Protein AF-A0A1V5IMH1-F1 (afdb_monomer)

Sequence (469 aa):
MTLFELKEKLATMNAAIKADADWIAEKAADPTVPMEEIKAKTTHRDELTERRNLLQEQHDAMEAAQKAALASHPNTGNPEKDNLVKSKAAYYRAAATGEDRSKVYSGLGAIPAGSADLGSGSNLLPSVLANDLIAEPFEENSLRRVEQTSQIAGLEEPRIAFSIDDEDLLEDVVDFDTATEIETSADLVTYGRYKTKVKIEVADTVVYGTDTNLVTTVENGLKSALARKEKLRAFAKSADDAHKHMSFYMNGIKGITGTTIVAAIMAALGDLPDIFRANAKVVMRSADWYTYIQTLANSSDTLFTAKPQDVLGVPVEFNDQASIPIVGDFNYAKQNYEPVAVLDSDKDVDKGVYKYVLTAWGDHQIKLKSAFRLATTALAVIGGVATKSLNAISAVGTFNGEAPSSGITYLWQKLVGTTWTDTNSAYTGYNTDTLTVDDDGADAGVSFRCKITYSDASAYTNVIKIPAA

pLDDT: mean 72.52, std 18.91, range [23.41, 98.12]

Secondary structure (DSSP, 8-state):
--HHHHHHHHHHHHHHHHHHHHHHHHHTT-TTS-HHHHHHHHHHHHHHHHHHHHHHHHHHHHHHHHHHHHHHS--SS-HHHHHHHHHHHHHHHHHHHT--TT--S--SS-----------STTSS-S---SS--PPPPPP-GGGGTSEEE--TTSEEE--PPPPS-TTTHHHHS-HHHHHHHHHS-SEEEPP--EEEEEEEEEHHHHTS-HHHHHHHHHHHHHHHHHHHHHHHHT-SS--TTTGGG-TTTTTPPEEE-SSHHHHHHHHHHHS-HHHHTT-EEEE-HHHHHHHHHHHHTT-THHHHS-HHHHHSS-EEE-TT-SS-EEE-GGGEEEEE-S--EEEEEEETTTTEEEEEEEEEEEEEES-STTEEEEESS--EEEEEEEEETTEEEEEEEESSSPPSS-EEEEEEEEETTEEEE--TTSTTTTSSEEE--TTTTTTT-EEEEEEEETTEEEEBPPEEPPP-

Mean predicted aligned error: 17.66 Å

Foldseek 3Di:
DDLVVLVVVLVVLVVLLVVLVVVLVVCVPPPVDDVVVSVVSVVVSVVSVVVSVVSVVVSVVVVVVVVVVVVPPPPPDDVVVVVVLVLVLVQVLCLAVVHDPPPSPDDPDDDDDDDDDDDDDPPPDPPCPPPDDPDDPQDAQLLVVQAAEEADAPQKDFADDDDDPDPPCCVPPDPPQQVVQSVVDDRIDGWDFDKDKFKDKAFPCQSPDDSNSVSCCVVSRRNSRVSVVLLCLQLPLADAPVRQQSHLQRVAQAAAADQALLRLLLVFLVQADPVWNVQKEKEEAPVSVVVVLVVVCVVPPPSVPDDPCNVSVHHYTHDNSRHWMKIFRNHQKYKYWHPDKDWHWYDPPVVNIIMIMIITTIGIHRNGSSRMYTGYNDKFFRAWAWDDDVQKIFIDTGISHDDDPDQKKKAKWKDDPNDTHTDDPVWDQRTHRMTGHDLADDQAQIKMKMWIGHDPHIYIYDIDTRHHD

Nearest PDB structures (foldseek):
  7rwz-assembly1_C  TM=8.310E-01  e=1.142E-25  Staphylococcus aureus
  8ho3-assembly1_A  TM=5.695E-01  e=2.649E-07  Escherichia phage DT57C
  7y23-assembly1_D  TM=5.050E-01  e=8.767E-07  Klebsiella phage Kp9
  7y23-assembly1_G  TM=5.174E-01  e=3.252E-06  Klebsiella phage Kp9
  3j7x-assembly1_B  TM=4.816E-01  e=2.015E-05  Escherichia phage T7

Structure (mmCIF, N/CA/C/O backbone):
data_AF-A0A1V5IMH1-F1
#
_entry.id   AF-A0A1V5IMH1-F1
#
loop_
_atom_site.group_PDB
_atom_site.id
_atom_site.type_symbol
_atom_site.label_atom_id
_atom_site.label_alt_id
_atom_site.label_comp_id
_atom_site.label_asym_id
_atom_site.label_entity_id
_atom_site.label_seq_id
_atom_site.pdbx_PDB_ins_code
_atom_site.Cartn_x
_atom_site.Cartn_y
_atom_site.Cartn_z
_atom_site.occupancy
_atom_site.B_iso_or_equiv
_atom_site.auth_seq_id
_atom_site.auth_comp_id
_atom_site.auth_asym_id
_atom_site.auth_atom_id
_atom_site.pdbx_PDB_model_num
ATOM 1 N N . MET A 1 1 ? 51.816 1.100 -33.246 1.00 60.62 1 MET A N 1
ATOM 2 C CA . MET A 1 1 ? 51.194 2.195 -34.008 1.00 60.62 1 MET A CA 1
ATOM 3 C C . MET A 1 1 ? 49.713 1.887 -34.112 1.00 60.62 1 MET A C 1
ATOM 5 O O . MET A 1 1 ? 49.384 0.761 -34.468 1.00 60.62 1 MET A O 1
ATOM 9 N N . THR A 1 2 ? 48.846 2.806 -33.706 1.00 73.44 2 THR A N 1
ATOM 10 C CA . THR A 1 2 ? 47.386 2.623 -33.707 1.00 73.44 2 THR A CA 1
ATOM 11 C C . THR A 1 2 ? 46.780 2.984 -35.070 1.00 73.44 2 THR A C 1
ATOM 13 O O . THR A 1 2 ? 47.407 3.685 -35.864 1.00 73.44 2 THR A O 1
ATOM 16 N N . LEU A 1 3 ? 45.54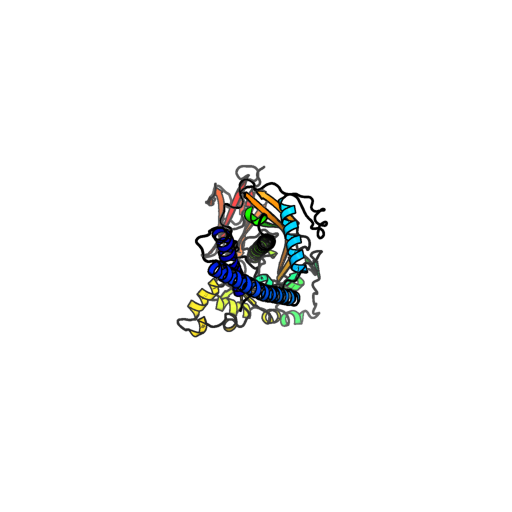8 2.535 -35.352 1.00 68.19 3 LEU A N 1
ATOM 17 C CA . LEU A 1 3 ? 44.833 2.887 -36.592 1.00 68.19 3 LEU A CA 1
ATOM 18 C C . LEU A 1 3 ? 44.653 4.413 -36.732 1.00 68.19 3 LEU A C 1
ATOM 20 O O . LEU A 1 3 ? 44.724 4.959 -37.829 1.00 68.19 3 LEU A O 1
ATOM 24 N N . PHE A 1 4 ? 44.462 5.106 -35.606 1.00 64.88 4 PHE A N 1
ATOM 25 C CA . PHE A 1 4 ? 44.360 6.563 -35.551 1.00 64.88 4 PHE A CA 1
ATOM 26 C C . PHE A 1 4 ? 45.691 7.241 -35.915 1.00 64.88 4 PHE A C 1
ATOM 28 O O . PHE A 1 4 ? 45.718 8.095 -36.797 1.00 64.88 4 PHE A O 1
ATOM 35 N N . GLU A 1 5 ? 46.805 6.786 -35.330 1.00 69.19 5 GLU A N 1
ATOM 36 C CA . GLU A 1 5 ? 48.154 7.276 -35.660 1.00 69.19 5 GLU A CA 1
ATOM 37 C C . GLU A 1 5 ? 48.530 7.014 -37.131 1.00 69.19 5 GLU A C 1
ATOM 39 O O . GLU A 1 5 ? 49.235 7.811 -37.747 1.00 69.19 5 GLU A O 1
ATOM 44 N N . LEU A 1 6 ? 48.063 5.902 -37.713 1.00 75.94 6 LEU A N 1
ATOM 45 C CA . LEU A 1 6 ? 48.234 5.590 -39.136 1.00 75.94 6 LEU A CA 1
ATOM 46 C C . LEU A 1 6 ? 47.467 6.563 -40.037 1.00 75.94 6 LEU A C 1
ATOM 48 O O . LEU A 1 6 ? 48.036 7.076 -41.001 1.00 75.94 6 LEU A O 1
ATOM 52 N N . LYS A 1 7 ? 46.200 6.850 -39.711 1.00 71.38 7 LYS A N 1
ATOM 53 C CA . LYS A 1 7 ? 45.368 7.813 -40.453 1.00 71.38 7 LYS A CA 1
ATOM 54 C C . LYS A 1 7 ? 45.946 9.223 -40.401 1.00 71.38 7 LYS A C 1
ATOM 56 O O . LYS A 1 7 ? 45.990 9.899 -41.426 1.00 71.38 7 LYS A O 1
ATOM 61 N N . GLU A 1 8 ? 46.423 9.645 -39.234 1.00 73.00 8 GLU A N 1
ATOM 62 C CA . GLU A 1 8 ? 47.071 10.945 -39.060 1.00 73.00 8 GLU A CA 1
ATOM 63 C C . GLU A 1 8 ? 48.338 11.051 -39.923 1.00 73.00 8 GLU A C 1
ATOM 65 O O . GLU A 1 8 ? 48.473 11.984 -40.715 1.00 73.00 8 GLU A O 1
ATOM 70 N N . LYS A 1 9 ? 49.216 10.039 -39.876 1.00 75.00 9 LYS A N 1
ATOM 71 C CA . LYS A 1 9 ? 50.434 10.002 -40.702 1.00 75.00 9 LYS A CA 1
ATOM 72 C C . LYS A 1 9 ? 50.142 9.964 -42.205 1.00 75.00 9 LYS A C 1
ATOM 74 O O . LYS A 1 9 ? 50.837 10.638 -42.964 1.00 75.00 9 LYS A O 1
ATOM 79 N N . LEU A 1 10 ? 49.114 9.230 -42.643 1.00 77.25 10 LEU A N 1
ATOM 80 C CA . LEU A 1 10 ? 48.668 9.214 -44.042 1.00 77.25 10 LEU A CA 1
ATOM 81 C C . LEU A 1 10 ? 48.163 10.593 -44.490 1.00 77.25 10 LEU A C 1
ATOM 83 O O . LEU A 1 10 ? 48.496 11.040 -45.588 1.00 77.25 10 LEU A O 1
ATOM 87 N N . ALA A 1 11 ? 47.412 11.299 -43.640 1.00 72.69 11 ALA A N 1
ATOM 88 C CA . ALA A 1 11 ? 46.955 12.657 -43.929 1.00 72.69 11 ALA A CA 1
ATOM 89 C C . ALA A 1 11 ? 48.131 13.641 -44.062 1.00 72.69 11 ALA A C 1
ATOM 91 O O . ALA A 1 11 ? 48.182 14.407 -45.028 1.00 72.69 11 ALA A O 1
ATOM 92 N N . THR A 1 12 ? 49.114 13.578 -43.156 1.00 77.31 12 THR A N 1
ATOM 93 C CA . THR A 1 12 ? 50.331 14.403 -43.229 1.00 77.31 12 THR A CA 1
ATOM 94 C C . THR A 1 12 ? 51.155 14.105 -44.485 1.00 77.31 12 THR A C 1
ATOM 96 O O . THR A 1 12 ? 51.626 15.031 -45.145 1.00 77.31 12 THR A O 1
ATOM 99 N N . MET A 1 13 ? 51.299 12.831 -44.865 1.00 82.69 13 MET A N 1
ATOM 100 C CA . MET A 1 13 ? 52.015 12.441 -46.085 1.00 82.69 13 MET A CA 1
ATOM 101 C C . MET A 1 13 ? 51.307 12.907 -47.355 1.00 82.69 13 MET A C 1
ATOM 103 O O . MET A 1 13 ? 51.961 13.432 -48.251 1.00 82.69 13 MET A O 1
ATOM 107 N N . ASN A 1 14 ? 49.980 12.785 -47.428 1.00 78.44 14 ASN A N 1
ATOM 108 C CA . ASN A 1 14 ? 49.211 13.277 -48.572 1.00 78.44 14 ASN A CA 1
ATOM 109 C C . ASN A 1 14 ? 49.328 14.801 -48.725 1.00 78.44 14 ASN A C 1
ATOM 111 O O . ASN A 1 14 ? 49.425 15.299 -49.846 1.00 78.44 14 ASN A O 1
ATOM 115 N N . ALA A 1 15 ? 49.370 15.543 -47.613 1.00 79.50 15 ALA A N 1
ATOM 116 C CA . ALA A 1 15 ? 49.607 16.983 -47.639 1.00 79.50 15 ALA A CA 1
ATOM 117 C C . ALA A 1 15 ? 51.013 17.331 -48.166 1.00 79.50 15 ALA A C 1
ATOM 119 O O . ALA A 1 15 ? 51.145 18.238 -48.985 1.00 79.50 15 ALA A O 1
ATOM 120 N N . ALA A 1 16 ? 52.047 16.586 -47.756 1.00 76.62 16 ALA A N 1
ATOM 121 C CA . ALA A 1 16 ? 53.418 16.782 -48.233 1.00 76.62 16 ALA A CA 1
ATOM 122 C C . ALA A 1 16 ? 53.589 16.424 -49.723 1.00 76.62 16 ALA A C 1
ATOM 124 O O . ALA A 1 16 ? 54.179 17.199 -50.471 1.00 76.62 16 ALA A O 1
ATOM 125 N N . ILE A 1 17 ? 53.007 15.303 -50.174 1.00 86.62 17 ILE A N 1
ATOM 126 C CA . ILE A 1 17 ? 52.991 14.898 -51.592 1.00 86.62 17 ILE A CA 1
ATOM 127 C C . ILE A 1 17 ? 52.318 15.975 -52.445 1.00 86.62 17 ILE A C 1
ATOM 129 O O . ILE A 1 17 ? 52.827 16.332 -53.506 1.00 86.62 17 ILE A O 1
ATOM 133 N N . LYS A 1 18 ? 51.185 16.511 -51.974 1.00 82.31 18 LYS A N 1
ATOM 134 C CA . LYS A 1 18 ? 50.471 17.587 -52.661 1.00 82.31 18 LYS A CA 1
ATOM 135 C C . LYS A 1 18 ? 51.309 18.863 -52.740 1.00 82.31 18 LYS A C 1
ATOM 137 O O . LYS A 1 18 ? 51.411 19.436 -53.815 1.00 82.31 18 LYS A O 1
ATOM 142 N N . ALA A 1 19 ? 51.951 19.267 -51.644 1.00 84.38 19 ALA A N 1
ATOM 143 C CA . ALA A 1 19 ? 52.805 20.452 -51.625 1.00 84.38 19 ALA A CA 1
ATOM 144 C C . ALA A 1 19 ? 53.988 20.342 -52.605 1.00 84.38 19 ALA A C 1
ATOM 146 O O . ALA A 1 19 ? 54.287 21.302 -53.312 1.00 84.38 19 ALA A O 1
ATOM 147 N N . ASP A 1 20 ? 54.631 19.172 -52.690 1.00 84.81 20 ASP A N 1
ATOM 148 C CA . ASP A 1 20 ? 55.706 18.944 -53.661 1.00 84.81 20 ASP A CA 1
ATOM 149 C C . ASP A 1 20 ? 55.176 18.896 -55.104 1.00 84.81 20 ASP A C 1
ATOM 151 O O . ASP A 1 20 ? 55.809 19.447 -56.002 1.00 84.81 20 ASP A O 1
ATOM 155 N N . ALA A 1 21 ? 54.006 18.293 -55.344 1.00 81.56 21 ALA A N 1
ATOM 156 C CA . ALA A 1 21 ? 53.381 18.261 -56.667 1.00 81.56 21 ALA A CA 1
ATOM 157 C C . ALA A 1 21 ? 52.978 19.660 -57.162 1.00 81.56 21 ALA A C 1
ATOM 159 O O . ALA A 1 21 ? 53.258 20.000 -58.312 1.00 81.56 21 ALA A O 1
ATOM 160 N N . ASP A 1 22 ? 52.380 20.473 -56.288 1.00 86.19 22 ASP A N 1
ATOM 161 C CA . ASP A 1 22 ? 51.984 21.851 -56.586 1.00 86.19 22 ASP A CA 1
ATOM 162 C C . ASP A 1 22 ? 53.227 22.720 -56.863 1.00 86.19 22 ASP A C 1
ATOM 164 O O . ASP A 1 22 ? 53.258 23.458 -57.848 1.00 86.19 22 ASP A O 1
ATOM 168 N N . TRP A 1 23 ? 54.299 22.564 -56.071 1.00 89.00 23 TRP A N 1
ATOM 169 C CA . TRP A 1 23 ? 55.567 23.272 -56.291 1.00 89.00 23 TRP A CA 1
ATOM 170 C C . TRP A 1 23 ? 56.229 22.890 -57.621 1.00 89.00 23 TRP A C 1
ATOM 172 O O . TRP A 1 23 ? 56.678 23.765 -58.360 1.00 89.00 23 TRP A O 1
ATOM 182 N N . ILE A 1 24 ? 56.269 21.594 -57.958 1.00 86.00 24 ILE A N 1
ATOM 183 C CA . ILE A 1 24 ? 56.812 21.124 -59.241 1.00 86.00 24 ILE A CA 1
ATOM 184 C C . ILE A 1 24 ? 55.992 21.703 -60.398 1.00 86.00 24 ILE A C 1
ATOM 186 O O . ILE A 1 24 ? 56.575 22.191 -61.361 1.00 86.00 24 ILE A O 1
ATOM 190 N N . ALA A 1 25 ? 54.659 21.690 -60.308 1.00 84.19 25 ALA A N 1
ATOM 191 C CA . ALA A 1 25 ? 53.788 22.234 -61.348 1.00 84.19 25 ALA A CA 1
ATOM 192 C C . ALA A 1 25 ? 53.980 23.748 -61.549 1.00 84.19 25 ALA A C 1
ATOM 194 O O . ALA A 1 25 ? 53.963 24.219 -62.685 1.00 84.19 25 ALA A O 1
ATOM 195 N N . GLU A 1 26 ? 54.205 24.500 -60.468 1.00 85.19 26 GLU A N 1
ATOM 196 C CA . GLU A 1 26 ? 54.444 25.945 -60.519 1.00 85.19 26 GLU A CA 1
ATOM 197 C C . GLU A 1 26 ? 55.831 26.289 -61.088 1.00 85.19 26 GLU A C 1
ATOM 199 O O . GLU A 1 26 ? 55.962 27.208 -61.896 1.00 85.19 26 GLU A O 1
ATOM 204 N N . LYS A 1 27 ? 56.877 25.559 -60.678 1.00 83.75 27 LYS A N 1
ATOM 205 C CA . LYS A 1 27 ? 58.274 25.887 -61.012 1.00 83.75 27 LYS A CA 1
ATOM 206 C C . LYS A 1 27 ? 58.806 25.196 -62.264 1.00 83.75 27 LYS A C 1
ATOM 208 O O . LYS A 1 27 ? 59.806 25.645 -62.811 1.00 83.75 27 LYS A O 1
ATOM 213 N N . ALA A 1 28 ? 58.134 24.166 -62.782 1.00 76.00 28 ALA A N 1
ATOM 214 C CA . ALA A 1 28 ? 58.558 23.473 -64.004 1.00 76.00 28 ALA A CA 1
ATOM 215 C C . ALA A 1 28 ? 58.541 24.354 -65.266 1.00 76.00 28 ALA A C 1
ATOM 217 O O . ALA A 1 28 ? 59.223 24.034 -66.239 1.00 76.00 28 ALA A O 1
ATOM 218 N N . ALA A 1 29 ? 57.776 25.450 -65.260 1.00 76.12 29 ALA A N 1
ATOM 219 C CA . ALA A 1 29 ? 57.727 26.419 -66.354 1.00 76.12 29 ALA A CA 1
ATOM 220 C C . ALA A 1 29 ? 58.655 27.635 -66.140 1.00 76.12 29 ALA A C 1
ATOM 222 O O . ALA A 1 29 ? 58.712 28.505 -67.009 1.00 76.12 29 ALA A O 1
ATOM 223 N N . ASP A 1 30 ? 59.366 27.711 -65.006 1.00 79.69 30 ASP A N 1
ATOM 224 C CA . ASP A 1 30 ? 60.231 28.837 -64.644 1.00 79.69 30 ASP A CA 1
ATOM 225 C C . ASP A 1 30 ? 61.698 28.554 -65.036 1.00 79.69 30 ASP A C 1
ATOM 227 O O . ASP A 1 30 ? 62.357 27.718 -64.414 1.00 79.69 30 ASP A O 1
ATOM 231 N N . PRO A 1 31 ? 62.256 29.250 -66.046 1.00 73.19 31 PRO A N 1
ATOM 232 C CA . PRO A 1 31 ? 63.622 29.024 -66.518 1.00 73.19 31 PRO A CA 1
ATOM 233 C C . PRO A 1 31 ? 64.706 29.504 -65.539 1.00 73.19 31 PRO A C 1
ATOM 235 O O . PRO A 1 31 ? 65.891 29.309 -65.810 1.00 73.19 31 PRO A O 1
ATOM 238 N N . THR A 1 32 ? 64.332 30.153 -64.430 1.00 80.62 32 THR A N 1
ATOM 239 C CA . THR A 1 32 ? 65.269 30.609 -63.391 1.00 80.62 32 THR A CA 1
ATOM 240 C C . THR A 1 32 ? 65.548 29.554 -62.321 1.00 80.62 32 THR A C 1
ATOM 242 O O . THR A 1 32 ? 66.536 29.676 -61.595 1.00 80.62 32 THR A O 1
ATOM 245 N N . VAL A 1 33 ? 64.730 28.498 -62.245 1.00 81.62 33 VAL A N 1
ATOM 246 C CA . VAL A 1 33 ? 64.903 27.404 -61.284 1.00 81.62 33 VAL A CA 1
ATOM 247 C C . VAL A 1 33 ? 65.814 26.324 -61.882 1.00 81.62 33 VAL A C 1
ATOM 249 O O . VAL A 1 33 ? 65.540 25.821 -62.976 1.00 81.62 33 VAL A O 1
ATOM 252 N N . PRO A 1 34 ? 66.896 25.917 -61.191 1.00 86.25 34 PRO A N 1
ATOM 253 C CA . PRO A 1 34 ? 67.758 24.847 -61.672 1.00 86.25 34 PRO A CA 1
ATOM 254 C C . PRO A 1 34 ? 66.992 23.528 -61.827 1.00 86.25 34 PRO A C 1
ATOM 256 O O . PRO A 1 34 ? 66.327 23.058 -60.905 1.00 86.25 34 PRO A O 1
ATOM 259 N N . MET A 1 35 ? 67.158 22.865 -62.974 1.00 82.19 35 MET A N 1
ATOM 260 C CA . MET A 1 35 ? 66.523 21.568 -63.253 1.00 82.19 35 MET A CA 1
ATOM 261 C C . MET A 1 35 ? 66.878 20.488 -62.213 1.00 82.19 35 MET A C 1
ATOM 263 O O . MET A 1 35 ? 66.091 19.579 -61.962 1.00 82.19 35 MET A O 1
ATOM 267 N N . GLU A 1 36 ? 68.048 20.587 -61.579 1.00 84.56 36 GLU A N 1
ATOM 268 C CA . GLU A 1 36 ? 68.458 19.685 -60.496 1.00 84.56 36 GLU A CA 1
ATOM 269 C C . GLU A 1 36 ? 67.561 19.803 -59.249 1.00 84.56 36 GLU A C 1
ATOM 271 O O . GLU A 1 36 ? 67.265 18.790 -58.617 1.00 84.56 36 GLU A O 1
ATOM 276 N N . GLU A 1 37 ? 67.034 20.991 -58.932 1.00 82.81 37 GLU A N 1
ATOM 277 C CA . GLU A 1 37 ? 66.093 21.172 -57.816 1.00 82.81 37 GLU A CA 1
ATOM 278 C C . GLU A 1 37 ? 64.723 20.556 -58.127 1.00 82.81 37 GLU A C 1
ATOM 280 O O . GLU A 1 37 ? 64.113 19.913 -57.270 1.00 82.81 37 GLU A O 1
ATOM 285 N N . ILE A 1 38 ? 64.270 20.670 -59.381 1.00 83.06 38 ILE A N 1
ATOM 286 C CA . ILE A 1 38 ? 63.032 20.037 -59.858 1.00 83.06 38 ILE A CA 1
ATOM 287 C C . ILE A 1 38 ? 63.155 18.511 -59.803 1.00 83.06 38 ILE A C 1
ATOM 289 O O . ILE A 1 38 ? 62.237 17.833 -59.334 1.00 83.06 38 ILE A O 1
ATOM 293 N N . LYS A 1 39 ? 64.298 17.955 -60.223 1.00 85.44 39 LYS A N 1
ATOM 294 C CA . LYS A 1 39 ? 64.568 16.514 -60.110 1.00 85.44 39 LYS A CA 1
ATOM 295 C C . LYS A 1 39 ? 64.589 16.055 -58.655 1.00 85.44 39 LYS A C 1
ATOM 297 O O . LYS A 1 39 ? 63.938 15.066 -58.343 1.00 85.44 39 LYS A O 1
ATOM 302 N N . ALA A 1 40 ? 65.260 16.784 -57.761 1.00 86.44 40 ALA A N 1
ATOM 303 C CA . ALA A 1 40 ? 65.309 16.443 -56.339 1.00 86.44 40 ALA A CA 1
ATOM 304 C C . ALA A 1 40 ? 63.909 16.417 -55.699 1.00 86.44 40 ALA A C 1
ATOM 306 O O . ALA A 1 40 ? 63.570 15.478 -54.977 1.00 86.44 40 ALA A O 1
ATOM 307 N N . LYS A 1 41 ? 63.063 17.406 -56.013 1.00 84.75 41 LYS A N 1
ATOM 308 C CA . LYS A 1 41 ? 61.663 17.463 -55.560 1.00 84.75 41 LYS A CA 1
ATOM 309 C C . LYS A 1 41 ? 60.795 16.358 -56.161 1.00 84.75 41 LYS A C 1
ATOM 311 O O . LYS A 1 41 ? 59.947 15.808 -55.463 1.00 84.75 41 LYS A O 1
ATOM 316 N N . THR A 1 42 ? 61.036 15.995 -57.419 1.00 83.94 42 THR A N 1
ATOM 317 C CA . THR A 1 42 ? 60.348 14.875 -58.081 1.00 83.94 42 THR A CA 1
ATOM 318 C C . THR A 1 42 ? 60.684 13.552 -57.396 1.00 83.94 42 THR A C 1
ATOM 320 O O . THR A 1 42 ? 59.772 12.823 -57.014 1.00 83.94 42 THR A O 1
ATOM 323 N N . THR A 1 43 ? 61.968 13.291 -57.136 1.00 89.56 43 THR A N 1
ATOM 324 C CA . THR A 1 43 ? 62.412 12.099 -56.399 1.00 89.56 43 THR A CA 1
ATOM 325 C C . THR A 1 43 ? 61.808 12.050 -54.996 1.00 89.56 43 THR A C 1
ATOM 327 O O . THR A 1 43 ? 61.289 11.016 -54.589 1.00 89.56 43 THR A O 1
ATOM 330 N N . HIS A 1 44 ? 61.793 13.174 -54.271 1.00 86.75 44 HIS A N 1
ATOM 331 C CA . HIS A 1 44 ? 61.211 13.234 -52.927 1.00 86.75 44 HIS A CA 1
ATOM 332 C C . HIS A 1 44 ? 59.701 12.934 -52.920 1.00 86.75 44 HIS A C 1
ATOM 334 O O . HIS A 1 44 ? 59.222 12.169 -52.082 1.00 86.75 44 HIS A O 1
ATOM 340 N N . ARG A 1 45 ? 58.944 13.474 -53.886 1.00 88.12 45 ARG A N 1
ATOM 341 C CA . ARG A 1 45 ? 57.516 13.162 -54.061 1.00 88.12 45 ARG A CA 1
ATOM 342 C C . ARG A 1 45 ? 57.295 11.673 -54.335 1.00 88.12 45 ARG A C 1
ATOM 344 O O . ARG A 1 45 ? 56.369 11.081 -53.777 1.00 88.12 45 ARG A O 1
ATOM 351 N N . ASP A 1 46 ? 58.115 11.079 -55.194 1.00 86.75 46 ASP A N 1
ATOM 352 C CA . ASP A 1 46 ? 57.974 9.676 -55.588 1.00 86.75 46 ASP A CA 1
ATOM 353 C C . ASP A 1 46 ? 58.283 8.741 -54.406 1.00 86.75 46 ASP A C 1
ATOM 355 O O . ASP A 1 46 ? 57.493 7.840 -54.117 1.00 86.75 46 ASP A O 1
ATOM 359 N N . GLU A 1 47 ? 59.327 9.040 -53.625 1.00 86.88 47 GLU A N 1
ATOM 360 C CA . GLU A 1 47 ? 59.632 8.337 -52.371 1.00 86.88 47 GLU A CA 1
ATOM 361 C C . GLU A 1 47 ? 58.499 8.458 -51.337 1.00 86.88 47 GLU A C 1
ATOM 363 O O . GLU A 1 47 ? 58.132 7.477 -50.683 1.00 86.88 47 GLU A O 1
ATOM 368 N N . LEU A 1 48 ? 57.913 9.651 -51.171 1.00 84.56 48 LEU A N 1
ATOM 369 C CA . LEU A 1 48 ? 56.771 9.849 -50.272 1.00 84.56 48 LEU A CA 1
ATOM 370 C C . LEU A 1 48 ? 55.536 9.071 -50.738 1.00 84.56 48 LEU A C 1
ATOM 372 O O . LEU A 1 48 ? 54.810 8.520 -49.909 1.00 84.56 48 LEU A O 1
ATOM 376 N N . THR A 1 49 ? 55.317 8.993 -52.050 1.00 83.06 49 THR A N 1
ATOM 377 C CA . THR A 1 49 ? 54.208 8.240 -52.646 1.00 83.06 49 THR A CA 1
ATOM 378 C C . THR A 1 49 ? 54.370 6.743 -52.394 1.00 83.06 49 THR A C 1
ATOM 380 O O . THR A 1 49 ? 53.420 6.087 -51.966 1.00 83.06 49 THR A O 1
ATOM 383 N N . GLU A 1 50 ? 55.578 6.202 -52.560 1.00 86.50 50 GLU A N 1
ATOM 384 C CA . GLU A 1 50 ? 55.875 4.797 -52.266 1.00 86.50 50 GLU A CA 1
ATOM 385 C C . GLU A 1 50 ? 55.679 4.471 -50.776 1.00 86.50 50 GLU A C 1
ATOM 387 O O . GLU A 1 50 ? 54.992 3.510 -50.423 1.00 86.50 50 GLU A O 1
ATOM 392 N N . ARG A 1 51 ? 56.175 5.329 -49.875 1.00 79.81 51 ARG A N 1
ATOM 393 C CA . ARG A 1 51 ? 55.969 5.169 -48.424 1.00 79.81 51 ARG A CA 1
ATOM 394 C C . ARG A 1 51 ? 54.495 5.264 -48.023 1.00 79.81 51 ARG A C 1
ATOM 396 O O . ARG A 1 51 ? 54.054 4.525 -47.143 1.00 79.81 51 ARG A O 1
ATOM 403 N N . ARG A 1 52 ? 53.720 6.135 -48.677 1.00 86.25 52 ARG A N 1
ATOM 404 C CA . ARG A 1 52 ? 52.268 6.241 -48.483 1.00 86.25 52 ARG A CA 1
ATOM 405 C C . ARG A 1 52 ? 51.553 4.968 -48.927 1.00 86.25 52 ARG A C 1
ATOM 407 O O . ARG A 1 52 ? 50.654 4.521 -48.225 1.00 86.25 52 ARG A O 1
ATOM 414 N N . ASN A 1 53 ? 51.953 4.368 -50.051 1.00 84.06 53 ASN A N 1
ATOM 415 C CA . ASN A 1 53 ? 51.388 3.096 -50.521 1.00 84.06 53 ASN A CA 1
ATOM 416 C C . ASN A 1 53 ? 51.590 1.987 -49.481 1.00 84.06 53 ASN A C 1
ATOM 418 O O . ASN A 1 53 ? 50.627 1.327 -49.103 1.00 84.06 53 ASN A O 1
ATOM 422 N N . LEU A 1 54 ? 52.808 1.864 -48.947 1.00 85.06 54 LEU A N 1
ATOM 423 C CA . LEU A 1 54 ? 53.132 0.877 -47.913 1.00 85.06 54 LEU A CA 1
ATOM 424 C C . LEU A 1 54 ? 52.326 1.092 -46.621 1.00 85.06 54 LEU A C 1
ATOM 426 O O . LEU A 1 54 ? 51.857 0.133 -46.009 1.00 85.06 54 LEU A O 1
ATOM 430 N N . LEU A 1 55 ? 52.133 2.345 -46.194 1.00 80.00 55 LEU A N 1
ATOM 431 C CA . LEU A 1 55 ? 51.324 2.651 -45.009 1.00 80.00 55 LEU A CA 1
ATOM 432 C C . LEU A 1 55 ? 49.822 2.456 -45.243 1.00 80.00 55 LEU A C 1
ATOM 434 O O . LEU A 1 55 ? 49.120 2.077 -44.308 1.00 80.00 55 LEU A O 1
ATOM 438 N N . GLN A 1 56 ? 49.332 2.682 -46.464 1.00 79.62 56 GLN A N 1
ATOM 439 C CA . GLN A 1 56 ? 47.941 2.422 -46.832 1.00 79.62 56 GLN A CA 1
ATOM 440 C C . GLN A 1 56 ? 47.639 0.921 -46.780 1.00 79.62 56 GLN A C 1
ATOM 442 O O . GLN A 1 56 ? 46.643 0.525 -46.186 1.00 79.62 56 GLN A O 1
ATOM 447 N N . GLU A 1 57 ? 48.536 0.078 -47.296 1.00 83.75 57 GLU A N 1
ATOM 448 C CA . GLU A 1 57 ? 48.398 -1.380 -47.191 1.00 83.75 57 GLU A CA 1
ATOM 449 C C . GLU A 1 57 ? 48.382 -1.851 -45.729 1.00 83.75 57 GLU A C 1
ATOM 451 O O . GLU A 1 57 ? 47.564 -2.689 -45.350 1.00 83.75 57 GLU A O 1
ATOM 456 N N . GLN A 1 58 ? 49.238 -1.276 -44.875 1.00 79.06 58 GLN A N 1
ATOM 457 C CA . GLN A 1 58 ? 49.231 -1.569 -43.437 1.00 79.06 58 GLN A CA 1
ATOM 458 C C . GLN A 1 58 ? 47.952 -1.091 -42.741 1.00 79.06 58 GLN A C 1
ATOM 460 O O . GLN A 1 58 ? 47.444 -1.783 -41.856 1.00 79.06 58 GLN A O 1
ATOM 465 N N . HIS A 1 59 ? 47.430 0.075 -43.125 1.00 77.00 59 HIS A N 1
ATOM 466 C CA . HIS A 1 59 ? 46.163 0.601 -42.626 1.00 77.00 59 HIS A CA 1
ATOM 467 C C . HIS A 1 59 ? 44.999 -0.323 -42.997 1.00 77.00 59 HIS A C 1
ATOM 469 O O . HIS A 1 59 ? 44.243 -0.728 -42.117 1.00 77.00 59 HIS A O 1
ATOM 475 N N . ASP A 1 60 ? 44.898 -0.714 -44.265 1.00 76.69 60 ASP A N 1
ATOM 476 C CA . ASP A 1 60 ? 43.793 -1.529 -44.772 1.00 76.69 60 ASP A CA 1
ATOM 477 C C . ASP A 1 60 ? 43.843 -2.953 -44.200 1.00 76.69 60 ASP A C 1
ATOM 479 O O . ASP A 1 60 ? 42.809 -3.521 -43.844 1.00 76.69 60 ASP A O 1
ATOM 483 N N . ALA A 1 61 ? 45.044 -3.508 -44.004 1.00 79.62 61 ALA A N 1
ATOM 484 C CA . ALA A 1 61 ? 45.233 -4.776 -43.303 1.00 79.62 61 ALA A CA 1
ATOM 485 C C . ALA A 1 61 ? 44.821 -4.691 -41.822 1.00 79.62 61 ALA A C 1
ATOM 487 O O . ALA A 1 61 ? 44.186 -5.611 -41.302 1.00 79.62 61 ALA A O 1
ATOM 488 N N . MET A 1 62 ? 45.146 -3.589 -41.135 1.00 72.25 62 MET A N 1
ATOM 489 C CA . MET A 1 62 ? 44.779 -3.376 -39.731 1.00 72.25 62 MET A CA 1
ATOM 490 C C . MET A 1 62 ? 43.277 -3.107 -39.560 1.00 72.25 62 MET A C 1
ATOM 492 O O . MET A 1 62 ? 42.679 -3.593 -38.600 1.00 72.25 62 MET A O 1
ATOM 496 N N . GLU A 1 63 ? 42.648 -2.401 -40.501 1.00 73.38 63 GLU A N 1
ATOM 497 C CA . GLU A 1 63 ? 41.200 -2.190 -40.546 1.00 73.38 63 GLU A CA 1
ATOM 498 C C . GLU A 1 63 ? 40.458 -3.501 -40.836 1.00 73.38 63 GLU A C 1
ATOM 500 O O . GLU A 1 63 ? 39.496 -3.831 -40.143 1.00 73.38 63 GLU A O 1
ATOM 505 N N . ALA A 1 64 ? 40.936 -4.301 -41.795 1.00 74.12 64 ALA A N 1
ATOM 506 C CA . ALA A 1 64 ? 40.385 -5.624 -42.078 1.00 74.12 64 ALA A CA 1
ATOM 507 C C . ALA A 1 64 ? 40.528 -6.572 -40.876 1.00 74.12 64 ALA A C 1
ATOM 509 O O . ALA A 1 64 ? 39.579 -7.283 -40.545 1.00 74.12 64 ALA A O 1
ATOM 510 N N . ALA A 1 65 ? 41.669 -6.544 -40.179 1.00 75.00 65 ALA A N 1
ATOM 511 C CA . ALA A 1 65 ? 41.895 -7.320 -38.962 1.00 75.00 65 ALA A CA 1
ATOM 512 C C . ALA A 1 65 ? 41.004 -6.855 -37.798 1.00 75.00 65 ALA A C 1
ATOM 514 O O . ALA A 1 65 ? 40.435 -7.697 -37.105 1.00 75.00 65 ALA A O 1
ATOM 515 N N . GLN A 1 66 ? 40.814 -5.542 -37.603 1.00 63.59 66 GLN A N 1
ATOM 516 C CA . GLN A 1 66 ? 39.850 -5.018 -36.628 1.00 63.59 66 GLN A CA 1
ATOM 517 C C . GLN A 1 66 ? 38.422 -5.423 -36.988 1.00 63.59 66 GLN A C 1
ATOM 519 O O . GLN A 1 66 ? 37.694 -5.895 -36.124 1.00 63.59 66 GLN A O 1
ATOM 524 N N . LYS A 1 67 ? 38.020 -5.315 -38.256 1.00 62.50 67 LYS A N 1
ATOM 525 C CA . LYS A 1 67 ? 36.684 -5.705 -38.721 1.00 62.50 67 LYS A CA 1
ATOM 526 C C . LYS A 1 67 ? 36.431 -7.207 -38.563 1.00 62.50 67 LYS A C 1
ATOM 528 O O . LYS A 1 67 ? 35.344 -7.595 -38.147 1.00 62.50 67 LYS A O 1
ATOM 533 N N . ALA A 1 68 ? 37.432 -8.045 -38.836 1.00 68.94 68 ALA A N 1
ATOM 534 C CA . ALA A 1 68 ? 37.370 -9.486 -38.602 1.00 68.94 68 ALA A CA 1
ATOM 535 C C . ALA A 1 68 ? 37.319 -9.821 -37.102 1.00 68.94 68 ALA A C 1
ATOM 537 O O . ALA A 1 68 ? 36.520 -10.663 -36.699 1.00 68.94 68 ALA A O 1
ATOM 538 N N . ALA A 1 69 ? 38.093 -9.116 -36.270 1.00 60.72 69 ALA A N 1
ATOM 539 C CA . ALA A 1 69 ? 38.041 -9.253 -34.817 1.00 60.72 69 ALA A CA 1
ATOM 540 C C . ALA A 1 69 ? 36.684 -8.803 -34.249 1.00 60.72 69 ALA A C 1
ATOM 542 O O . ALA A 1 69 ? 36.138 -9.476 -33.382 1.00 60.72 69 ALA A O 1
ATOM 543 N N . LEU A 1 70 ? 36.093 -7.718 -34.758 1.00 51.41 70 LEU A N 1
ATOM 544 C CA . LEU A 1 70 ? 34.739 -7.272 -34.409 1.00 51.41 70 LEU A CA 1
ATOM 545 C C . LEU A 1 70 ? 33.662 -8.270 -34.865 1.00 51.41 70 LEU A C 1
ATOM 547 O O . LEU A 1 70 ? 32.675 -8.446 -34.160 1.00 51.41 70 LEU A O 1
ATOM 551 N N . ALA A 1 71 ? 33.854 -8.953 -35.996 1.00 54.72 71 ALA A N 1
ATOM 552 C CA . ALA A 1 71 ? 32.955 -10.011 -36.461 1.00 54.72 71 ALA A CA 1
ATOM 553 C C . ALA A 1 71 ? 33.078 -11.318 -35.650 1.00 54.72 71 ALA A C 1
ATOM 555 O O . ALA A 1 71 ? 32.125 -12.092 -35.599 1.00 54.72 71 ALA A O 1
ATOM 556 N N . SER A 1 72 ? 34.230 -11.569 -35.012 1.00 50.56 72 SER A N 1
ATOM 557 C CA . SER A 1 72 ? 34.474 -12.746 -34.166 1.00 50.56 72 SER A CA 1
ATOM 558 C C . SER A 1 72 ? 34.183 -12.522 -32.679 1.00 50.56 72 SER A C 1
ATOM 560 O O . SER A 1 72 ? 34.271 -13.469 -31.898 1.00 50.56 72 SER A O 1
ATOM 562 N N . HIS A 1 73 ? 33.855 -11.296 -32.261 1.00 42.72 73 HIS A N 1
ATOM 563 C CA . HIS A 1 73 ? 33.287 -11.067 -30.936 1.00 42.72 73 HIS A CA 1
ATOM 564 C C . HIS A 1 73 ? 31.810 -11.478 -30.978 1.00 42.72 73 HIS A C 1
ATOM 566 O O . HIS A 1 73 ? 31.063 -10.944 -31.800 1.00 42.72 73 HIS A O 1
ATOM 572 N N . PRO A 1 74 ? 31.351 -12.411 -30.123 1.00 38.97 74 PRO A N 1
ATOM 573 C CA . PRO A 1 74 ? 29.927 -12.662 -29.993 1.00 38.97 74 PRO A CA 1
ATOM 574 C C . PRO A 1 74 ? 29.261 -11.343 -29.612 1.00 38.97 74 PRO A C 1
ATOM 576 O O . PRO A 1 74 ? 29.647 -10.703 -28.633 1.00 38.97 74 PRO A O 1
ATOM 579 N N . ASN A 1 75 ? 28.292 -10.924 -30.423 1.00 39.75 75 ASN A N 1
ATOM 580 C CA . ASN A 1 75 ? 27.438 -9.789 -30.128 1.00 39.75 75 ASN A CA 1
ATOM 581 C C . ASN A 1 75 ? 26.854 -10.002 -28.722 1.00 39.75 75 ASN A C 1
ATOM 583 O O . ASN A 1 75 ? 26.055 -10.912 -28.508 1.00 39.75 75 ASN A O 1
ATOM 587 N N . THR A 1 76 ? 27.304 -9.222 -27.741 1.00 42.28 76 THR A N 1
ATOM 588 C CA . THR A 1 76 ? 26.825 -9.313 -26.354 1.00 42.28 76 THR A CA 1
ATOM 589 C C . THR A 1 76 ? 25.434 -8.694 -26.192 1.00 42.28 76 THR A C 1
ATOM 591 O O . THR A 1 76 ? 24.812 -8.838 -25.140 1.00 42.28 76 THR A O 1
ATOM 594 N N . GLY A 1 77 ? 24.906 -8.050 -27.238 1.00 44.84 77 GLY A N 1
ATOM 595 C CA . GLY A 1 77 ? 23.502 -7.682 -27.342 1.00 44.84 77 GLY A CA 1
ATOM 596 C C . GLY A 1 77 ? 22.674 -8.874 -27.807 1.00 44.84 77 GLY A C 1
ATOM 597 O O . GLY A 1 77 ? 22.887 -9.387 -28.901 1.00 44.84 77 GLY A O 1
ATOM 598 N N . ASN A 1 78 ? 21.715 -9.307 -26.988 1.00 47.47 78 ASN A N 1
ATOM 599 C CA . ASN A 1 78 ? 20.746 -10.326 -27.379 1.00 47.47 78 ASN A CA 1
ATOM 600 C C . ASN A 1 78 ? 19.828 -9.746 -28.486 1.00 47.47 78 ASN A C 1
ATOM 602 O O . ASN A 1 78 ? 18.999 -8.885 -28.176 1.00 47.47 78 ASN A O 1
ATOM 606 N N . PRO A 1 79 ? 19.937 -10.194 -29.753 1.00 48.59 79 PRO A N 1
ATOM 607 C CA . PRO A 1 79 ? 19.176 -9.630 -30.870 1.00 48.59 79 PRO A CA 1
ATOM 608 C C . PRO A 1 79 ? 17.660 -9.831 -30.725 1.00 48.59 79 PRO A C 1
ATOM 610 O O . PRO A 1 79 ? 16.884 -9.052 -31.276 1.00 48.59 79 PRO A O 1
ATOM 613 N N . GLU A 1 80 ? 17.215 -10.815 -29.938 1.00 44.06 80 GLU A N 1
ATOM 614 C CA . GLU A 1 80 ? 15.798 -10.998 -29.610 1.00 44.06 80 GLU A CA 1
ATOM 615 C C . GLU A 1 80 ? 15.291 -9.901 -28.666 1.00 44.06 80 GLU A C 1
ATOM 617 O O . GLU A 1 80 ? 14.197 -9.378 -28.866 1.00 44.06 80 GLU A O 1
ATOM 622 N N . LYS A 1 81 ? 16.099 -9.492 -27.675 1.00 46.41 81 LYS A N 1
ATOM 623 C CA . LYS A 1 81 ? 15.763 -8.364 -26.788 1.00 46.41 81 LYS A CA 1
ATOM 624 C C . LYS A 1 81 ? 15.730 -7.046 -27.557 1.00 46.41 81 LYS A C 1
ATOM 626 O O . LYS A 1 81 ? 14.839 -6.237 -27.324 1.00 46.41 81 LYS A O 1
ATOM 631 N N . ASP A 1 82 ? 16.655 -6.853 -28.490 1.00 45.25 82 ASP A N 1
ATOM 632 C CA . ASP A 1 82 ? 16.757 -5.622 -29.280 1.00 45.25 82 ASP A CA 1
ATOM 633 C C . ASP A 1 82 ? 15.600 -5.486 -30.289 1.00 45.25 82 ASP A C 1
ATOM 635 O O . ASP A 1 82 ? 14.983 -4.426 -30.417 1.00 45.25 82 ASP A O 1
ATOM 639 N N . ASN A 1 83 ? 15.214 -6.591 -30.935 1.00 50.06 83 ASN A N 1
ATOM 640 C CA . ASN A 1 83 ? 14.018 -6.647 -31.779 1.00 50.06 83 ASN A CA 1
ATOM 641 C C . ASN A 1 83 ? 12.721 -6.488 -30.968 1.00 50.06 83 ASN A C 1
ATOM 643 O O . ASN A 1 83 ? 11.778 -5.853 -31.444 1.00 50.06 83 ASN A O 1
ATOM 647 N N . LEU A 1 84 ? 12.668 -7.010 -29.736 1.00 49.62 84 LEU A N 1
ATOM 648 C CA . LEU A 1 84 ? 11.537 -6.821 -28.825 1.00 49.62 84 LEU A CA 1
ATOM 649 C C . LEU A 1 84 ? 11.389 -5.352 -28.403 1.00 49.62 84 LEU A C 1
ATOM 651 O O . LEU A 1 84 ? 10.277 -4.833 -28.414 1.00 49.62 84 LEU A O 1
ATOM 655 N N . VAL A 1 85 ? 12.488 -4.666 -28.070 1.00 42.91 85 VAL A N 1
ATOM 656 C CA . VAL A 1 85 ? 12.478 -3.236 -27.712 1.00 42.91 85 VAL A CA 1
ATOM 657 C C . VAL A 1 85 ? 12.003 -2.385 -28.890 1.00 42.91 85 VAL A C 1
ATOM 659 O O . VAL A 1 85 ? 11.114 -1.558 -28.708 1.00 42.91 85 VAL A O 1
ATOM 662 N N . LYS A 1 86 ? 12.493 -2.641 -30.108 1.00 52.50 86 LYS A N 1
ATOM 663 C CA . LYS A 1 86 ? 12.022 -1.950 -31.325 1.00 52.50 86 LYS A CA 1
ATOM 664 C C . LYS A 1 86 ? 10.537 -2.194 -31.598 1.00 52.50 86 LYS A C 1
ATOM 666 O O . LYS A 1 86 ? 9.797 -1.255 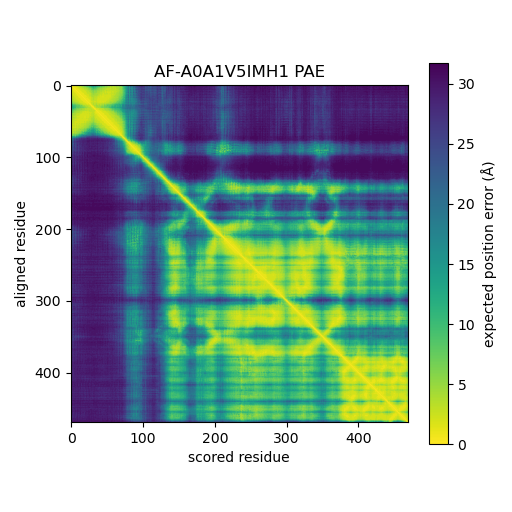-31.881 1.00 52.50 86 LYS A O 1
ATOM 671 N N . SER A 1 87 ? 10.078 -3.437 -31.447 1.00 49.62 87 SER A N 1
ATOM 672 C CA . SER A 1 87 ? 8.663 -3.801 -31.632 1.00 49.62 87 SER A CA 1
ATOM 673 C C . SER A 1 87 ? 7.759 -3.125 -30.595 1.00 49.62 87 SER A C 1
ATOM 675 O O . SER A 1 87 ? 6.686 -2.625 -30.929 1.00 49.62 87 SER A O 1
ATOM 677 N N . LYS A 1 88 ? 8.208 -3.043 -29.338 1.00 46.09 88 LYS A N 1
ATOM 678 C CA . LYS A 1 88 ? 7.503 -2.330 -28.264 1.00 46.09 88 LYS A CA 1
ATOM 679 C C . LYS A 1 88 ? 7.492 -0.818 -28.481 1.00 46.09 88 LYS A C 1
ATOM 681 O O . LYS A 1 88 ? 6.452 -0.197 -28.297 1.00 46.09 88 LYS A O 1
ATOM 686 N N . ALA A 1 89 ? 8.605 -0.223 -28.907 1.00 46.72 89 ALA A N 1
ATOM 687 C CA . ALA A 1 89 ? 8.675 1.201 -29.232 1.00 46.72 89 ALA A CA 1
ATOM 688 C C . ALA A 1 89 ? 7.720 1.557 -30.379 1.00 46.72 89 ALA A C 1
ATOM 690 O O . ALA A 1 89 ? 6.982 2.536 -30.286 1.00 46.72 89 ALA A O 1
ATOM 691 N N . ALA A 1 90 ? 7.673 0.723 -31.423 1.00 53.75 90 ALA A N 1
ATOM 692 C CA . ALA A 1 90 ? 6.716 0.859 -32.516 1.00 53.75 90 ALA A CA 1
ATOM 693 C C . ALA A 1 90 ? 5.262 0.733 -32.030 1.00 53.75 90 ALA A C 1
ATOM 695 O O . ALA A 1 90 ? 4.423 1.536 -32.425 1.00 53.75 90 ALA A O 1
ATOM 696 N N . TYR A 1 91 ? 4.972 -0.204 -31.121 1.00 53.78 91 TYR A N 1
ATOM 697 C CA . TYR A 1 91 ? 3.655 -0.337 -30.492 1.00 53.78 91 TYR A CA 1
ATOM 698 C C . TYR A 1 91 ? 3.253 0.911 -29.689 1.00 53.78 91 TYR A C 1
ATOM 700 O O . TYR A 1 91 ? 2.146 1.413 -29.867 1.00 53.78 91 TYR A O 1
ATOM 708 N N . TYR A 1 92 ? 4.142 1.456 -28.849 1.00 49.03 92 TYR A N 1
ATOM 709 C CA . TYR A 1 92 ? 3.852 2.672 -28.078 1.00 49.03 92 TYR A CA 1
ATOM 710 C C . TYR A 1 92 ? 3.666 3.899 -28.975 1.00 49.03 92 TYR A C 1
ATOM 712 O O . TYR A 1 92 ? 2.764 4.695 -28.728 1.00 49.03 92 TYR A O 1
ATOM 720 N N . ARG A 1 93 ? 4.459 4.028 -30.047 1.00 58.91 93 ARG A N 1
ATOM 721 C CA . ARG A 1 93 ? 4.285 5.099 -31.038 1.00 58.91 93 ARG A CA 1
ATOM 722 C C . ARG A 1 93 ? 2.972 4.963 -31.806 1.00 58.91 93 ARG A C 1
ATOM 724 O O . ARG A 1 93 ? 2.260 5.949 -31.911 1.00 58.91 93 ARG A O 1
ATOM 731 N N . ALA A 1 94 ? 2.616 3.762 -32.264 1.00 57.38 94 ALA A N 1
ATOM 732 C CA . ALA A 1 94 ? 1.352 3.513 -32.963 1.00 57.38 94 ALA A CA 1
ATOM 733 C C . ALA A 1 94 ? 0.131 3.763 -32.063 1.00 57.38 94 ALA A C 1
ATOM 735 O O . ALA A 1 94 ? -0.859 4.349 -32.498 1.00 57.38 94 ALA A O 1
ATOM 736 N N . ALA A 1 95 ? 0.216 3.375 -30.786 1.00 52.62 95 ALA A N 1
ATOM 737 C CA . ALA A 1 95 ? -0.812 3.682 -29.799 1.00 52.62 95 ALA A CA 1
ATOM 738 C C . ALA A 1 95 ? -0.946 5.201 -29.574 1.00 52.62 95 ALA A C 1
ATOM 740 O O . ALA A 1 95 ? -2.058 5.703 -29.413 1.00 52.62 95 ALA A O 1
ATOM 741 N N . ALA A 1 96 ? 0.169 5.938 -29.579 1.00 51.47 96 ALA A N 1
ATOM 742 C CA . ALA A 1 96 ? 0.202 7.386 -29.397 1.00 51.47 96 ALA A CA 1
ATOM 743 C C . ALA A 1 96 ? -0.333 8.163 -30.619 1.00 51.47 96 ALA A C 1
ATOM 745 O O . ALA A 1 96 ? -0.998 9.181 -30.451 1.00 51.47 96 ALA A O 1
ATOM 746 N N . THR A 1 97 ? -0.074 7.692 -31.843 1.00 51.19 97 THR A N 1
ATOM 747 C CA . THR A 1 97 ? -0.450 8.381 -33.092 1.00 51.19 97 THR A CA 1
ATOM 748 C C . THR A 1 97 ? -1.799 7.950 -33.674 1.00 51.19 97 THR A C 1
ATOM 750 O O . THR A 1 97 ? -2.277 8.581 -34.615 1.00 51.19 97 THR A O 1
ATOM 753 N N . GLY A 1 98 ? -2.439 6.912 -33.121 1.00 48.31 98 GLY A N 1
ATOM 754 C CA . GLY A 1 98 ? -3.746 6.427 -33.579 1.00 48.31 98 GLY A CA 1
ATOM 755 C C . GLY A 1 98 ? -3.697 5.602 -34.870 1.00 48.31 98 GLY A C 1
ATOM 756 O O . GLY A 1 98 ? -4.727 5.426 -35.520 1.00 48.31 98 GLY A O 1
ATOM 757 N N . GLU A 1 99 ? -2.525 5.091 -35.256 1.00 46.88 99 GLU A N 1
ATOM 758 C CA . GLU A 1 99 ? -2.398 4.202 -36.412 1.00 46.88 99 GLU A CA 1
ATOM 759 C C . GLU A 1 99 ? -2.877 2.775 -36.096 1.00 46.88 99 GLU A C 1
ATOM 761 O O . GLU A 1 99 ? -2.818 2.288 -34.965 1.00 46.88 99 GLU A O 1
ATOM 766 N N . ASP A 1 100 ? -3.397 2.101 -37.125 1.00 39.50 100 ASP A N 1
ATOM 767 C CA . ASP A 1 100 ? -4.053 0.796 -37.032 1.00 39.50 100 ASP A CA 1
ATOM 768 C C . ASP A 1 100 ? -3.133 -0.278 -36.414 1.00 39.50 100 ASP A C 1
ATOM 770 O O . ASP A 1 100 ? -2.132 -0.700 -37.006 1.00 39.50 100 ASP A O 1
ATOM 774 N N . ARG A 1 101 ? -3.521 -0.761 -35.223 1.00 44.97 101 ARG A N 1
ATOM 775 C CA . ARG A 1 101 ? -2.816 -1.777 -34.412 1.00 44.97 101 ARG A CA 1
ATOM 776 C C . ARG A 1 101 ? -2.583 -3.115 -35.137 1.00 44.97 101 ARG A C 1
ATOM 778 O O . ARG A 1 101 ? -1.852 -3.961 -34.628 1.00 44.97 101 ARG A O 1
ATOM 785 N N . SER A 1 102 ? -3.189 -3.312 -36.308 1.00 41.50 102 SER A N 1
ATOM 786 C CA . SER A 1 102 ? -3.078 -4.509 -37.148 1.00 41.50 102 SER A CA 1
ATOM 787 C C . SER A 1 102 ? -1.956 -4.478 -38.202 1.00 41.50 102 SER A C 1
ATOM 789 O O . SER A 1 102 ? -1.683 -5.508 -38.818 1.00 41.50 102 SER A O 1
ATOM 791 N N . LYS A 1 103 ? -1.259 -3.345 -38.401 1.00 40.78 103 LYS A N 1
ATOM 792 C CA . LYS A 1 103 ? -0.261 -3.172 -39.484 1.00 40.78 103 LYS A CA 1
ATOM 793 C C . LYS A 1 103 ? 1.209 -3.066 -39.051 1.00 40.78 103 LYS A C 1
ATOM 795 O O . LYS A 1 103 ? 2.035 -2.594 -39.824 1.00 40.78 103 LYS A O 1
ATOM 800 N N . VAL A 1 104 ? 1.586 -3.558 -37.869 1.00 39.50 104 VAL A N 1
ATOM 801 C CA . VAL A 1 104 ? 2.991 -3.509 -37.384 1.00 39.50 104 VAL A CA 1
ATOM 802 C C . VAL A 1 104 ? 3.731 -4.847 -37.573 1.00 39.50 104 VAL A C 1
ATOM 804 O O . VAL A 1 104 ? 4.622 -5.205 -36.813 1.00 39.50 104 VAL A O 1
ATOM 807 N N . TYR A 1 105 ? 3.393 -5.595 -38.627 1.00 38.28 105 TYR A N 1
ATOM 808 C CA . TYR A 1 105 ? 4.188 -6.734 -39.106 1.00 38.28 105 TYR A CA 1
ATOM 809 C C . TYR A 1 105 ? 4.291 -6.725 -40.634 1.00 38.28 105 TYR A C 1
ATOM 811 O O . TYR A 1 105 ? 3.731 -7.565 -41.329 1.00 38.28 105 TYR A O 1
ATOM 819 N N . SER A 1 106 ? 5.049 -5.771 -41.168 1.00 36.72 106 SER A N 1
ATOM 820 C CA . SER A 1 106 ? 5.689 -5.904 -42.480 1.00 36.72 106 SER A CA 1
ATOM 821 C C . SER A 1 106 ? 6.831 -4.898 -42.576 1.00 36.72 106 SER A C 1
ATOM 823 O O . SER A 1 106 ? 6.572 -3.702 -42.678 1.00 36.72 106 SER A O 1
ATOM 825 N N . GLY A 1 107 ? 8.085 -5.356 -42.543 1.00 33.09 107 GLY A N 1
ATOM 826 C CA . GLY A 1 107 ? 9.200 -4.475 -42.909 1.00 33.09 107 GLY A CA 1
ATOM 827 C C . GLY A 1 107 ? 10.536 -4.661 -42.201 1.00 33.09 107 GLY A C 1
ATOM 828 O O . GLY A 1 107 ? 11.263 -3.686 -42.061 1.00 33.09 107 GLY A O 1
ATOM 829 N N . LEU A 1 108 ? 10.920 -5.875 -41.801 1.00 29.67 108 LEU A N 1
ATOM 830 C CA . LEU A 1 108 ? 12.347 -6.212 -41.761 1.00 29.67 108 LEU A CA 1
ATOM 831 C C . LEU A 1 108 ? 12.700 -6.870 -43.095 1.00 29.67 108 LEU A C 1
ATOM 833 O O . LEU A 1 108 ? 12.480 -8.063 -43.276 1.00 29.67 108 LEU A O 1
ATOM 837 N N . GLY A 1 109 ? 13.210 -6.067 -44.032 1.00 28.95 109 GLY A N 1
ATOM 838 C CA . GLY A 1 109 ? 13.816 -6.579 -45.262 1.00 28.95 109 GLY A CA 1
ATOM 839 C C . GLY A 1 109 ? 13.571 -5.740 -46.511 1.00 28.95 109 GLY A C 1
ATOM 840 O O . GLY A 1 109 ? 12.837 -6.181 -47.385 1.00 28.95 109 GLY A O 1
ATOM 841 N N . ALA A 1 110 ? 14.203 -4.566 -46.598 1.00 23.41 110 ALA A N 1
ATOM 842 C CA . ALA A 1 110 ? 14.905 -4.082 -47.797 1.00 23.41 110 ALA A CA 1
ATOM 843 C C . ALA A 1 110 ? 15.386 -2.638 -47.572 1.00 23.41 110 ALA A C 1
ATOM 845 O O . ALA A 1 110 ? 14.602 -1.696 -47.590 1.00 23.41 110 ALA A O 1
ATOM 846 N N . ILE A 1 111 ? 16.696 -2.461 -47.409 1.00 32.81 111 ILE A N 1
ATOM 847 C CA . ILE A 1 111 ? 17.372 -1.273 -47.945 1.00 32.81 111 ILE A CA 1
ATOM 848 C C . ILE A 1 111 ? 17.749 -1.686 -49.376 1.00 32.81 111 ILE A C 1
ATOM 850 O O . ILE A 1 111 ? 18.402 -2.722 -49.523 1.00 32.81 111 ILE A O 1
ATOM 854 N N . PRO A 1 112 ? 17.302 -0.973 -50.429 1.00 33.56 112 PRO A N 1
ATOM 855 C CA . PRO A 1 112 ? 18.220 0.008 -51.008 1.00 33.56 112 PRO A CA 1
ATOM 856 C C . PRO A 1 112 ? 17.599 1.287 -51.602 1.00 33.56 112 PRO A C 1
ATOM 858 O O . PRO A 1 112 ? 16.595 1.269 -52.302 1.00 33.56 112 PRO A O 1
ATOM 861 N N . ALA A 1 113 ? 18.362 2.359 -51.370 1.00 29.94 113 ALA A N 1
ATOM 862 C CA . ALA A 1 113 ? 18.757 3.433 -52.284 1.00 29.94 113 ALA A CA 1
ATOM 863 C C . ALA A 1 113 ? 17.694 4.317 -52.971 1.00 29.94 113 ALA A C 1
ATOM 865 O O . ALA A 1 113 ? 17.085 3.939 -53.963 1.00 29.94 113 ALA A O 1
ATOM 866 N N . GLY A 1 114 ? 17.722 5.599 -52.580 1.00 27.08 114 GLY A N 1
ATOM 867 C CA . GLY A 1 114 ? 17.919 6.688 -53.541 1.00 27.08 114 GLY A CA 1
ATOM 868 C C . GLY A 1 114 ? 16.724 7.596 -53.823 1.00 27.08 114 GLY A C 1
ATOM 869 O O . GLY A 1 114 ? 15.952 7.319 -54.726 1.00 27.08 114 GLY A O 1
ATOM 870 N N . SER A 1 115 ? 16.684 8.759 -53.170 1.00 27.27 115 SER A N 1
ATOM 871 C CA . SER A 1 115 ? 16.738 10.066 -53.851 1.00 27.27 115 SER A CA 1
ATOM 872 C C . SER A 1 115 ? 16.781 11.198 -52.824 1.00 27.27 115 SER A C 1
ATOM 874 O O . SER A 1 115 ? 16.129 11.135 -51.785 1.00 27.27 115 SER A O 1
ATOM 876 N N . ALA A 1 116 ? 17.573 12.222 -53.135 1.00 39.38 116 ALA A N 1
ATOM 877 C CA . ALA A 1 116 ? 17.589 13.505 -52.453 1.00 39.38 116 ALA A CA 1
ATOM 878 C C . ALA A 1 116 ? 16.198 14.155 -52.477 1.00 39.38 116 ALA A C 1
ATOM 880 O O . ALA A 1 116 ? 15.558 14.138 -53.523 1.00 39.38 116 ALA A O 1
ATOM 881 N N . ASP A 1 117 ? 15.748 14.711 -51.353 1.00 35.59 117 ASP A N 1
ATOM 882 C CA . ASP A 1 117 ? 15.510 16.149 -51.163 1.00 35.59 117 ASP A CA 1
ATOM 883 C C . ASP A 1 117 ? 14.859 16.388 -49.786 1.00 35.59 117 ASP A C 1
ATOM 885 O O . ASP A 1 117 ? 14.227 15.497 -49.223 1.00 35.59 117 ASP A O 1
ATOM 889 N N . LEU A 1 118 ? 14.985 17.624 -49.303 1.00 28.91 118 LEU A N 1
ATOM 890 C CA . LEU A 1 118 ? 14.381 18.231 -48.112 1.00 28.91 118 LEU A CA 1
ATOM 891 C C . LEU A 1 118 ? 15.204 18.138 -46.823 1.00 28.91 118 LEU A C 1
ATOM 893 O O . LEU A 1 118 ? 14.907 17.424 -45.868 1.00 28.91 118 LEU A O 1
ATOM 897 N N . GLY A 1 119 ? 16.216 19.004 -46.776 1.00 30.95 119 GLY A N 1
ATOM 898 C CA . GLY A 1 119 ? 16.675 19.565 -45.516 1.00 30.95 119 GLY A CA 1
ATOM 899 C C . GLY A 1 119 ? 15.643 20.526 -44.915 1.00 30.95 119 GLY A C 1
ATOM 900 O O . GLY A 1 119 ? 15.036 21.329 -45.618 1.00 30.95 119 GLY A O 1
ATOM 901 N N . SER A 1 120 ? 15.529 20.511 -43.589 1.00 28.31 120 SER A N 1
ATOM 902 C CA . SER A 1 120 ? 15.157 21.695 -42.813 1.00 28.31 120 SER A CA 1
ATOM 903 C C . SER A 1 120 ? 15.700 21.589 -41.387 1.00 28.31 120 SER A C 1
ATOM 905 O O . SER A 1 120 ? 15.368 20.663 -40.655 1.00 28.31 120 SER A O 1
ATOM 907 N N . GLY A 1 121 ? 16.525 22.559 -40.988 1.00 31.17 121 GLY A N 1
ATOM 908 C CA . GLY A 1 121 ? 16.591 23.072 -39.612 1.00 31.17 121 GLY A CA 1
ATOM 909 C C . GLY A 1 121 ? 17.264 22.251 -38.502 1.00 31.17 121 GLY A C 1
ATOM 910 O O . GLY A 1 121 ? 17.594 22.842 -37.481 1.00 31.17 121 GLY A O 1
ATOM 911 N N . SER A 1 122 ? 17.531 20.951 -38.659 1.00 35.34 122 SER A N 1
ATOM 912 C CA . SER A 1 122 ? 18.059 20.115 -37.554 1.00 35.34 122 SER A CA 1
ATOM 913 C C . SER A 1 122 ? 19.562 20.241 -37.259 1.00 35.34 122 SER A C 1
ATOM 915 O O . SER A 1 122 ? 20.050 19.580 -36.350 1.00 35.34 122 SER A O 1
ATOM 917 N N . ASN A 1 123 ? 20.297 21.107 -37.965 1.00 33.19 123 ASN A N 1
ATOM 918 C CA . ASN A 1 123 ? 21.740 21.323 -37.756 1.00 33.19 123 ASN A CA 1
ATOM 919 C C . ASN A 1 123 ? 22.085 22.609 -36.977 1.00 33.19 123 ASN A C 1
ATOM 921 O O . ASN A 1 123 ? 23.222 23.070 -37.038 1.00 33.19 123 ASN A O 1
ATOM 925 N N . LEU A 1 124 ? 21.134 23.205 -36.247 1.00 33.94 124 LEU A N 1
ATOM 926 C CA . LEU A 1 124 ? 21.367 24.442 -35.478 1.00 33.94 124 LEU A CA 1
ATOM 927 C C . LEU A 1 124 ? 21.122 24.324 -33.967 1.00 33.94 124 LEU A C 1
ATOM 929 O O . LEU A 1 124 ? 21.059 25.342 -33.283 1.00 33.94 124 LEU A O 1
ATOM 933 N N . LEU A 1 125 ? 21.044 23.111 -33.419 1.00 37.22 125 LEU A N 1
ATOM 934 C CA . LEU A 1 125 ? 20.995 22.908 -31.970 1.00 37.22 125 LEU A CA 1
ATOM 935 C C . LEU A 1 125 ? 22.119 21.955 -31.528 1.00 37.22 125 LEU A C 1
ATOM 937 O O . LEU A 1 125 ? 22.337 20.941 -32.192 1.00 37.22 125 LEU A O 1
ATOM 941 N N . PRO A 1 126 ? 22.844 22.255 -30.431 1.00 27.09 126 PRO A N 1
ATOM 942 C CA . PRO A 1 126 ? 23.855 21.359 -29.875 1.00 27.09 126 PRO A CA 1
ATOM 943 C C . PRO A 1 126 ? 23.273 19.963 -29.605 1.00 27.09 126 PRO A C 1
ATOM 945 O O . PRO A 1 126 ? 22.328 19.811 -28.834 1.00 27.09 126 PRO A O 1
ATOM 948 N N . SER A 1 127 ? 23.852 18.935 -30.227 1.00 37.84 127 SER A N 1
ATOM 949 C CA . SER A 1 127 ? 23.376 17.545 -30.209 1.00 37.84 127 SER A CA 1
ATOM 950 C C . SER A 1 127 ? 23.912 16.725 -29.031 1.00 37.84 127 SER A C 1
ATOM 952 O O . SER A 1 127 ? 24.201 15.538 -29.171 1.00 37.84 127 SER A O 1
ATOM 954 N N . VAL A 1 128 ? 24.048 17.345 -27.862 1.00 31.05 128 VAL A N 1
ATOM 955 C CA . VAL A 1 128 ? 24.244 16.607 -26.610 1.00 31.05 128 VAL A CA 1
ATOM 956 C C . VAL A 1 128 ? 23.106 16.985 -25.674 1.00 31.05 128 VAL A C 1
ATOM 958 O O . VAL A 1 128 ? 23.287 17.670 -24.673 1.00 31.05 128 VAL A O 1
ATOM 961 N N . LEU A 1 129 ? 21.895 16.549 -26.029 1.00 32.41 129 LEU A N 1
ATOM 962 C CA . LEU A 1 129 ? 20.910 16.249 -24.997 1.00 32.41 129 LEU A CA 1
ATOM 963 C C . LEU A 1 129 ? 21.525 15.117 -24.174 1.00 32.41 129 LEU A C 1
ATOM 965 O O . LEU A 1 129 ? 21.939 14.103 -24.738 1.00 32.41 129 LEU A O 1
ATOM 969 N N . ALA A 1 130 ? 21.660 15.318 -22.864 1.00 31.34 130 ALA A N 1
ATOM 970 C CA . ALA A 1 130 ? 22.039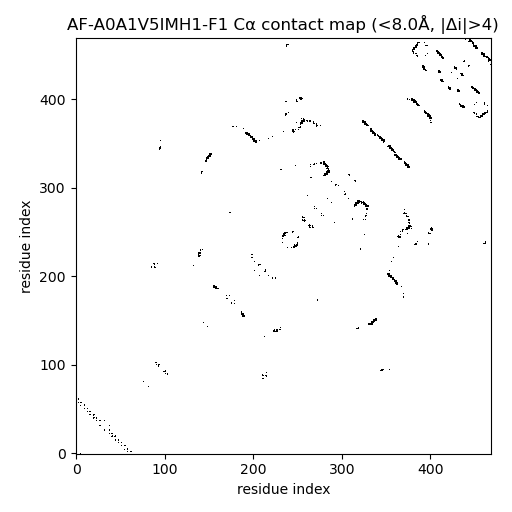 14.240 -21.966 1.00 31.34 130 ALA A CA 1
ATOM 971 C C . ALA A 1 130 ? 21.142 13.025 -22.269 1.00 31.34 130 ALA A C 1
ATOM 973 O O . ALA A 1 130 ? 19.920 13.154 -22.316 1.00 31.34 130 ALA A O 1
ATOM 974 N N . ASN A 1 131 ? 21.749 11.860 -22.515 1.00 41.69 131 ASN A N 1
ATOM 975 C CA . ASN A 1 131 ? 21.007 10.610 -22.724 1.00 41.69 131 ASN A CA 1
ATOM 976 C C . ASN A 1 131 ? 20.261 10.160 -21.455 1.00 41.69 131 ASN A C 1
ATOM 978 O O . ASN A 1 131 ? 19.444 9.243 -21.522 1.00 41.69 131 ASN A O 1
ATOM 982 N N . ASP A 1 132 ? 20.517 10.827 -20.330 1.00 40.41 132 ASP A N 1
ATOM 983 C CA . ASP A 1 132 ? 19.821 10.629 -19.072 1.00 40.41 132 ASP A CA 1
ATOM 984 C C . ASP A 1 132 ? 18.561 11.496 -19.046 1.00 40.41 132 ASP A C 1
ATOM 986 O O . ASP A 1 132 ? 18.593 12.707 -18.812 1.00 40.41 132 ASP A O 1
ATOM 990 N N . LEU A 1 133 ? 17.422 10.854 -19.298 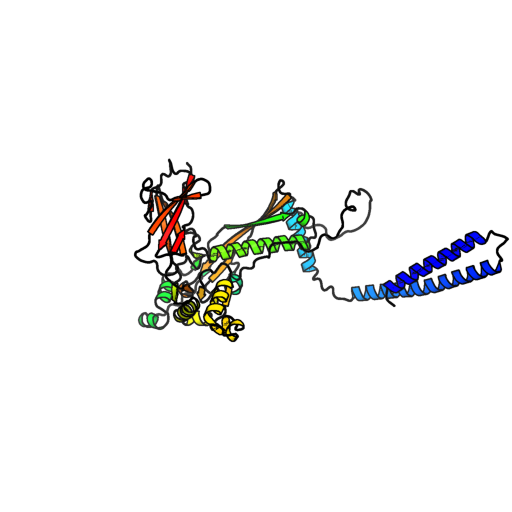1.00 49.59 133 LEU A N 1
ATOM 991 C CA . LEU A 1 133 ? 16.126 11.435 -18.977 1.00 49.59 133 LEU A CA 1
ATOM 992 C C . LEU A 1 133 ? 16.048 11.644 -17.463 1.00 49.59 133 LEU A C 1
ATOM 994 O O . LEU A 1 133 ? 16.192 10.696 -16.691 1.00 49.59 133 LEU A O 1
ATOM 998 N N . ILE A 1 134 ? 15.772 12.876 -17.037 1.00 46.91 134 ILE A N 1
ATOM 999 C CA . ILE A 1 134 ? 15.433 13.171 -15.643 1.00 46.91 134 ILE A CA 1
ATOM 1000 C C . ILE A 1 134 ? 13.999 12.675 -15.417 1.00 46.91 134 ILE A C 1
ATOM 1002 O O . ILE A 1 134 ? 13.034 13.392 -15.672 1.00 46.91 134 ILE A O 1
ATOM 1006 N N . ALA A 1 135 ? 13.864 11.418 -15.003 1.00 45.84 135 ALA A N 1
ATOM 1007 C CA . ALA A 1 135 ? 12.613 10.844 -14.520 1.00 45.84 135 ALA A CA 1
ATOM 1008 C C . ALA A 1 135 ? 12.604 10.845 -12.985 1.00 45.84 135 ALA A C 1
ATOM 1010 O O . ALA A 1 135 ? 13.657 10.721 -12.354 1.00 45.84 135 ALA A O 1
ATOM 1011 N N . GLU A 1 136 ? 11.421 10.968 -12.377 1.00 46.69 136 GLU A N 1
ATOM 1012 C CA . GLU A 1 136 ? 11.272 10.673 -10.948 1.00 46.69 136 GLU A CA 1
ATOM 1013 C C . GLU A 1 136 ? 11.780 9.243 -10.668 1.00 46.69 136 GLU A C 1
ATOM 1015 O O . GLU A 1 136 ? 11.590 8.362 -11.516 1.00 46.69 136 GLU A O 1
ATOM 1020 N N . PRO A 1 137 ? 12.425 8.980 -9.513 1.00 55.94 137 PRO A N 1
ATOM 1021 C CA . PRO A 1 137 ? 12.869 7.636 -9.166 1.00 55.94 137 PRO A CA 1
ATOM 1022 C C . PRO A 1 137 ? 11.711 6.641 -9.273 1.00 55.94 137 PRO A C 1
ATOM 1024 O O . PRO A 1 137 ? 10.656 6.832 -8.666 1.00 55.94 137 PRO A O 1
ATOM 1027 N N . PHE A 1 138 ? 11.901 5.582 -10.058 1.00 60.59 138 PHE A N 1
ATOM 1028 C CA . PHE A 1 138 ? 10.890 4.542 -10.195 1.00 60.59 138 PHE A CA 1
ATOM 1029 C C . PHE A 1 138 ? 10.752 3.780 -8.877 1.00 60.59 138 PHE A C 1
ATOM 1031 O O . PHE A 1 138 ? 11.738 3.350 -8.280 1.00 60.59 138 PHE A O 1
ATOM 1038 N N . GLU A 1 139 ? 9.516 3.624 -8.421 1.00 58.97 139 GLU A N 1
ATOM 1039 C CA . GLU A 1 139 ? 9.193 2.990 -7.157 1.00 58.97 139 GLU A CA 1
ATOM 1040 C C . GLU A 1 139 ? 8.911 1.499 -7.374 1.00 58.97 139 GLU A C 1
ATOM 1042 O O . GLU A 1 139 ? 8.147 1.116 -8.259 1.00 58.97 139 GLU A O 1
ATOM 1047 N N . GLU A 1 140 ? 9.497 0.635 -6.546 1.00 68.88 140 GLU A N 1
ATOM 1048 C CA . GLU A 1 140 ? 9.157 -0.789 -6.517 1.00 68.88 140 GLU A CA 1
ATOM 1049 C C . GLU A 1 140 ? 8.261 -1.111 -5.319 1.00 68.88 140 GLU A C 1
ATOM 1051 O O . GLU A 1 140 ? 8.407 -0.545 -4.228 1.00 68.88 140 GLU A O 1
ATOM 1056 N N . ASN A 1 141 ? 7.336 -2.058 -5.504 1.00 70.69 141 ASN A N 1
ATOM 1057 C CA . ASN A 1 141 ? 6.527 -2.566 -4.405 1.00 70.69 141 ASN A CA 1
ATOM 1058 C C . ASN A 1 141 ? 7.340 -3.585 -3.598 1.00 70.69 141 ASN A C 1
ATOM 1060 O O . ASN A 1 141 ? 7.530 -4.717 -4.041 1.00 70.69 141 ASN A O 1
ATOM 1064 N N . SER A 1 142 ? 7.803 -3.186 -2.408 1.00 78.00 142 SER A N 1
ATOM 1065 C CA . SER A 1 142 ? 8.558 -4.069 -1.516 1.00 78.00 142 SER A CA 1
ATOM 1066 C C . SER A 1 142 ? 7.735 -5.242 -0.983 1.00 78.00 142 SER A C 1
ATOM 1068 O O . SER A 1 142 ? 8.321 -6.275 -0.669 1.00 78.00 142 SER A O 1
ATOM 1070 N N . LEU A 1 143 ? 6.397 -5.152 -0.978 1.00 74.69 143 LEU A N 1
ATOM 1071 C CA . LEU A 1 143 ? 5.538 -6.274 -0.591 1.00 74.69 143 LEU A CA 1
ATOM 1072 C C . LEU A 1 143 ? 5.678 -7.462 -1.546 1.00 74.69 143 LEU A C 1
ATOM 1074 O O . LEU A 1 143 ? 5.718 -8.595 -1.086 1.00 74.69 143 LEU A O 1
ATOM 1078 N N . ARG A 1 144 ? 5.924 -7.234 -2.844 1.00 73.06 144 ARG A N 1
ATOM 1079 C CA . ARG A 1 144 ? 6.126 -8.316 -3.828 1.00 73.06 144 ARG A CA 1
ATOM 1080 C C . ARG A 1 144 ? 7.363 -9.183 -3.563 1.00 73.06 144 ARG A C 1
ATOM 1082 O O . ARG A 1 144 ? 7.504 -10.236 -4.175 1.00 73.06 144 ARG A O 1
ATOM 1089 N N . ARG A 1 145 ? 8.282 -8.742 -2.694 1.00 77.56 145 ARG A N 1
ATOM 1090 C CA . ARG A 1 145 ? 9.436 -9.544 -2.249 1.00 77.56 145 ARG A CA 1
ATOM 1091 C C . ARG A 1 145 ? 9.083 -10.520 -1.129 1.00 77.56 145 ARG A C 1
ATOM 1093 O O . ARG A 1 145 ? 9.836 -11.460 -0.878 1.00 77.56 145 ARG A O 1
ATOM 1100 N N . VAL A 1 146 ? 7.981 -10.269 -0.426 1.00 77.38 146 VAL A N 1
ATOM 1101 C CA . VAL A 1 146 ? 7.578 -11.020 0.766 1.00 77.38 146 VAL A CA 1
ATOM 1102 C C . VAL A 1 146 ? 6.242 -11.739 0.596 1.00 77.38 146 VAL A C 1
ATOM 1104 O O . VAL A 1 146 ? 6.071 -12.779 1.220 1.00 77.38 146 VAL A O 1
ATOM 1107 N N . GLU A 1 147 ? 5.351 -11.232 -0.255 1.00 76.25 147 GLU A N 1
ATOM 1108 C CA . GLU A 1 147 ? 4.019 -11.772 -0.536 1.00 76.25 147 GLU A CA 1
ATOM 1109 C C . GLU A 1 147 ? 3.985 -12.600 -1.830 1.00 76.25 147 GLU A C 1
ATOM 1111 O O . GLU A 1 147 ? 4.836 -12.464 -2.716 1.00 76.25 147 GLU A O 1
ATOM 1116 N N . GLN A 1 148 ? 2.964 -13.444 -1.972 1.00 71.25 148 GLN A N 1
ATOM 1117 C CA . GLN A 1 148 ? 2.769 -14.219 -3.195 1.00 71.25 148 GLN A CA 1
ATOM 1118 C C . GLN A 1 148 ? 2.188 -13.332 -4.305 1.00 71.25 148 GLN A C 1
ATOM 1120 O O . GLN A 1 148 ? 1.223 -12.601 -4.093 1.00 71.25 148 GLN A O 1
ATOM 1125 N N . THR A 1 149 ? 2.727 -13.436 -5.522 1.00 69.12 149 THR A N 1
ATOM 1126 C CA . THR A 1 149 ? 2.145 -12.794 -6.712 1.00 69.12 149 THR A CA 1
ATOM 1127 C C . THR A 1 149 ? 1.712 -13.852 -7.720 1.00 69.12 149 THR A C 1
ATOM 1129 O O . THR A 1 149 ? 2.431 -14.821 -7.960 1.00 69.12 149 THR A O 1
ATOM 1132 N N . SER A 1 150 ? 0.524 -13.699 -8.309 1.00 60.84 150 SER A N 1
ATOM 1133 C CA . SER A 1 150 ? 0.030 -14.631 -9.331 1.00 60.84 150 SER A CA 1
ATOM 1134 C C . SER A 1 150 ? -0.778 -13.954 -10.436 1.00 60.84 150 SER A C 1
ATOM 1136 O O . SER A 1 150 ? -1.164 -12.788 -10.333 1.00 60.84 150 SER A O 1
ATOM 1138 N N . GLN A 1 151 ? -1.020 -14.714 -11.508 1.00 55.47 151 GLN A N 1
ATOM 1139 C CA . GLN A 1 151 ? -1.848 -14.334 -12.656 1.00 55.47 151 GLN A CA 1
ATOM 1140 C C . GLN A 1 151 ? -2.873 -15.436 -12.967 1.00 55.47 151 GLN A C 1
ATOM 1142 O O . GLN A 1 151 ? -2.927 -15.961 -14.079 1.00 55.47 151 GLN A O 1
ATOM 1147 N N . ILE A 1 152 ? -3.634 -15.871 -11.958 1.00 53.09 152 ILE A N 1
ATOM 1148 C CA . ILE A 1 152 ? -4.613 -16.952 -12.137 1.00 53.09 152 ILE A CA 1
ATOM 1149 C C . ILE A 1 152 ? -5.846 -16.388 -12.852 1.00 53.09 152 ILE A C 1
ATOM 1151 O O . ILE A 1 152 ? -6.513 -15.481 -12.348 1.00 53.09 152 ILE A O 1
ATOM 1155 N N . ALA A 1 153 ? -6.149 -16.941 -14.029 1.00 42.16 153 ALA A N 1
ATOM 1156 C CA . ALA A 1 153 ? -7.380 -16.669 -14.763 1.00 42.16 153 ALA A CA 1
ATOM 1157 C C . ALA A 1 153 ? -8.564 -17.350 -14.059 1.00 42.16 153 ALA A C 1
ATOM 1159 O O . ALA A 1 153 ? -8.484 -18.528 -13.729 1.00 42.16 153 ALA A O 1
ATOM 1160 N N . GLY A 1 154 ? -9.654 -16.615 -13.828 1.00 42.91 154 GLY A N 1
ATOM 1161 C CA . GLY A 1 154 ? -10.839 -17.133 -13.132 1.00 42.91 154 GLY A CA 1
ATOM 1162 C C . GLY A 1 154 ? -10.937 -16.764 -11.649 1.00 42.91 154 GLY A C 1
ATOM 1163 O O . GLY A 1 154 ? -12.008 -16.927 -11.088 1.00 42.91 154 GLY A O 1
ATOM 1164 N N . LEU A 1 155 ? -9.889 -16.169 -11.055 1.00 55.53 155 LEU A N 1
ATOM 1165 C CA . LEU A 1 155 ? -9.943 -15.481 -9.750 1.00 55.53 155 LEU A CA 1
ATOM 1166 C C . LEU A 1 155 ? -10.386 -16.341 -8.536 1.00 55.53 155 LEU A C 1
ATOM 1168 O O . LEU A 1 155 ? -10.743 -15.784 -7.503 1.00 55.53 155 LEU A O 1
ATOM 1172 N N . GLU A 1 156 ? -10.299 -17.669 -8.603 1.00 46.34 156 GLU A N 1
ATOM 1173 C CA . GLU A 1 156 ? -10.643 -18.573 -7.493 1.00 46.34 156 GLU A CA 1
ATOM 1174 C C . GLU A 1 156 ? -9.473 -19.518 -7.189 1.00 46.34 156 GLU A C 1
ATOM 1176 O O . GLU A 1 156 ? -8.909 -20.140 -8.092 1.00 46.34 156 GLU A O 1
ATOM 1181 N N . GLU A 1 157 ? -9.078 -19.604 -5.916 1.00 50.97 157 GLU A N 1
ATOM 1182 C CA . GLU A 1 157 ? -8.083 -20.563 -5.424 1.00 50.97 157 GLU A CA 1
ATOM 1183 C C . GLU A 1 157 ? -8.768 -21.513 -4.425 1.00 50.97 157 GLU A C 1
ATOM 1185 O O . GLU A 1 157 ? -9.344 -21.031 -3.442 1.00 50.97 157 GLU A O 1
ATOM 1190 N N . PRO A 1 158 ? -8.734 -22.843 -4.651 1.00 46.53 158 PRO A N 1
ATOM 1191 C CA . PRO A 1 158 ? -9.264 -23.799 -3.690 1.00 46.53 158 PRO A CA 1
ATOM 1192 C C . PRO A 1 158 ? -8.363 -23.823 -2.456 1.00 46.53 158 PRO A C 1
ATOM 1194 O O . PRO A 1 158 ? -7.146 -24.002 -2.562 1.00 46.53 158 PRO A O 1
ATOM 1197 N N . ARG A 1 159 ? -8.959 -23.652 -1.277 1.00 50.34 159 ARG A N 1
ATOM 1198 C CA . ARG A 1 159 ? -8.264 -23.815 -0.006 1.00 50.34 159 ARG A CA 1
ATOM 1199 C C . ARG A 1 159 ? -8.446 -25.255 0.457 1.00 50.34 159 ARG A C 1
ATOM 1201 O O . ARG A 1 159 ? -9.561 -25.754 0.528 1.00 50.34 159 ARG A O 1
ATOM 1208 N N . ILE A 1 160 ? -7.345 -25.935 0.762 1.00 43.25 160 ILE A N 1
ATOM 1209 C CA . ILE A 1 160 ? -7.402 -27.266 1.372 1.00 43.25 160 ILE A CA 1
ATOM 1210 C C . ILE A 1 160 ? -7.572 -27.041 2.874 1.00 43.25 160 ILE A C 1
ATOM 1212 O O . ILE A 1 160 ? -6.616 -26.657 3.546 1.00 43.25 160 ILE A O 1
ATOM 1216 N N . ALA A 1 161 ? -8.796 -27.201 3.375 1.00 38.06 161 ALA A N 1
ATOM 1217 C CA . ALA A 1 161 ? -9.048 -27.268 4.808 1.00 38.06 161 ALA A CA 1
ATOM 1218 C C . ALA A 1 161 ? -8.619 -28.651 5.318 1.00 38.06 161 ALA A C 1
ATOM 1220 O O . ALA A 1 161 ? -8.936 -29.675 4.711 1.00 38.06 161 ALA A O 1
ATOM 1221 N N . PHE A 1 162 ? -7.872 -28.679 6.417 1.00 37.44 162 PHE A N 1
ATOM 1222 C CA . PHE A 1 162 ? -7.576 -29.908 7.145 1.00 37.44 162 PHE A CA 1
ATOM 1223 C C . PHE A 1 162 ? -8.556 -29.969 8.314 1.00 37.44 162 PHE A C 1
ATOM 1225 O O . PHE A 1 162 ? -8.527 -29.083 9.163 1.00 37.44 162 PHE A O 1
ATOM 1232 N N . SER A 1 163 ? -9.435 -30.970 8.344 1.00 35.56 163 SER A N 1
ATOM 1233 C CA . SER A 1 163 ? -10.237 -31.272 9.530 1.00 35.56 163 SER A CA 1
ATOM 1234 C C . SER A 1 163 ? -9.454 -32.232 10.423 1.00 35.56 163 SER A C 1
ATOM 1236 O O . SER A 1 163 ? -8.909 -33.230 9.946 1.00 35.56 163 SER A O 1
ATOM 1238 N N . ILE A 1 164 ? -9.367 -31.916 11.712 1.00 38.38 164 ILE A N 1
ATOM 1239 C CA . ILE A 1 164 ? -8.884 -32.833 12.746 1.00 38.38 164 ILE A CA 1
ATOM 1240 C C . ILE A 1 164 ? -10.143 -33.309 13.476 1.00 38.38 164 ILE A C 1
ATOM 1242 O O . ILE A 1 164 ? -10.860 -32.489 14.032 1.00 38.38 164 ILE A O 1
ATOM 1246 N N . ASP A 1 165 ? -10.432 -34.610 13.426 1.00 40.00 165 ASP A N 1
ATOM 1247 C CA . ASP A 1 165 ? -11.681 -35.226 13.924 1.00 40.00 165 ASP A CA 1
ATOM 1248 C C . ASP A 1 165 ? -11.806 -35.277 15.469 1.00 40.00 165 ASP A C 1
ATOM 1250 O O . ASP A 1 165 ? -12.725 -35.911 15.983 1.00 40.00 165 ASP A O 1
ATOM 1254 N N . ASP A 1 166 ? -10.913 -34.625 16.219 1.00 43.44 166 ASP A N 1
ATOM 1255 C CA . ASP A 1 166 ? -10.941 -34.595 17.688 1.00 43.44 166 ASP A CA 1
ATOM 1256 C C . ASP A 1 166 ? -11.187 -33.163 18.191 1.00 43.44 166 ASP A C 1
ATOM 1258 O O . ASP A 1 166 ? -10.258 -32.359 18.314 1.00 43.44 166 ASP A O 1
ATOM 1262 N N . GLU A 1 167 ? -12.450 -32.862 18.515 1.00 47.78 167 GLU A N 1
ATOM 1263 C CA . GLU A 1 167 ? -12.893 -31.590 19.119 1.00 47.78 167 GLU A CA 1
ATOM 1264 C C . GLU A 1 167 ? -12.141 -31.266 20.428 1.00 47.78 167 GLU A C 1
ATOM 1266 O O . GLU A 1 167 ? -11.899 -30.097 20.717 1.00 47.78 167 GLU A O 1
ATOM 1271 N N . ASP A 1 168 ? -11.683 -32.286 21.165 1.00 48.19 168 ASP A N 1
ATOM 1272 C CA . ASP A 1 168 ? -10.930 -32.140 22.422 1.00 48.19 168 ASP A CA 1
ATOM 1273 C C . ASP A 1 168 ? -9.429 -31.812 22.223 1.00 48.19 168 ASP A C 1
ATOM 1275 O O . ASP A 1 168 ? -8.752 -31.465 23.188 1.00 48.19 168 ASP A O 1
ATOM 1279 N N . LEU A 1 169 ? -8.880 -31.925 21.002 1.00 44.56 169 LEU A N 1
ATOM 1280 C CA . LEU A 1 169 ? -7.458 -31.653 20.701 1.00 44.56 169 LEU A CA 1
ATOM 1281 C C . LEU A 1 169 ? -7.235 -30.377 19.875 1.00 44.56 169 LEU A C 1
ATOM 1283 O O . LEU A 1 169 ? -6.095 -29.925 19.742 1.00 44.56 169 LEU A O 1
ATOM 1287 N N . LEU A 1 170 ? -8.291 -29.783 19.313 1.00 41.66 170 LEU A N 1
ATOM 1288 C CA . LEU A 1 170 ? -8.191 -28.554 18.518 1.00 41.66 170 LEU A CA 1
ATOM 1289 C C . LEU A 1 170 ? -7.751 -27.345 19.358 1.00 41.66 170 LEU A C 1
ATOM 1291 O O . LEU A 1 170 ? -7.005 -26.517 18.846 1.00 41.66 170 LEU A O 1
ATOM 1295 N N . GLU A 1 171 ? -8.119 -27.294 20.643 1.00 45.69 171 GLU A N 1
ATOM 1296 C CA . GLU A 1 171 ? -7.690 -26.245 21.586 1.00 45.69 171 GLU A CA 1
ATOM 1297 C C . GLU A 1 171 ? -6.172 -26.297 21.881 1.00 45.69 171 GLU A C 1
ATOM 1299 O O . GLU A 1 171 ? -5.556 -25.269 22.160 1.00 45.69 171 GLU A O 1
ATOM 1304 N N . ASP A 1 172 ? -5.554 -27.480 21.754 1.00 44.16 172 ASP A N 1
ATOM 1305 C CA . ASP A 1 172 ? -4.149 -27.733 22.107 1.00 44.16 172 ASP A CA 1
ATOM 1306 C C . ASP A 1 172 ? -3.175 -27.662 20.910 1.00 44.16 172 ASP A C 1
ATOM 1308 O O . ASP A 1 172 ? -1.965 -27.517 21.106 1.00 44.16 172 ASP A O 1
ATOM 1312 N N . VAL A 1 173 ? -3.656 -27.780 19.663 1.00 45.03 173 VAL A N 1
ATOM 1313 C CA . VAL A 1 173 ? -2.791 -27.938 18.468 1.00 45.03 173 VAL A CA 1
ATOM 1314 C C . VAL A 1 173 ? -2.787 -26.706 17.553 1.00 45.03 173 VAL A C 1
ATOM 1316 O O . VAL A 1 173 ? -1.798 -26.466 16.852 1.00 45.03 173 VAL A O 1
ATOM 1319 N N . VAL A 1 174 ? -3.842 -25.885 17.569 1.00 47.53 174 VAL A N 1
ATOM 1320 C CA . VAL A 1 174 ? -3.928 -24.628 16.809 1.00 47.53 174 VAL A CA 1
ATOM 1321 C C . VAL A 1 174 ? -4.653 -23.600 17.675 1.00 47.53 174 VAL A C 1
ATOM 1323 O O . VAL A 1 174 ? -5.713 -23.891 18.203 1.00 47.53 174 VAL A O 1
ATOM 1326 N N . ASP A 1 175 ? -4.091 -22.400 17.830 1.00 57.88 175 ASP A N 1
ATOM 1327 C CA . ASP A 1 175 ? -4.714 -21.312 18.601 1.00 57.88 175 ASP A CA 1
ATOM 1328 C C . ASP A 1 175 ? -6.206 -21.146 18.227 1.00 57.88 175 ASP A C 1
ATOM 1330 O O . ASP A 1 175 ? -6.526 -21.075 17.035 1.00 57.88 175 ASP A O 1
ATOM 1334 N N . PHE A 1 176 ? -7.107 -21.110 19.220 1.00 51.56 176 PHE A N 1
ATOM 1335 C CA . PHE A 1 176 ? -8.575 -21.152 19.056 1.00 51.56 176 PHE A CA 1
ATOM 1336 C C . PHE A 1 176 ? -9.089 -20.109 18.049 1.00 51.56 176 PHE A C 1
ATOM 1338 O O . PHE A 1 176 ? -9.979 -20.383 17.241 1.00 51.56 176 PHE A O 1
ATOM 1345 N N . ASP A 1 177 ? -8.461 -18.932 18.026 1.00 58.81 177 ASP A N 1
ATOM 1346 C CA . ASP A 1 177 ? -8.769 -17.849 17.090 1.00 58.81 177 ASP A CA 1
ATOM 1347 C C . ASP A 1 177 ? -8.428 -18.214 15.633 1.00 58.81 177 ASP A C 1
ATOM 1349 O O . ASP A 1 177 ? -9.152 -17.855 14.703 1.00 58.81 177 ASP A O 1
ATOM 1353 N N . THR A 1 178 ? -7.340 -18.959 15.418 1.00 58.31 178 THR A N 1
ATOM 1354 C CA . THR A 1 178 ? -6.912 -19.435 14.092 1.00 58.31 178 THR A CA 1
ATOM 1355 C C . THR A 1 178 ? -7.823 -20.557 13.599 1.00 58.31 178 THR A C 1
ATOM 1357 O O . THR A 1 178 ? -8.231 -20.540 12.437 1.00 58.31 178 THR A O 1
ATOM 1360 N N . ALA A 1 179 ? -8.174 -21.508 14.470 1.00 52.41 179 ALA A N 1
ATOM 1361 C CA . ALA A 1 179 ? -9.109 -22.585 14.145 1.00 52.41 179 ALA A CA 1
ATOM 1362 C C . ALA A 1 179 ? -10.497 -22.025 13.787 1.00 52.41 179 ALA A C 1
ATOM 1364 O O . ALA A 1 179 ? -11.028 -22.326 12.719 1.00 52.41 179 ALA A O 1
ATOM 1365 N N . THR A 1 180 ? -11.013 -21.098 14.601 1.00 58.19 180 THR A N 1
ATOM 1366 C CA . THR A 1 180 ? -12.290 -20.409 14.354 1.00 58.19 180 THR A CA 1
ATOM 1367 C C . THR A 1 180 ? -12.270 -19.622 13.040 1.00 58.19 180 THR A C 1
ATOM 1369 O O . THR A 1 180 ? -13.241 -19.643 12.278 1.00 58.19 180 THR A O 1
ATOM 1372 N N . GLU A 1 181 ? -11.166 -18.929 12.730 1.00 61.44 181 GLU A N 1
ATOM 1373 C CA . GLU A 1 181 ? -11.019 -18.212 11.461 1.00 61.44 181 GLU A CA 1
ATOM 1374 C C . GLU A 1 181 ? -11.056 -19.180 10.275 1.00 61.44 181 GLU A C 1
ATOM 1376 O O . GLU A 1 181 ? -11.758 -18.900 9.302 1.00 61.44 181 GLU A O 1
ATOM 1381 N N . ILE A 1 182 ? -10.350 -20.314 10.359 1.00 58.94 182 ILE A N 1
ATOM 1382 C CA . ILE A 1 182 ? -10.320 -21.349 9.318 1.00 58.94 182 ILE A CA 1
ATOM 1383 C C . ILE A 1 182 ? -11.714 -21.948 9.102 1.00 58.94 182 ILE A C 1
ATOM 1385 O O . ILE A 1 182 ? -12.143 -22.013 7.951 1.00 58.94 182 ILE A O 1
ATOM 1389 N N . GLU A 1 183 ? -12.436 -22.304 10.167 1.00 54.47 183 GLU A N 1
ATOM 1390 C CA . GLU A 1 183 ? -13.796 -22.864 10.102 1.00 54.47 183 GLU A CA 1
ATOM 1391 C C . GLU A 1 183 ? -14.827 -21.881 9.535 1.00 54.47 183 GLU A C 1
ATOM 1393 O O . GLU A 1 183 ? -15.720 -22.263 8.779 1.00 54.47 183 GLU A O 1
ATOM 1398 N N . THR A 1 184 ? -14.703 -20.594 9.871 1.00 51.78 184 THR A N 1
ATOM 1399 C CA . THR A 1 184 ? -15.660 -19.559 9.442 1.00 51.78 184 THR A CA 1
ATOM 1400 C C . THR A 1 184 ? -15.432 -19.115 7.993 1.00 51.78 184 THR A C 1
ATOM 1402 O O . THR A 1 184 ? -16.330 -18.565 7.350 1.00 51.78 184 THR A O 1
ATOM 1405 N N . SER A 1 185 ? -14.230 -19.314 7.453 1.00 52.38 185 SER A N 1
ATOM 1406 C CA . SER A 1 185 ? -13.904 -18.910 6.086 1.00 52.38 185 SER A CA 1
ATOM 1407 C C . SER A 1 185 ? -14.247 -20.023 5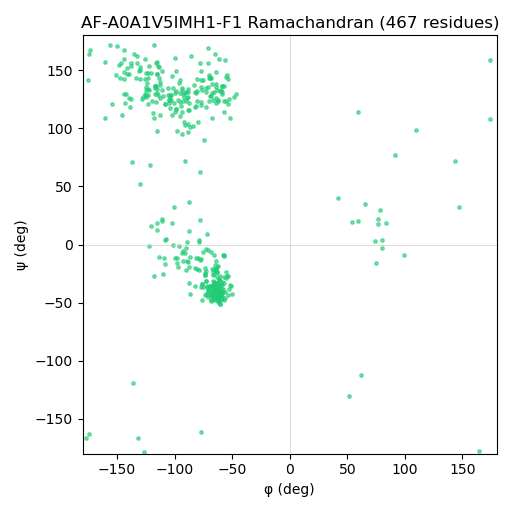.086 1.00 52.38 185 SER A C 1
ATOM 1409 O O . SER A 1 185 ? -13.958 -21.193 5.302 1.00 52.38 185 SER A O 1
ATOM 1411 N N . ALA A 1 186 ? -14.904 -19.666 3.981 1.00 49.44 186 ALA A N 1
ATOM 1412 C CA . ALA A 1 186 ? -15.348 -20.629 2.973 1.00 49.44 186 ALA A CA 1
ATOM 1413 C C . ALA A 1 186 ? -14.169 -21.387 2.322 1.00 49.44 186 ALA A C 1
ATOM 1415 O O . ALA A 1 186 ? -13.037 -20.899 2.295 1.00 49.44 186 ALA A O 1
ATOM 1416 N N . ASP A 1 187 ? -14.452 -22.547 1.722 1.00 51.75 187 ASP A N 1
ATOM 1417 C CA . ASP A 1 187 ? -13.479 -23.416 1.027 1.00 51.75 187 ASP A CA 1
ATOM 1418 C C . ASP A 1 187 ? -12.727 -22.734 -0.141 1.00 51.75 187 ASP A C 1
ATOM 1420 O O . ASP A 1 187 ? -11.771 -23.283 -0.695 1.00 51.75 187 ASP A O 1
ATOM 1424 N N . LEU A 1 188 ? -13.142 -21.525 -0.533 1.00 53.81 188 LEU A N 1
ATOM 1425 C CA . LEU A 1 188 ? -12.639 -20.774 -1.679 1.00 53.81 188 LEU A CA 1
ATOM 1426 C C . LEU A 1 188 ? -12.228 -19.358 -1.260 1.00 53.81 188 LEU A C 1
ATOM 1428 O O . LEU A 1 188 ? -13.030 -18.598 -0.715 1.00 53.81 188 LEU A O 1
ATOM 1432 N N . VAL A 1 189 ? -10.990 -18.971 -1.582 1.00 58.44 189 VAL A N 1
ATOM 1433 C CA . VAL A 1 189 ? -10.570 -17.562 -1.554 1.00 58.44 189 VAL A CA 1
ATOM 1434 C C . VAL A 1 189 ? -10.881 -16.965 -2.925 1.00 58.44 189 VAL A C 1
ATOM 1436 O O . VAL A 1 189 ? -10.182 -17.237 -3.905 1.00 58.44 189 VAL A O 1
ATOM 1439 N N . THR A 1 190 ? -11.950 -16.173 -3.003 1.00 60.84 190 THR A N 1
ATOM 1440 C CA . THR A 1 190 ? -12.359 -15.485 -4.234 1.00 60.84 190 THR A CA 1
ATOM 1441 C C . THR A 1 190 ? -11.681 -14.122 -4.332 1.00 60.84 190 THR A C 1
ATOM 1443 O O . THR A 1 190 ? -11.794 -13.285 -3.438 1.00 60.84 190 THR A O 1
ATOM 1446 N N . TYR A 1 191 ? -11.006 -13.872 -5.448 1.00 62.62 191 TYR A N 1
ATOM 1447 C CA . TYR A 1 191 ? -10.426 -12.575 -5.774 1.00 62.62 191 TYR A CA 1
ATOM 1448 C C . TYR A 1 191 ? -11.444 -11.722 -6.544 1.00 62.62 191 TYR A C 1
ATOM 1450 O O . TYR A 1 191 ? -12.043 -12.154 -7.527 1.00 62.62 191 TYR A O 1
ATOM 1458 N N . GLY A 1 192 ? -11.638 -10.473 -6.129 1.00 57.72 192 GLY A N 1
ATOM 1459 C CA . GLY A 1 192 ? -12.531 -9.543 -6.811 1.00 57.72 192 GLY A CA 1
ATOM 1460 C C . GLY A 1 192 ? -11.923 -8.944 -8.083 1.00 57.72 192 GLY A C 1
ATOM 1461 O O . GLY A 1 192 ? -10.709 -8.819 -8.242 1.00 57.72 192 GLY A O 1
ATOM 1462 N N . ARG A 1 193 ? -12.776 -8.493 -9.008 1.00 66.50 193 ARG A N 1
ATOM 1463 C CA . ARG A 1 193 ? -12.336 -7.810 -10.235 1.00 66.50 193 ARG A CA 1
ATOM 1464 C C . ARG A 1 193 ? -12.268 -6.292 -10.042 1.00 66.50 193 ARG A C 1
ATOM 1466 O O . ARG A 1 193 ? -13.078 -5.542 -10.589 1.00 66.50 193 ARG A O 1
ATOM 1473 N N . TYR A 1 194 ? -11.279 -5.814 -9.288 1.00 67.94 194 TYR A N 1
ATOM 1474 C CA . TYR A 1 194 ? -11.136 -4.382 -9.008 1.00 67.94 194 TYR A CA 1
ATOM 1475 C C . TYR A 1 194 ? -10.311 -3.658 -10.070 1.00 67.94 194 TYR A C 1
ATOM 1477 O O . TYR A 1 194 ? -9.117 -3.898 -10.255 1.00 67.94 194 TYR A O 1
ATOM 1485 N N . LYS A 1 195 ? -10.962 -2.730 -10.778 1.00 65.06 195 LYS A N 1
ATOM 1486 C CA . LYS A 1 195 ? -10.346 -1.967 -11.866 1.00 65.06 195 LYS A CA 1
ATOM 1487 C C . LYS A 1 195 ? -9.353 -0.940 -11.328 1.00 65.06 195 LYS A C 1
ATOM 1489 O O . LYS A 1 195 ? -9.725 0.038 -10.680 1.00 65.06 195 LYS A O 1
ATOM 1494 N N . THR A 1 196 ? -8.094 -1.094 -11.708 1.00 63.66 196 THR A N 1
ATOM 1495 C CA . THR A 1 196 ? -7.014 -0.170 -11.392 1.00 63.66 196 THR A CA 1
ATOM 1496 C C . THR A 1 196 ? -6.512 0.510 -12.656 1.00 63.66 196 THR A C 1
ATOM 1498 O O . THR A 1 196 ? -5.885 -0.099 -13.511 1.00 63.66 196 THR A O 1
ATOM 1501 N N . LYS A 1 197 ? -6.767 1.818 -12.749 1.00 65.69 197 LYS A N 1
ATOM 1502 C CA . LYS A 1 197 ? -6.136 2.690 -13.743 1.00 65.69 197 LYS A CA 1
ATOM 1503 C C . LYS A 1 197 ? -4.918 3.381 -13.139 1.00 65.69 197 LYS A C 1
ATOM 1505 O O . LYS A 1 197 ? -5.047 3.964 -12.057 1.00 65.69 197 LYS A O 1
ATOM 1510 N N . VAL A 1 198 ? -3.792 3.334 -13.840 1.00 66.31 198 VAL A N 1
ATOM 1511 C CA . VAL A 1 198 ? -2.591 4.138 -13.580 1.00 66.31 198 VAL A CA 1
ATOM 1512 C C . VAL A 1 198 ? -2.219 4.901 -14.843 1.00 66.31 198 VAL A C 1
ATOM 1514 O O . VAL A 1 198 ? -2.511 4.451 -15.951 1.00 66.31 198 VAL A O 1
ATOM 1517 N N . LYS A 1 199 ? -1.657 6.096 -14.674 1.00 73.00 199 LYS A N 1
ATOM 1518 C CA . LYS A 1 199 ? -1.389 7.025 -15.773 1.00 73.00 199 LYS A CA 1
ATOM 1519 C C . LYS A 1 199 ? 0.024 7.568 -15.648 1.00 73.00 199 LYS A C 1
ATOM 1521 O O . LYS A 1 199 ? 0.453 7.845 -14.531 1.00 73.00 199 LYS A O 1
ATOM 1526 N N . ILE A 1 200 ? 0.685 7.765 -16.780 1.00 68.50 200 ILE A N 1
ATOM 1527 C CA . ILE A 1 200 ? 1.927 8.533 -16.878 1.00 68.50 200 ILE A CA 1
ATOM 1528 C C . ILE A 1 200 ? 1.812 9.551 -18.010 1.00 68.50 200 ILE A C 1
ATOM 1530 O O . ILE A 1 200 ? 1.105 9.313 -18.992 1.00 68.50 200 ILE A O 1
ATOM 1534 N N . GLU A 1 201 ? 2.507 10.674 -17.866 1.00 75.75 201 GLU A N 1
ATOM 1535 C CA . GLU A 1 201 ? 2.633 11.704 -18.898 1.00 75.75 201 GLU A CA 1
ATOM 1536 C C . GLU A 1 201 ? 4.079 11.683 -19.414 1.00 75.75 201 GLU A C 1
ATOM 1538 O O . GLU A 1 201 ? 5.021 11.705 -18.625 1.00 75.75 201 GLU A O 1
ATOM 1543 N N . VAL A 1 202 ? 4.260 11.588 -20.732 1.00 71.06 202 VAL A N 1
ATOM 1544 C CA . VAL A 1 202 ? 5.571 11.516 -21.392 1.00 71.06 202 VAL A CA 1
ATOM 1545 C C . VAL A 1 202 ? 5.657 12.627 -22.429 1.00 71.06 202 VAL A C 1
ATOM 1547 O O . VAL A 1 202 ? 4.779 12.747 -23.278 1.00 71.06 202 VAL A O 1
ATOM 1550 N N . ALA A 1 203 ? 6.708 13.443 -22.375 1.00 67.56 203 ALA A N 1
ATOM 1551 C CA 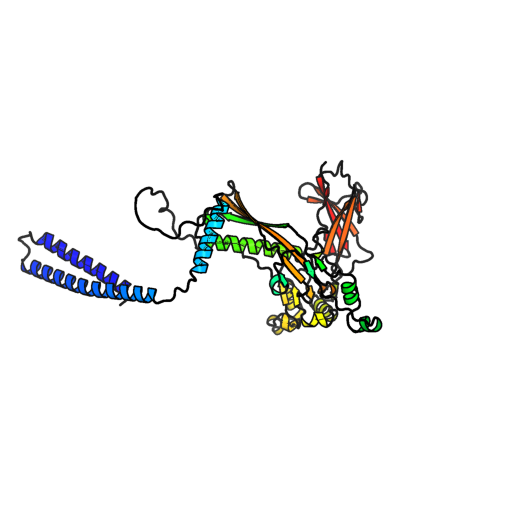. ALA A 1 203 ? 6.880 14.564 -23.297 1.00 67.56 203 ALA A CA 1
ATOM 1552 C C . ALA A 1 203 ? 7.053 14.117 -24.759 1.00 67.56 203 ALA A C 1
ATOM 1554 O O . ALA A 1 203 ? 7.674 13.084 -25.028 1.00 67.56 203 ALA A O 1
ATOM 1555 N N . ASP A 1 204 ? 6.579 14.937 -25.706 1.00 63.59 204 ASP A N 1
ATOM 1556 C CA . ASP A 1 204 ? 6.699 14.683 -27.153 1.00 63.59 204 ASP A CA 1
ATOM 1557 C C . ASP A 1 204 ? 8.157 14.400 -27.572 1.00 63.59 204 ASP A C 1
ATOM 1559 O O . ASP A 1 204 ? 8.418 13.496 -28.366 1.00 63.59 204 ASP A O 1
ATOM 1563 N N . THR A 1 205 ? 9.132 15.099 -26.979 1.00 63.09 205 THR A N 1
ATOM 1564 C CA . THR A 1 205 ? 10.570 14.906 -27.250 1.00 63.09 205 THR A CA 1
ATOM 1565 C C . THR A 1 205 ? 11.070 13.500 -26.914 1.00 63.09 205 THR A C 1
ATOM 1567 O O . THR A 1 205 ? 11.988 13.008 -27.566 1.00 63.09 205 THR A O 1
ATOM 1570 N N . VAL A 1 206 ? 10.461 12.835 -25.929 1.00 64.38 206 VAL A N 1
ATOM 1571 C CA . VAL A 1 206 ? 10.805 11.465 -25.518 1.00 64.38 206 VAL A CA 1
ATOM 1572 C C . VAL A 1 206 ? 10.129 10.441 -26.427 1.00 64.38 206 VAL A C 1
ATOM 1574 O O . VAL A 1 206 ? 10.736 9.429 -26.766 1.00 64.38 206 VAL A O 1
ATOM 1577 N N . VAL A 1 207 ? 8.905 10.719 -26.887 1.00 62.84 207 VAL A N 1
ATOM 1578 C CA . VAL A 1 207 ? 8.168 9.850 -27.824 1.00 62.84 207 VAL A CA 1
ATOM 1579 C C . VAL A 1 207 ? 8.845 9.777 -29.194 1.00 62.84 207 VAL A C 1
ATOM 1581 O O . VAL A 1 207 ? 8.947 8.697 -29.786 1.00 62.84 207 VAL A O 1
ATOM 1584 N N . TYR A 1 208 ? 9.378 10.903 -29.668 1.00 63.81 208 TYR A N 1
ATOM 1585 C CA . TYR A 1 208 ? 10.168 10.969 -30.902 1.00 63.81 208 TYR A CA 1
ATOM 1586 C C . TYR A 1 208 ? 11.673 10.733 -30.685 1.00 63.81 208 TYR A C 1
ATOM 1588 O O . TYR A 1 208 ? 12.445 10.792 -31.639 1.00 63.81 208 TYR A O 1
ATOM 1596 N N . GLY A 1 209 ? 12.090 10.460 -29.444 1.00 61.91 209 GLY A N 1
ATOM 1597 C CA . GLY A 1 209 ? 13.462 10.108 -29.084 1.00 61.91 209 GLY A CA 1
ATOM 1598 C C . GLY A 1 209 ? 13.819 8.658 -29.432 1.00 61.91 209 GLY A C 1
ATOM 1599 O O . GLY A 1 209 ? 13.161 8.000 -30.240 1.00 61.91 209 GLY A O 1
ATOM 1600 N N . THR A 1 210 ? 14.878 8.132 -28.813 1.00 57.97 210 THR A N 1
ATOM 1601 C CA . THR A 1 210 ? 15.348 6.761 -29.067 1.00 57.97 210 THR A CA 1
ATOM 1602 C C . THR A 1 210 ? 14.366 5.705 -28.541 1.00 57.97 210 THR A C 1
ATOM 1604 O O . THR A 1 210 ? 13.764 5.860 -27.478 1.00 57.97 210 THR A O 1
ATOM 1607 N N . ASP A 1 211 ? 14.231 4.597 -29.278 1.00 51.97 211 ASP A N 1
ATOM 1608 C CA . ASP A 1 211 ? 13.316 3.482 -28.971 1.00 51.97 211 ASP A CA 1
ATOM 1609 C C . ASP A 1 211 ? 13.513 2.938 -27.549 1.00 51.97 211 ASP A C 1
ATOM 1611 O O . ASP A 1 211 ? 12.551 2.709 -26.814 1.00 51.97 211 ASP A O 1
ATOM 1615 N N . THR A 1 212 ? 14.773 2.781 -27.144 1.00 55.97 212 THR A N 1
ATOM 1616 C CA . THR A 1 212 ? 15.154 2.282 -25.820 1.00 55.97 212 THR A CA 1
ATOM 1617 C C . THR A 1 212 ? 14.705 3.223 -24.709 1.00 55.97 212 THR A C 1
ATOM 1619 O O . THR A 1 212 ? 14.193 2.757 -23.690 1.00 55.97 212 THR A O 1
ATOM 1622 N N . ASN A 1 213 ? 14.845 4.536 -24.905 1.00 65.00 213 ASN A N 1
ATOM 1623 C CA . ASN A 1 213 ? 14.469 5.524 -23.900 1.00 65.00 213 ASN A CA 1
ATOM 1624 C C . ASN A 1 213 ? 12.948 5.581 -23.740 1.00 65.00 213 ASN A C 1
ATOM 1626 O O . ASN A 1 213 ? 12.456 5.539 -22.616 1.00 65.00 213 ASN A O 1
ATOM 1630 N N . LEU A 1 214 ? 12.197 5.566 -24.845 1.00 65.44 214 LEU A N 1
ATOM 1631 C CA . LEU A 1 214 ? 10.735 5.563 -24.805 1.00 65.44 214 LEU A CA 1
ATOM 1632 C C . LEU A 1 214 ? 10.180 4.333 -24.071 1.00 65.44 214 LEU A C 1
ATOM 1634 O O . LEU A 1 214 ? 9.376 4.473 -23.149 1.00 65.44 214 LEU A O 1
ATOM 1638 N N . VAL A 1 215 ? 10.625 3.131 -24.454 1.00 59.91 215 VAL A N 1
ATOM 1639 C CA . VAL A 1 215 ? 10.148 1.877 -23.845 1.00 59.91 215 VAL A CA 1
ATOM 1640 C C . VAL A 1 215 ? 10.505 1.828 -22.364 1.00 59.91 215 VAL A C 1
ATOM 1642 O O . VAL A 1 215 ? 9.657 1.491 -21.540 1.00 59.91 215 VAL A O 1
ATOM 1645 N N . THR A 1 216 ? 11.735 2.207 -22.011 1.00 66.19 216 THR A N 1
ATOM 1646 C CA . THR A 1 216 ? 12.202 2.176 -20.620 1.00 66.19 216 THR A CA 1
ATOM 1647 C C . THR A 1 216 ? 11.414 3.155 -19.750 1.00 66.19 216 THR A C 1
ATOM 1649 O O . THR A 1 216 ? 10.943 2.773 -18.680 1.00 66.19 216 THR A O 1
ATOM 1652 N N . THR A 1 217 ? 11.201 4.392 -20.209 1.00 69.06 217 THR A N 1
ATOM 1653 C CA . THR A 1 217 ? 10.447 5.408 -19.460 1.00 69.06 217 THR A CA 1
ATOM 1654 C C . THR A 1 217 ? 8.979 5.027 -19.297 1.00 69.06 217 THR A C 1
ATOM 1656 O O . THR A 1 217 ? 8.438 5.145 -18.196 1.00 69.06 217 THR A O 1
ATOM 1659 N N . VAL A 1 218 ? 8.335 4.530 -20.357 1.00 66.69 218 VAL A N 1
ATOM 1660 C CA . VAL A 1 218 ? 6.919 4.148 -20.305 1.00 66.69 218 VAL A CA 1
ATOM 1661 C C . VAL A 1 218 ? 6.710 2.919 -19.423 1.00 66.69 218 VAL A C 1
ATOM 1663 O O . VAL A 1 218 ? 5.861 2.940 -18.531 1.00 66.69 218 VAL A O 1
ATOM 1666 N N . GLU A 1 219 ? 7.493 1.854 -19.613 1.00 66.19 219 GLU A N 1
ATOM 1667 C CA . GLU A 1 219 ? 7.323 0.624 -18.836 1.00 66.19 219 GLU A CA 1
ATOM 1668 C C . GLU A 1 219 ? 7.660 0.818 -17.358 1.00 66.19 219 GLU A C 1
ATOM 1670 O O . GLU A 1 219 ? 6.892 0.379 -16.498 1.00 66.19 219 GLU A O 1
ATOM 1675 N N . ASN A 1 220 ? 8.779 1.473 -17.042 1.00 65.88 220 ASN A N 1
ATOM 1676 C CA . ASN A 1 220 ? 9.168 1.685 -15.650 1.00 65.88 220 ASN A CA 1
ATOM 1677 C C . ASN A 1 220 ? 8.228 2.675 -14.955 1.00 65.88 220 ASN A C 1
ATOM 1679 O O . ASN A 1 220 ? 7.870 2.457 -13.799 1.00 65.88 220 ASN A O 1
ATOM 1683 N N . GLY A 1 221 ? 7.745 3.700 -15.666 1.00 67.00 221 GLY A N 1
ATOM 1684 C CA . GLY A 1 221 ? 6.756 4.640 -15.141 1.00 67.00 221 GLY A CA 1
ATOM 1685 C C . GLY A 1 221 ? 5.426 3.962 -14.808 1.00 67.00 221 GLY A C 1
ATOM 1686 O O . GLY A 1 221 ? 4.896 4.139 -13.711 1.00 67.00 221 GLY A O 1
ATOM 1687 N N . LEU A 1 222 ? 4.902 3.131 -15.714 1.00 65.19 222 LEU A N 1
ATOM 1688 C CA . LEU A 1 222 ? 3.655 2.396 -15.482 1.00 65.19 222 LEU A CA 1
ATOM 1689 C C . LEU A 1 222 ? 3.794 1.357 -14.360 1.00 65.19 222 LEU A C 1
ATOM 1691 O O . LEU A 1 222 ? 2.894 1.246 -13.525 1.00 65.19 222 LEU A O 1
ATOM 1695 N N . LYS A 1 223 ? 4.918 0.627 -14.300 1.00 68.00 223 LYS A N 1
ATOM 1696 C CA . LYS A 1 223 ? 5.215 -0.315 -13.204 1.00 68.00 223 LYS A CA 1
ATOM 1697 C C . LYS A 1 223 ? 5.305 0.401 -11.858 1.00 68.00 223 LYS A C 1
ATOM 1699 O O . LYS A 1 223 ? 4.709 -0.073 -10.895 1.00 68.00 223 LYS A O 1
ATOM 1704 N N . SER A 1 224 ? 5.981 1.549 -11.819 1.00 67.81 224 SER A N 1
ATOM 1705 C CA . SER A 1 224 ? 6.110 2.398 -10.631 1.00 67.81 224 SER A CA 1
ATOM 1706 C C . SER A 1 224 ? 4.750 2.898 -10.141 1.00 67.81 224 SER A C 1
ATOM 1708 O O . SER A 1 224 ? 4.387 2.724 -8.978 1.00 67.81 224 SER A O 1
ATOM 1710 N N . ALA A 1 225 ? 3.927 3.430 -11.048 1.00 66.12 225 ALA A N 1
ATOM 1711 C CA . ALA A 1 225 ? 2.596 3.917 -10.703 1.00 66.12 225 ALA A CA 1
ATOM 1712 C C . ALA A 1 225 ? 1.677 2.798 -10.175 1.00 66.12 225 ALA A C 1
ATOM 1714 O O . ALA A 1 225 ? 0.871 3.029 -9.269 1.00 66.12 225 ALA A O 1
ATOM 1715 N N . LEU A 1 226 ? 1.801 1.582 -10.721 1.00 69.38 226 LEU A N 1
ATOM 1716 C CA . LEU A 1 226 ? 1.072 0.409 -10.241 1.00 69.38 226 LEU A CA 1
ATOM 1717 C C . LEU A 1 226 ? 1.554 -0.019 -8.847 1.00 69.38 226 LEU A C 1
ATOM 1719 O O . LEU A 1 226 ? 0.734 -0.140 -7.937 1.00 69.38 226 LEU A O 1
ATOM 1723 N N . ALA A 1 227 ? 2.871 -0.121 -8.654 1.00 69.81 227 ALA A N 1
ATOM 1724 C CA . ALA A 1 227 ? 3.492 -0.448 -7.374 1.00 69.81 227 ALA A CA 1
ATOM 1725 C C . ALA A 1 227 ? 3.078 0.524 -6.259 1.00 69.81 227 ALA A C 1
ATOM 1727 O O . ALA A 1 227 ? 2.680 0.097 -5.175 1.00 69.81 227 ALA A O 1
ATOM 1728 N N . ARG A 1 228 ? 3.095 1.831 -6.533 1.00 74.88 228 ARG A N 1
ATOM 1729 C CA . ARG A 1 228 ? 2.643 2.853 -5.582 1.00 74.88 228 ARG A CA 1
ATOM 1730 C C . ARG A 1 228 ? 1.178 2.661 -5.201 1.00 74.88 228 ARG A C 1
ATOM 1732 O O . ARG A 1 228 ? 0.811 2.766 -4.032 1.00 74.88 228 ARG A O 1
ATOM 1739 N N . LYS A 1 229 ? 0.324 2.362 -6.181 1.00 77.44 229 LYS A N 1
ATOM 1740 C CA . LYS A 1 229 ? -1.107 2.155 -5.941 1.00 77.44 229 LYS A CA 1
ATOM 1741 C C . LYS A 1 229 ? -1.393 0.885 -5.138 1.00 77.44 229 LYS A C 1
ATOM 1743 O O . LYS A 1 229 ? -2.295 0.911 -4.306 1.00 77.44 229 LYS A O 1
ATOM 1748 N N . GLU A 1 230 ? -0.634 -0.187 -5.350 1.00 78.56 230 GLU A N 1
ATOM 1749 C CA . GLU A 1 230 ? -0.701 -1.402 -4.525 1.00 78.56 230 GLU A CA 1
ATOM 1750 C C . GLU A 1 230 ? -0.365 -1.102 -3.070 1.00 78.56 230 GLU A C 1
ATOM 1752 O O . GLU A 1 230 ? -1.170 -1.409 -2.196 1.00 78.56 230 GLU A O 1
ATOM 1757 N N . LYS A 1 231 ? 0.761 -0.424 -2.808 1.00 83.88 231 LYS A N 1
ATOM 1758 C CA . LYS A 1 231 ? 1.136 -0.035 -1.442 1.00 83.88 231 LYS A CA 1
ATOM 1759 C C . LYS A 1 231 ? 0.046 0.812 -0.787 1.00 83.88 231 LYS A C 1
ATOM 1761 O O . LYS A 1 231 ? -0.378 0.520 0.325 1.00 83.88 231 LYS A O 1
ATOM 1766 N N . LEU A 1 232 ? -0.459 1.831 -1.487 1.00 84.62 232 LEU A N 1
ATOM 1767 C CA . LEU A 1 232 ? -1.519 2.691 -0.954 1.00 84.62 232 LEU A CA 1
ATOM 1768 C C . LEU A 1 232 ? -2.785 1.908 -0.584 1.00 84.62 232 LEU A C 1
ATOM 1770 O O . LEU A 1 232 ? -3.464 2.285 0.366 1.00 84.62 232 LEU A O 1
ATOM 1774 N N . ARG A 1 233 ? -3.099 0.827 -1.309 1.00 84.94 233 ARG A N 1
ATOM 1775 C CA . ARG A 1 233 ? -4.217 -0.067 -0.978 1.00 84.94 233 ARG A CA 1
ATOM 1776 C C . ARG A 1 233 ? -3.890 -0.991 0.194 1.00 84.94 233 ARG A C 1
ATOM 1778 O O . ARG A 1 233 ? -4.678 -1.053 1.130 1.00 84.94 233 ARG A O 1
ATOM 1785 N N . ALA A 1 234 ? -2.730 -1.644 0.175 1.00 87.19 234 ALA A N 1
ATOM 1786 C CA . ALA A 1 234 ? -2.298 -2.575 1.220 1.00 87.19 234 ALA A CA 1
ATOM 1787 C C . ALA A 1 234 ? -2.163 -1.909 2.601 1.00 87.19 234 ALA A C 1
ATOM 1789 O O . ALA A 1 234 ? -2.408 -2.539 3.627 1.00 87.19 234 ALA A O 1
ATOM 1790 N N . PHE A 1 235 ? -1.821 -0.619 2.630 1.00 90.69 235 PHE A N 1
ATOM 1791 C CA . PHE A 1 235 ? -1.657 0.175 3.851 1.00 90.69 235 PHE A CA 1
ATOM 1792 C C . PHE A 1 235 ? -2.753 1.242 4.029 1.00 90.69 235 PHE A C 1
ATOM 1794 O O . PHE A 1 235 ? -2.562 2.221 4.759 1.00 90.69 235 PHE A O 1
ATOM 1801 N N . ALA A 1 236 ? -3.903 1.096 3.360 1.00 87.50 236 ALA A N 1
ATOM 1802 C CA . ALA A 1 236 ? -4.993 2.062 3.461 1.00 87.50 236 ALA A CA 1
ATOM 1803 C C . ALA A 1 236 ? -5.543 2.118 4.893 1.00 87.50 236 ALA A C 1
ATOM 1805 O O . ALA A 1 236 ? -5.829 1.088 5.493 1.00 87.50 236 ALA A O 1
ATOM 1806 N N . LYS A 1 237 ? -5.732 3.324 5.435 1.00 86.25 237 LYS A N 1
ATOM 1807 C CA . LYS A 1 237 ? -6.391 3.543 6.741 1.00 86.25 237 LYS A CA 1
ATOM 1808 C C . LYS A 1 237 ? -7.866 3.921 6.603 1.00 86.25 237 LYS A C 1
ATOM 1810 O O . LYS A 1 237 ? -8.622 3.877 7.563 1.00 86.25 237 LYS A O 1
ATOM 1815 N N . SER A 1 238 ? -8.267 4.317 5.401 1.00 81.56 238 SER A N 1
ATOM 1816 C CA . SER A 1 238 ? -9.658 4.523 5.020 1.00 81.56 238 SER A CA 1
ATOM 1817 C C . SER A 1 238 ? -9.843 3.959 3.614 1.00 81.56 238 SER A C 1
ATOM 1819 O O . SER A 1 238 ? -9.179 4.372 2.665 1.00 81.56 238 SER A O 1
ATOM 1821 N N . ALA A 1 239 ? -10.712 2.967 3.504 1.00 81.12 239 ALA A N 1
ATOM 1822 C CA . ALA A 1 239 ? -11.076 2.279 2.280 1.00 81.12 239 ALA A CA 1
ATOM 1823 C C . ALA A 1 239 ? -12.578 2.006 2.337 1.00 81.12 239 ALA A C 1
ATOM 1825 O O . ALA A 1 239 ? -13.137 1.794 3.417 1.00 81.12 239 ALA A O 1
ATOM 1826 N N . ASP A 1 240 ? -13.229 2.039 1.179 1.00 75.62 240 ASP A N 1
ATOM 1827 C CA . ASP A 1 240 ? -14.626 1.627 1.069 1.00 75.62 240 ASP A CA 1
ATOM 1828 C C . ASP A 1 240 ? -14.785 0.127 1.376 1.00 75.62 240 ASP A C 1
ATOM 1830 O O . ASP A 1 240 ? -13.808 -0.625 1.352 1.00 75.62 240 ASP A O 1
ATOM 1834 N N . ASP A 1 241 ? -16.016 -0.316 1.645 1.00 72.62 241 ASP A N 1
ATOM 1835 C CA . ASP A 1 241 ? -16.325 -1.710 2.003 1.00 72.62 241 ASP A CA 1
ATOM 1836 C C . ASP A 1 241 ? -15.814 -2.738 0.985 1.00 72.62 241 ASP A C 1
ATOM 1838 O O . ASP A 1 241 ? -15.487 -3.859 1.365 1.00 72.62 241 ASP A O 1
ATOM 1842 N N . ALA A 1 242 ? -15.680 -2.352 -0.285 1.00 75.25 242 ALA A N 1
ATOM 1843 C CA . ALA A 1 242 ? -15.215 -3.231 -1.348 1.00 75.25 242 ALA A CA 1
ATOM 1844 C C . ALA A 1 242 ? -13.682 -3.361 -1.404 1.00 75.25 242 ALA A C 1
ATOM 1846 O O . ALA A 1 242 ? -13.171 -4.213 -2.118 1.00 75.25 242 ALA A O 1
ATOM 1847 N N . HIS A 1 243 ? -12.926 -2.529 -0.684 1.00 79.50 243 HIS A N 1
ATOM 1848 C CA . HIS A 1 243 ? -11.460 -2.573 -0.675 1.00 79.50 243 HIS A CA 1
ATOM 1849 C C . HIS A 1 243 ? -10.857 -2.770 0.726 1.00 79.50 243 HIS A C 1
ATOM 1851 O O . HIS A 1 243 ? -9.635 -2.855 0.844 1.00 79.50 243 HIS A O 1
ATOM 1857 N N . LYS A 1 244 ? -11.666 -2.864 1.792 1.00 80.94 244 LYS A N 1
ATOM 1858 C CA . LYS A 1 244 ? -11.170 -3.051 3.173 1.00 80.94 244 LYS A CA 1
ATOM 1859 C C . LYS A 1 244 ? -10.327 -4.306 3.347 1.00 80.94 244 LYS A C 1
ATOM 1861 O O . LYS A 1 244 ? -9.306 -4.256 4.029 1.00 80.94 244 LYS A O 1
ATOM 1866 N N . HIS A 1 245 ? -10.735 -5.409 2.722 1.00 81.31 245 HIS A N 1
ATOM 1867 C CA . HIS A 1 245 ? -10.050 -6.702 2.816 1.00 81.31 245 HIS A CA 1
ATOM 1868 C C . HIS A 1 245 ? -8.624 -6.659 2.248 1.00 81.31 245 HIS A C 1
ATOM 1870 O O . HIS A 1 245 ? -7.772 -7.438 2.667 1.00 81.31 245 HIS A O 1
ATOM 1876 N N . MET A 1 246 ? -8.351 -5.711 1.344 1.00 85.06 246 MET A N 1
ATOM 1877 C CA . MET A 1 246 ? -7.032 -5.507 0.749 1.00 85.06 246 MET A CA 1
ATOM 1878 C C . MET A 1 246 ? -6.038 -4.863 1.717 1.00 85.06 246 MET A C 1
ATOM 1880 O O . MET A 1 246 ? -4.839 -4.935 1.468 1.00 85.06 246 MET A O 1
ATOM 1884 N N . SER A 1 247 ? -6.496 -4.197 2.781 1.00 90.12 247 SER A N 1
ATOM 1885 C CA . SER A 1 247 ? -5.620 -3.449 3.684 1.00 90.12 247 SER A CA 1
ATOM 1886 C C . SER A 1 247 ? -5.298 -4.233 4.949 1.00 90.12 247 SER A C 1
ATOM 1888 O O . SER A 1 247 ? -6.199 -4.652 5.676 1.00 90.12 247 SER A O 1
ATOM 1890 N N . PHE A 1 248 ? -4.014 -4.310 5.299 1.00 90.00 248 PHE A N 1
ATOM 1891 C CA . PHE A 1 248 ? -3.570 -4.870 6.578 1.00 90.00 248 PHE A CA 1
ATOM 1892 C C . PHE A 1 248 ? -4.121 -4.094 7.785 1.00 90.00 248 PHE A C 1
ATOM 1894 O O . PHE A 1 248 ? -4.320 -4.665 8.852 1.00 90.00 248 PHE A O 1
ATOM 1901 N N . TYR A 1 249 ? -4.415 -2.802 7.632 1.00 89.31 249 TYR A N 1
ATOM 1902 C CA . TYR A 1 249 ? -4.925 -1.976 8.731 1.00 89.31 249 TYR A CA 1
ATOM 1903 C C . TYR A 1 249 ? -6.444 -2.023 8.882 1.00 89.31 249 TYR A C 1
ATOM 1905 O O . TYR A 1 249 ? -6.957 -1.647 9.930 1.00 89.31 249 TYR A O 1
ATOM 1913 N N . MET A 1 250 ? -7.171 -2.441 7.844 1.00 84.12 250 MET A N 1
ATOM 1914 C CA . MET A 1 250 ? -8.640 -2.410 7.838 1.00 84.12 250 MET A CA 1
ATOM 1915 C C . MET A 1 250 ? -9.277 -3.791 7.825 1.00 84.12 250 MET A C 1
ATOM 1917 O O . MET A 1 250 ? -10.478 -3.899 8.059 1.00 84.12 250 MET A O 1
ATOM 1921 N N . ASN A 1 251 ? -8.491 -4.842 7.596 1.00 82.38 251 ASN A N 1
ATOM 1922 C CA . ASN A 1 251 ? -8.990 -6.210 7.607 1.00 82.38 251 ASN A CA 1
ATOM 1923 C C . ASN A 1 251 ? -9.176 -6.783 9.031 1.00 82.38 251 ASN A C 1
ATOM 1925 O O . ASN A 1 251 ? -9.546 -7.943 9.185 1.00 82.38 251 ASN A O 1
ATOM 1929 N N . GLY A 1 252 ? -8.956 -5.983 10.081 1.00 81.19 252 GLY A N 1
ATOM 1930 C CA . GLY A 1 252 ? -9.181 -6.395 11.473 1.00 81.19 252 GLY A CA 1
ATOM 1931 C C . GLY A 1 252 ? -8.075 -7.283 12.046 1.00 81.19 252 GLY A C 1
ATOM 1932 O O . GLY A 1 252 ? -8.349 -8.130 12.886 1.00 81.19 252 GLY A O 1
ATOM 1933 N N . ILE A 1 253 ? -6.836 -7.119 11.578 1.00 87.88 253 ILE A N 1
ATOM 1934 C CA . ILE A 1 253 ? -5.674 -7.805 12.154 1.00 87.88 253 ILE A CA 1
ATOM 1935 C C . ILE A 1 253 ? -5.468 -7.331 13.596 1.00 87.88 253 ILE A C 1
ATOM 1937 O O . ILE A 1 253 ? -5.504 -6.129 13.873 1.00 87.88 253 ILE A O 1
ATOM 1941 N N . LYS A 1 254 ? -5.213 -8.278 14.504 1.00 87.50 254 LYS A N 1
ATOM 1942 C CA . LYS A 1 254 ? -4.994 -8.004 15.927 1.00 87.50 254 LYS A CA 1
ATOM 1943 C C . LYS A 1 254 ? -3.798 -7.072 16.140 1.00 87.50 254 LYS A C 1
ATOM 1945 O O . LYS A 1 254 ? -2.707 -7.271 15.598 1.00 87.50 254 LYS A O 1
ATOM 1950 N N . GLY A 1 255 ? -4.017 -6.060 16.971 1.00 88.50 255 GLY A N 1
ATOM 1951 C CA . GLY A 1 255 ? -3.006 -5.114 17.419 1.00 88.50 255 GLY A CA 1
ATOM 1952 C C . GLY A 1 255 ? -2.372 -5.526 18.732 1.00 88.50 255 GLY A C 1
ATOM 1953 O O . GLY A 1 255 ? -3.089 -5.854 19.673 1.00 88.50 255 GLY A O 1
ATOM 1954 N N . ILE A 1 256 ? -1.048 -5.452 18.818 1.00 90.31 256 ILE A N 1
ATOM 1955 C CA . ILE A 1 256 ? -0.290 -5.721 20.038 1.00 90.31 256 ILE A CA 1
ATOM 1956 C C . ILE A 1 256 ? 0.391 -4.437 20.493 1.00 90.31 256 ILE A C 1
ATOM 1958 O O . ILE A 1 256 ? 1.049 -3.745 19.708 1.00 90.31 256 ILE A O 1
ATOM 1962 N N . THR A 1 257 ? 0.196 -4.099 21.765 1.00 88.50 257 THR A N 1
ATOM 1963 C CA . THR A 1 257 ? 0.750 -2.895 22.379 1.00 88.50 257 THR A CA 1
ATOM 1964 C C . THR A 1 257 ? 2.063 -3.200 23.095 1.00 88.50 257 THR A C 1
ATOM 1966 O O . THR A 1 257 ? 2.228 -4.235 23.737 1.00 88.50 257 THR A O 1
ATOM 1969 N N . GLY A 1 258 ? 3.017 -2.280 23.001 1.00 84.81 258 GLY A N 1
ATOM 1970 C CA . GLY A 1 258 ? 4.269 -2.329 23.748 1.00 84.81 258 GLY A CA 1
ATOM 1971 C C . GLY A 1 258 ? 4.726 -0.934 24.154 1.00 84.81 258 GLY A C 1
ATOM 1972 O O . GLY A 1 258 ? 4.328 0.064 23.566 1.00 84.81 258 GLY A O 1
ATOM 1973 N N . THR A 1 259 ? 5.596 -0.842 25.157 1.00 83.44 259 THR A N 1
ATOM 1974 C CA . THR A 1 259 ? 6.111 0.453 25.647 1.00 83.44 259 THR A CA 1
ATOM 1975 C C . THR A 1 259 ? 6.925 1.211 24.596 1.00 83.44 259 THR A C 1
ATOM 1977 O O . THR A 1 259 ? 6.980 2.437 24.600 1.00 83.44 259 THR A O 1
ATOM 1980 N N . THR A 1 260 ? 7.554 0.477 23.680 1.00 84.06 260 THR A N 1
ATOM 1981 C CA . THR A 1 260 ? 8.264 0.989 22.506 1.00 84.06 260 THR A CA 1
ATOM 1982 C C . THR A 1 260 ? 7.843 0.183 21.285 1.00 84.06 260 THR A C 1
ATOM 1984 O O . THR A 1 260 ? 7.347 -0.934 21.427 1.00 84.06 260 THR A O 1
ATOM 1987 N N . ILE A 1 261 ? 8.083 0.702 20.080 1.00 83.38 261 ILE A N 1
ATOM 1988 C CA . ILE A 1 261 ? 7.755 -0.025 18.846 1.00 83.38 261 ILE A CA 1
ATOM 1989 C C . ILE A 1 261 ? 8.456 -1.385 18.773 1.00 83.38 261 ILE A C 1
ATOM 1991 O O . ILE A 1 261 ? 7.828 -2.355 18.372 1.00 83.38 261 ILE A O 1
ATOM 1995 N N . VAL A 1 262 ? 9.709 -1.513 19.213 1.00 83.38 262 VAL A N 1
ATOM 1996 C CA . VAL A 1 262 ? 10.367 -2.831 19.196 1.00 83.38 262 VAL A CA 1
ATOM 1997 C C . VAL A 1 262 ? 9.897 -3.738 20.315 1.00 83.38 262 VAL A C 1
ATOM 1999 O O . VAL A 1 262 ? 9.747 -4.928 20.072 1.00 83.38 262 VAL A O 1
ATOM 2002 N N . ALA A 1 263 ? 9.572 -3.209 21.497 1.00 85.69 263 ALA A N 1
ATOM 2003 C CA . ALA A 1 263 ? 8.880 -4.016 22.500 1.00 85.69 263 ALA A CA 1
ATOM 2004 C C . ALA A 1 263 ? 7.539 -4.536 21.953 1.00 85.69 263 ALA A C 1
ATOM 2006 O O . ALA A 1 263 ? 7.215 -5.700 22.153 1.00 85.69 263 ALA A O 1
ATOM 2007 N N . ALA A 1 264 ? 6.810 -3.708 21.200 1.00 89.75 264 ALA A N 1
ATOM 2008 C CA . ALA A 1 264 ? 5.574 -4.105 20.538 1.00 89.75 264 ALA A CA 1
ATOM 2009 C C . ALA A 1 264 ? 5.812 -5.143 19.429 1.00 89.75 264 ALA A C 1
ATOM 2011 O O . ALA A 1 264 ? 5.045 -6.090 19.324 1.00 89.75 264 ALA A O 1
ATOM 2012 N N . ILE A 1 265 ? 6.885 -5.017 18.637 1.00 90.38 265 ILE A N 1
ATOM 2013 C CA . ILE A 1 265 ? 7.255 -6.007 17.610 1.00 90.38 265 ILE A CA 1
ATOM 2014 C C . ILE 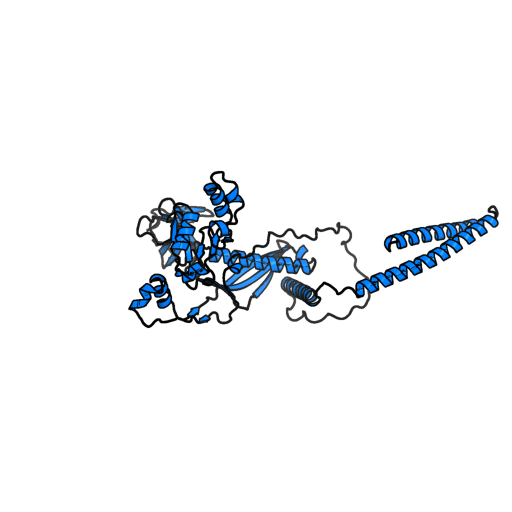A 1 265 ? 7.634 -7.344 18.254 1.00 90.38 265 ILE A C 1
ATOM 2016 O O . ILE A 1 265 ? 7.170 -8.385 17.804 1.00 90.38 265 ILE A O 1
ATOM 2020 N N . MET A 1 266 ? 8.441 -7.335 19.316 1.00 89.00 266 MET A N 1
ATOM 2021 C CA . MET A 1 266 ? 8.817 -8.556 20.036 1.00 89.00 266 MET A CA 1
ATOM 2022 C C . MET A 1 266 ? 7.602 -9.208 20.703 1.00 89.00 266 MET A C 1
ATOM 2024 O O . MET A 1 266 ? 7.453 -10.424 20.636 1.00 89.00 266 MET A O 1
ATOM 2028 N N . ALA A 1 267 ? 6.703 -8.412 21.287 1.00 91.06 267 ALA A N 1
ATOM 2029 C CA . ALA A 1 267 ? 5.442 -8.911 21.829 1.00 91.06 267 ALA A CA 1
ATOM 2030 C C . ALA A 1 267 ? 4.546 -9.498 20.726 1.00 91.06 267 ALA A C 1
ATOM 2032 O O . ALA A 1 267 ? 3.984 -10.572 20.905 1.00 91.06 267 ALA A O 1
ATOM 2033 N N . ALA A 1 268 ? 4.471 -8.847 19.563 1.00 91.94 268 ALA A N 1
ATOM 2034 C CA . ALA A 1 268 ? 3.737 -9.343 18.404 1.00 91.94 268 ALA A CA 1
ATOM 2035 C C . ALA A 1 268 ? 4.316 -10.659 17.858 1.00 91.94 268 ALA A C 1
ATOM 2037 O O . ALA A 1 268 ? 3.556 -11.552 17.502 1.00 91.94 268 ALA A O 1
ATOM 2038 N N . LEU A 1 269 ? 5.645 -10.812 17.836 1.00 90.19 269 LEU A N 1
ATOM 2039 C CA . LEU A 1 269 ? 6.301 -12.084 17.514 1.00 90.19 269 LEU A CA 1
ATOM 2040 C C . LEU A 1 269 ? 5.989 -13.166 18.555 1.00 90.19 269 LEU A C 1
ATOM 2042 O O . LEU A 1 269 ? 5.822 -14.328 18.196 1.00 90.19 269 LEU A O 1
ATOM 2046 N N . GLY A 1 270 ? 5.906 -12.797 19.834 1.00 88.06 270 GLY A N 1
ATOM 2047 C CA . GLY A 1 270 ? 5.522 -13.698 20.921 1.00 88.06 270 GLY A CA 1
ATOM 2048 C C . GLY A 1 270 ? 4.080 -14.203 20.812 1.00 88.06 270 GLY A C 1
ATOM 2049 O O . GLY A 1 270 ? 3.850 -15.392 21.014 1.00 88.06 270 GLY A O 1
ATOM 2050 N N . ASP A 1 271 ? 3.150 -13.315 20.450 1.00 89.88 271 ASP A N 1
ATOM 2051 C CA . ASP A 1 271 ? 1.707 -13.582 20.306 1.00 89.88 271 ASP A CA 1
ATOM 2052 C C . ASP A 1 271 ? 1.343 -14.319 19.001 1.00 89.88 271 ASP A C 1
ATOM 2054 O O . ASP A 1 271 ? 0.224 -14.806 18.857 1.00 89.88 271 ASP A O 1
ATOM 2058 N N . LEU A 1 272 ? 2.260 -14.400 18.029 1.00 88.62 272 LEU A N 1
ATOM 2059 C CA . LEU A 1 272 ? 2.045 -15.190 16.814 1.00 88.62 272 LEU A CA 1
ATOM 2060 C C . LEU A 1 272 ? 2.125 -16.700 17.112 1.00 88.62 272 LEU A C 1
ATOM 2062 O O . LEU A 1 272 ? 3.103 -17.136 17.731 1.00 88.62 272 LEU A O 1
ATOM 2066 N N . PRO A 1 273 ? 1.177 -17.507 16.593 1.00 85.62 273 PRO A N 1
ATOM 2067 C CA . PRO A 1 273 ? 1.258 -18.964 16.643 1.00 85.62 273 PRO A CA 1
ATOM 2068 C C . PRO A 1 273 ? 2.564 -19.507 16.048 1.00 85.62 273 PRO A C 1
ATOM 2070 O O . PRO A 1 273 ? 3.080 -18.974 15.058 1.00 85.62 273 PRO A O 1
ATOM 2073 N N . ASP A 1 274 ? 3.067 -20.610 16.611 1.00 79.81 274 ASP A N 1
ATOM 2074 C CA . ASP A 1 274 ? 4.345 -21.240 16.236 1.00 79.81 274 ASP A CA 1
ATOM 2075 C C . ASP A 1 274 ? 4.487 -21.466 14.728 1.00 79.81 274 ASP A C 1
ATOM 2077 O O . ASP A 1 274 ? 5.535 -21.178 14.143 1.00 79.81 274 ASP A O 1
ATOM 2081 N N . ILE A 1 275 ? 3.406 -21.924 14.090 1.00 79.62 275 ILE A N 1
ATOM 2082 C CA . ILE A 1 275 ? 3.364 -22.234 12.659 1.00 79.62 275 ILE A CA 1
ATOM 2083 C C . ILE A 1 275 ? 3.650 -21.012 11.774 1.00 79.62 275 ILE A C 1
ATOM 2085 O O . ILE A 1 275 ? 4.334 -21.135 10.759 1.00 79.62 275 ILE A O 1
ATOM 2089 N N . PHE A 1 276 ? 3.183 -19.825 12.169 1.00 87.06 276 PHE A N 1
ATOM 2090 C CA . PHE A 1 276 ? 3.400 -18.584 11.421 1.00 87.06 276 PHE A CA 1
ATOM 2091 C C . PHE A 1 276 ? 4.713 -17.912 11.819 1.00 87.06 276 PHE A C 1
ATOM 2093 O O . PHE A 1 276 ? 5.394 -17.315 10.983 1.00 87.06 276 PHE A O 1
ATOM 2100 N N . ARG A 1 277 ? 5.115 -18.049 13.089 1.00 85.75 277 ARG A N 1
ATOM 2101 C CA . ARG A 1 277 ? 6.363 -17.487 13.615 1.00 85.75 277 ARG A CA 1
ATOM 2102 C C . ARG A 1 277 ? 7.602 -18.017 12.889 1.00 85.75 277 ARG A C 1
ATOM 2104 O O . ARG A 1 277 ? 8.540 -17.251 12.682 1.00 85.75 277 ARG A O 1
ATOM 2111 N N . ALA A 1 278 ? 7.594 -19.275 12.445 1.00 85.00 278 ALA A N 1
ATOM 2112 C CA . ALA A 1 278 ? 8.717 -19.886 11.727 1.00 85.00 278 ALA A CA 1
ATOM 2113 C C . ALA A 1 278 ? 9.127 -19.131 10.444 1.00 85.00 278 ALA A C 1
ATOM 2115 O O . ALA A 1 278 ? 10.311 -19.086 10.114 1.00 85.00 278 ALA A O 1
ATOM 2116 N N . ASN A 1 279 ? 8.168 -18.511 9.746 1.00 87.50 279 ASN A N 1
ATOM 2117 C CA . ASN A 1 279 ? 8.398 -17.744 8.515 1.00 87.50 279 ASN A CA 1
ATOM 2118 C C . ASN A 1 279 ? 8.088 -16.247 8.678 1.00 87.50 279 ASN A C 1
ATOM 2120 O O . ASN A 1 279 ? 7.999 -15.521 7.682 1.00 87.50 279 ASN A O 1
ATOM 2124 N N . ALA A 1 280 ? 7.916 -15.778 9.917 1.00 90.06 280 ALA A N 1
ATOM 2125 C CA . ALA A 1 280 ? 7.499 -14.413 10.180 1.00 90.06 280 ALA A CA 1
ATOM 2126 C C . ALA A 1 280 ? 8.548 -13.399 9.706 1.00 90.06 280 ALA A C 1
ATOM 2128 O O . ALA A 1 280 ? 9.755 -13.553 9.908 1.00 90.06 280 ALA A O 1
ATOM 2129 N N . LYS A 1 281 ? 8.062 -12.323 9.091 1.00 93.75 281 LYS A N 1
ATOM 2130 C CA . LYS A 1 281 ? 8.845 -11.158 8.680 1.00 93.75 281 LYS A CA 1
ATOM 2131 C C . LYS A 1 281 ? 8.211 -9.902 9.259 1.00 93.75 281 LYS A C 1
ATOM 2133 O O . LYS A 1 281 ? 7.026 -9.886 9.595 1.00 93.75 281 LYS A O 1
ATOM 2138 N N . VAL A 1 282 ? 8.999 -8.837 9.346 1.00 92.75 282 VAL A N 1
ATOM 2139 C CA . VAL A 1 282 ? 8.526 -7.523 9.784 1.00 92.75 282 VAL A CA 1
ATOM 2140 C C . VAL A 1 282 ? 8.575 -6.548 8.620 1.00 92.75 282 VAL A C 1
ATOM 2142 O O . VAL A 1 282 ? 9.627 -6.355 8.014 1.00 92.75 282 VAL A O 1
ATOM 2145 N N . VAL A 1 283 ? 7.450 -5.899 8.331 1.00 92.88 283 VAL A N 1
ATOM 2146 C CA . VAL A 1 283 ? 7.372 -4.798 7.365 1.00 92.88 283 VAL A CA 1
ATOM 2147 C C . VAL A 1 283 ? 7.154 -3.492 8.118 1.00 92.88 283 VAL A C 1
ATOM 2149 O O . VAL A 1 283 ? 6.174 -3.352 8.845 1.00 92.88 283 VAL A O 1
ATOM 2152 N N . MET A 1 284 ? 8.067 -2.531 7.959 1.00 91.50 284 MET A N 1
ATOM 2153 C CA . MET A 1 284 ? 8.024 -1.238 8.662 1.00 91.50 284 MET A CA 1
ATOM 2154 C C . MET A 1 284 ? 8.663 -0.111 7.842 1.00 91.50 284 MET A C 1
ATOM 2156 O O . MET A 1 284 ? 9.346 -0.367 6.850 1.00 91.50 284 MET A O 1
ATOM 2160 N N . ARG A 1 285 ? 8.519 1.147 8.275 1.00 89.94 285 ARG A N 1
ATOM 2161 C CA . ARG A 1 285 ? 9.274 2.267 7.687 1.00 89.94 285 ARG A CA 1
ATOM 2162 C C . ARG A 1 285 ? 10.718 2.285 8.176 1.00 89.94 285 ARG A C 1
ATOM 2164 O O . ARG A 1 285 ? 10.989 2.103 9.360 1.00 89.94 285 ARG A O 1
ATOM 2171 N N . SER A 1 286 ? 11.642 2.625 7.279 1.00 84.56 286 SER A N 1
ATOM 2172 C CA . SER A 1 286 ? 13.048 2.859 7.638 1.00 84.56 286 SER A CA 1
ATOM 2173 C C . SER A 1 286 ? 13.209 4.028 8.614 1.00 84.56 286 SER A C 1
ATOM 2175 O O . SER A 1 286 ? 14.029 3.956 9.523 1.00 84.56 286 SER A O 1
ATOM 2177 N N . ALA A 1 287 ? 12.388 5.075 8.478 1.00 82.62 287 ALA A N 1
ATOM 2178 C CA . ALA A 1 287 ? 12.378 6.212 9.398 1.00 82.62 287 ALA A CA 1
ATOM 2179 C C . ALA A 1 287 ? 12.088 5.784 10.847 1.00 82.62 287 ALA A C 1
ATOM 2181 O O . ALA A 1 287 ? 12.816 6.179 11.754 1.00 82.62 287 ALA A O 1
ATOM 2182 N N . ASP A 1 288 ? 11.081 4.926 11.044 1.00 81.19 288 ASP A N 1
ATOM 2183 C CA . ASP A 1 288 ? 10.696 4.435 12.373 1.00 81.19 288 ASP A CA 1
ATOM 2184 C C . ASP A 1 288 ? 11.824 3.591 12.991 1.00 81.19 288 ASP A C 1
ATOM 2186 O O . ASP A 1 288 ? 12.127 3.717 14.179 1.00 81.19 288 ASP A O 1
ATOM 2190 N N . TRP A 1 289 ? 12.514 2.797 12.166 1.00 83.12 289 TRP A N 1
ATOM 2191 C CA . TRP A 1 289 ? 13.694 2.041 12.579 1.00 83.12 289 TRP A CA 1
ATOM 2192 C C . TRP A 1 289 ? 14.868 2.939 12.996 1.00 83.12 289 TRP A C 1
ATOM 2194 O O . TRP A 1 289 ? 15.491 2.704 14.032 1.00 83.12 289 TRP A O 1
ATOM 2204 N N . TYR A 1 290 ? 15.170 3.993 12.234 1.00 79.81 290 TYR A N 1
ATOM 2205 C CA . TYR A 1 290 ? 16.271 4.902 12.568 1.00 79.81 290 TYR A CA 1
ATOM 2206 C C . TYR A 1 290 ? 16.013 5.690 13.851 1.00 79.81 290 TYR A C 1
ATOM 2208 O O . TYR A 1 290 ? 16.918 5.815 14.678 1.00 79.81 290 TYR A O 1
ATOM 2216 N N . THR A 1 291 ? 14.785 6.173 14.057 1.00 76.56 291 THR A N 1
ATOM 2217 C CA . THR A 1 291 ? 14.389 6.795 15.328 1.00 76.56 291 THR A CA 1
ATOM 2218 C C . THR A 1 291 ? 14.550 5.817 16.490 1.00 76.56 291 THR A C 1
ATOM 2220 O O . THR A 1 291 ? 14.988 6.206 17.571 1.00 76.56 291 THR A O 1
ATOM 2223 N N . TYR A 1 292 ? 14.253 4.538 16.270 1.00 73.94 292 TYR A N 1
ATOM 2224 C CA . TYR A 1 292 ? 14.402 3.511 17.289 1.00 73.94 292 TYR A CA 1
ATOM 2225 C C . TYR A 1 292 ? 15.862 3.174 17.62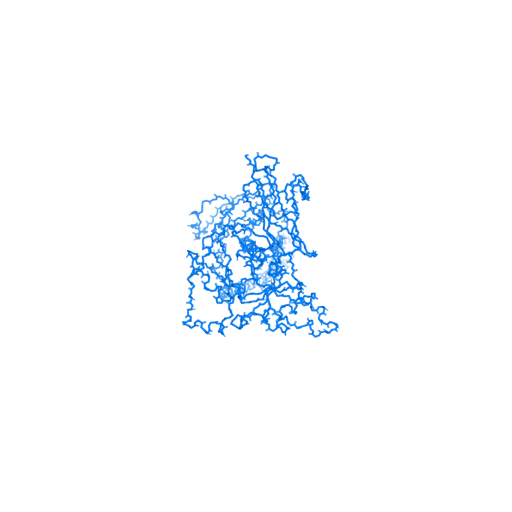1 1.00 73.94 292 TYR A C 1
ATOM 2227 O O . TYR A 1 292 ? 16.208 3.108 18.797 1.00 73.94 292 TYR A O 1
ATOM 2235 N N . ILE A 1 293 ? 16.742 2.995 16.629 1.00 73.62 293 ILE A N 1
ATOM 2236 C CA . ILE A 1 293 ? 18.166 2.756 16.918 1.00 73.62 293 ILE A CA 1
ATOM 2237 C C . ILE A 1 293 ? 18.721 3.902 17.770 1.00 73.62 293 ILE A C 1
ATOM 2239 O O . ILE A 1 293 ? 19.456 3.651 18.718 1.00 73.62 293 ILE A O 1
ATOM 2243 N N . GLN A 1 294 ? 18.342 5.151 17.484 1.00 69.56 294 GLN A N 1
ATOM 2244 C CA . GLN A 1 294 ? 18.792 6.299 18.274 1.00 69.56 294 GLN A CA 1
ATOM 2245 C C . GLN A 1 294 ? 18.352 6.219 19.741 1.00 69.56 294 GLN A C 1
ATOM 2247 O O . GLN A 1 294 ? 19.143 6.547 20.626 1.00 69.56 294 GLN A O 1
ATOM 2252 N N . THR A 1 295 ? 17.124 5.769 20.016 1.00 69.94 295 THR A N 1
ATOM 2253 C CA . THR A 1 295 ? 16.634 5.630 21.396 1.00 69.94 295 THR A CA 1
ATOM 2254 C C . THR A 1 295 ? 17.236 4.423 22.106 1.00 69.94 295 THR A C 1
ATOM 2256 O O . THR A 1 295 ? 17.554 4.521 23.290 1.00 69.94 295 THR A O 1
ATOM 2259 N N . LEU A 1 296 ? 17.446 3.307 21.401 1.00 67.06 296 LEU A N 1
ATOM 2260 C CA . LEU A 1 296 ? 18.004 2.095 21.997 1.00 67.06 296 LEU A CA 1
ATOM 2261 C C . LEU A 1 296 ? 19.505 2.149 22.218 1.00 67.06 296 LEU A C 1
ATOM 2263 O O . LEU A 1 296 ? 20.000 1.599 23.199 1.00 67.06 296 LEU A O 1
ATOM 2267 N N . ALA A 1 297 ? 20.226 2.787 21.298 1.00 63.28 297 ALA A N 1
ATOM 2268 C CA . ALA A 1 297 ? 21.669 2.846 21.365 1.00 63.28 297 ALA A CA 1
ATOM 2269 C C . ALA A 1 297 ? 22.124 3.540 22.648 1.00 63.28 297 ALA A C 1
ATOM 2271 O O . ALA A 1 297 ? 23.166 3.167 23.163 1.00 63.28 297 ALA A O 1
ATOM 2272 N N . ASN A 1 298 ? 21.371 4.507 23.193 1.00 65.00 298 ASN A N 1
ATOM 2273 C CA . ASN A 1 298 ? 21.728 5.234 24.420 1.00 65.00 298 ASN A CA 1
ATOM 2274 C C . ASN A 1 298 ? 23.231 5.615 24.468 1.00 65.00 298 ASN A C 1
ATOM 2276 O O . ASN A 1 298 ? 23.883 5.514 25.505 1.00 65.00 298 ASN A O 1
ATOM 2280 N N . SER A 1 299 ? 23.787 6.035 23.319 1.00 56.66 299 SER A N 1
ATOM 2281 C CA . SER A 1 299 ? 25.222 6.314 23.072 1.00 56.66 299 SER A CA 1
ATOM 2282 C C . SER A 1 299 ? 26.163 5.103 22.871 1.00 56.66 299 SER A C 1
ATOM 2284 O O . SER A 1 299 ? 27.371 5.230 23.042 1.00 56.66 299 SER A O 1
ATOM 2286 N N . SER A 1 300 ? 25.647 3.932 22.494 1.00 56.78 300 SER A N 1
ATOM 2287 C CA . SER A 1 300 ? 26.405 2.718 22.160 1.00 56.78 300 SER A CA 1
ATOM 2288 C C . SER A 1 300 ? 26.555 2.555 20.642 1.00 56.78 300 SER A C 1
ATOM 2290 O O . SER A 1 300 ? 25.581 2.310 19.929 1.00 56.78 300 SER A O 1
ATOM 2292 N N . ASP A 1 301 ? 27.790 2.659 20.148 1.00 60.03 301 ASP A N 1
ATOM 2293 C CA . ASP A 1 301 ? 28.123 2.625 18.713 1.00 60.03 301 ASP A CA 1
ATOM 2294 C C . ASP A 1 301 ? 27.828 1.278 18.023 1.00 60.03 301 ASP A C 1
ATOM 2296 O O . ASP A 1 301 ? 27.661 1.217 16.803 1.00 60.03 301 ASP A O 1
ATOM 2300 N N . THR A 1 302 ? 27.744 0.176 18.775 1.00 62.69 302 THR A N 1
ATOM 2301 C CA . THR A 1 302 ? 27.631 -1.181 18.209 1.00 62.69 302 THR A CA 1
ATOM 2302 C C . THR A 1 302 ? 26.252 -1.486 17.625 1.00 62.69 302 THR A C 1
ATOM 2304 O O . THR A 1 302 ? 26.149 -2.278 16.693 1.00 62.69 302 THR A O 1
ATOM 2307 N N . LEU A 1 303 ? 25.193 -0.833 18.114 1.00 62.22 303 LEU A N 1
ATOM 2308 C CA . LEU A 1 303 ? 23.821 -1.048 17.637 1.00 62.22 303 LEU A CA 1
ATOM 2309 C C . LEU A 1 303 ? 23.510 -0.287 16.341 1.00 62.22 303 LEU A C 1
ATOM 2311 O O . LEU A 1 303 ? 22.613 -0.686 15.604 1.00 62.22 303 LEU A O 1
ATOM 2315 N N . PHE A 1 304 ? 24.270 0.764 16.017 1.00 61.53 304 PHE A N 1
ATOM 2316 C CA . PHE A 1 304 ? 24.098 1.513 14.766 1.00 61.53 304 PHE A CA 1
ATOM 2317 C C . PHE A 1 304 ? 24.587 0.749 13.531 1.00 61.53 304 PHE A C 1
ATOM 2319 O O . PHE A 1 304 ? 24.146 1.039 12.420 1.00 61.53 304 PHE A O 1
ATOM 2326 N N . THR A 1 305 ? 25.497 -0.213 13.713 1.00 65.06 305 THR A N 1
ATOM 2327 C CA . THR A 1 305 ? 26.039 -1.037 12.620 1.00 65.06 305 THR A CA 1
ATOM 2328 C C . THR A 1 305 ? 25.350 -2.396 12.496 1.00 65.06 305 THR A C 1
ATOM 2330 O O . THR A 1 305 ? 25.526 -3.074 11.482 1.00 65.06 305 THR A O 1
ATOM 2333 N N . ALA A 1 306 ? 24.547 -2.784 13.491 1.00 68.75 306 ALA A N 1
ATOM 2334 C CA . ALA A 1 306 ? 23.792 -4.028 13.480 1.00 68.75 306 ALA A CA 1
ATOM 2335 C C . ALA A 1 306 ? 22.695 -3.988 12.411 1.00 68.75 306 ALA A C 1
ATOM 2337 O O . ALA A 1 306 ? 21.997 -2.982 12.237 1.00 68.75 306 ALA A O 1
ATOM 2338 N N . LYS A 1 307 ? 22.516 -5.099 11.690 1.00 77.00 307 LYS A N 1
ATOM 2339 C CA . LYS A 1 307 ? 21.400 -5.191 10.753 1.00 77.00 307 LYS A CA 1
ATOM 2340 C C . LYS A 1 307 ? 20.097 -5.292 11.554 1.00 77.00 307 LYS A C 1
ATOM 2342 O O . LYS A 1 307 ? 20.088 -5.931 12.606 1.00 77.00 307 LYS A O 1
ATOM 2347 N N . PRO A 1 308 ? 18.977 -4.728 11.068 1.00 81.06 308 PRO A N 1
ATOM 2348 C CA . PRO A 1 308 ? 17.693 -4.816 11.767 1.00 81.06 308 PRO A CA 1
ATOM 2349 C C . PRO A 1 308 ? 17.296 -6.249 12.134 1.00 81.06 308 PRO A C 1
ATOM 2351 O O . PRO A 1 308 ? 16.734 -6.497 13.198 1.00 81.06 308 PRO A O 1
ATOM 2354 N N . GLN A 1 309 ? 17.644 -7.196 11.262 1.00 84.12 309 GLN A N 1
ATOM 2355 C CA . GLN A 1 309 ? 17.368 -8.615 11.446 1.00 84.12 309 GLN A CA 1
ATOM 2356 C C . GLN A 1 309 ? 18.143 -9.221 12.624 1.00 84.12 309 GLN A C 1
ATOM 2358 O O . GLN A 1 309 ? 17.620 -10.104 13.296 1.00 84.12 309 GLN A O 1
ATOM 2363 N N . ASP A 1 310 ? 19.346 -8.719 12.915 1.00 81.88 310 ASP A N 1
ATOM 2364 C CA . ASP A 1 310 ? 20.177 -9.203 14.024 1.00 81.88 310 ASP A CA 1
ATOM 2365 C C . ASP A 1 310 ? 19.625 -8.742 15.384 1.00 81.88 310 ASP A C 1
ATOM 2367 O O . ASP A 1 310 ? 19.837 -9.398 16.400 1.00 81.88 310 ASP A O 1
ATOM 2371 N N . VAL A 1 311 ? 18.897 -7.620 15.405 1.00 79.06 311 VAL A N 1
ATOM 2372 C CA . VAL A 1 311 ? 18.286 -7.058 16.620 1.00 79.06 311 VAL A CA 1
ATOM 2373 C C . VAL A 1 311 ? 16.912 -7.669 16.889 1.00 79.06 311 VAL A C 1
ATOM 2375 O O . VAL A 1 311 ? 16.589 -7.977 18.032 1.00 79.06 311 VAL A O 1
ATOM 2378 N N . LEU A 1 312 ? 16.091 -7.837 15.848 1.00 82.69 312 LEU A N 1
ATOM 2379 C CA . LEU A 1 312 ? 14.718 -8.340 15.982 1.00 82.69 312 LEU A CA 1
ATOM 2380 C C . LEU A 1 312 ? 14.619 -9.869 15.904 1.00 82.69 312 LEU A C 1
ATOM 2382 O O . LEU A 1 312 ? 13.572 -10.423 16.228 1.00 82.69 312 LEU A O 1
ATOM 2386 N N . GLY A 1 313 ? 15.673 -10.551 15.447 1.00 82.25 313 GLY A N 1
ATOM 2387 C CA . GLY A 1 313 ? 15.702 -12.007 15.278 1.00 82.25 313 GLY A CA 1
ATOM 2388 C C . GLY A 1 313 ? 14.898 -12.530 14.082 1.00 82.25 313 GLY A C 1
ATOM 2389 O O . GLY A 1 313 ? 14.832 -13.739 13.878 1.00 82.25 313 GLY A O 1
ATOM 2390 N N . VAL A 1 314 ? 14.302 -11.643 13.278 1.00 87.88 314 VAL A N 1
ATOM 2391 C CA . VAL A 1 314 ? 13.481 -11.976 12.104 1.00 87.88 314 VAL A CA 1
ATOM 2392 C C . VAL A 1 314 ? 13.793 -11.054 10.921 1.00 87.88 314 VAL A C 1
ATOM 2394 O O . VAL A 1 314 ? 14.226 -9.914 11.124 1.00 87.88 314 VAL A O 1
ATOM 2397 N N . PRO A 1 315 ? 13.572 -11.494 9.666 1.00 90.25 315 PRO A N 1
ATOM 2398 C CA . PRO A 1 315 ? 13.781 -10.650 8.496 1.00 90.25 315 PRO A CA 1
ATOM 2399 C C . PRO A 1 315 ? 12.925 -9.376 8.520 1.00 90.25 315 PRO A C 1
ATOM 2401 O O . PRO A 1 315 ? 11.728 -9.427 8.791 1.00 90.25 315 PRO A O 1
ATOM 2404 N N . VAL A 1 316 ? 13.538 -8.241 8.172 1.00 89.69 316 VAL A N 1
ATOM 2405 C CA . VAL A 1 316 ? 12.884 -6.926 8.078 1.00 89.69 316 VAL A CA 1
ATOM 2406 C C . VAL A 1 316 ? 12.906 -6.441 6.637 1.00 89.69 316 VAL A C 1
ATOM 2408 O O . VAL A 1 316 ? 13.968 -6.428 6.013 1.00 89.69 316 VAL A O 1
ATOM 2411 N N . GLU A 1 317 ? 11.750 -6.016 6.140 1.00 90.75 317 GLU A N 1
ATOM 2412 C CA . GLU A 1 317 ? 11.564 -5.395 4.833 1.00 90.75 317 GLU A CA 1
ATOM 2413 C C . GLU A 1 317 ? 11.055 -3.961 5.024 1.00 90.75 317 GLU A C 1
ATOM 2415 O O . GLU A 1 317 ? 10.103 -3.709 5.768 1.00 90.75 317 GLU A O 1
ATOM 2420 N N . PHE A 1 318 ? 11.700 -3.000 4.363 1.00 89.56 318 PHE A N 1
ATOM 2421 C CA . PHE A 1 318 ? 11.337 -1.598 4.526 1.00 89.56 318 PHE A CA 1
ATOM 2422 C C . PHE A 1 318 ? 10.281 -1.178 3.502 1.00 89.56 318 PHE A C 1
ATOM 2424 O O . PHE A 1 318 ? 10.408 -1.393 2.294 1.00 89.56 318 PHE A O 1
ATOM 2431 N N . ASN A 1 319 ? 9.225 -0.536 3.991 1.00 88.06 319 ASN A N 1
ATOM 2432 C CA . ASN A 1 319 ? 8.188 0.072 3.174 1.00 88.06 319 ASN A CA 1
ATOM 2433 C C . ASN A 1 319 ? 7.786 1.415 3.785 1.00 88.06 319 ASN A C 1
ATOM 2435 O O . ASN A 1 319 ? 7.431 1.501 4.956 1.00 88.06 319 ASN A O 1
ATOM 2439 N N . ASP A 1 320 ? 7.843 2.468 2.984 1.00 86.75 320 ASP A N 1
ATOM 2440 C CA . ASP A 1 320 ? 7.552 3.848 3.363 1.00 86.75 320 ASP A CA 1
ATOM 2441 C C . ASP A 1 320 ? 6.079 4.080 3.749 1.00 86.75 320 ASP A C 1
ATOM 2443 O O . ASP A 1 320 ? 5.784 4.967 4.550 1.00 86.75 320 ASP A O 1
ATOM 2447 N N . GLN A 1 321 ? 5.160 3.253 3.245 1.00 87.56 321 GLN A N 1
ATOM 2448 C CA . GLN A 1 321 ? 3.731 3.315 3.565 1.00 87.56 321 GLN A CA 1
ATOM 2449 C C . GLN A 1 321 ? 3.365 2.519 4.836 1.00 87.56 321 GLN A C 1
ATOM 2451 O O . GLN A 1 321 ? 2.271 2.686 5.386 1.00 87.56 321 GLN A O 1
ATOM 2456 N N . ALA A 1 322 ? 4.281 1.699 5.368 1.00 89.25 322 ALA A N 1
ATOM 2457 C CA . ALA A 1 322 ? 4.066 0.863 6.552 1.00 89.25 322 ALA A CA 1
ATOM 2458 C C . ALA A 1 322 ? 4.156 1.652 7.874 1.00 89.25 322 ALA A C 1
ATOM 2460 O O . ALA A 1 322 ? 5.033 1.428 8.704 1.00 89.25 322 ALA A O 1
ATOM 2461 N N . SER A 1 323 ? 3.251 2.618 8.065 1.00 88.00 323 SER A N 1
ATOM 2462 C CA . SER A 1 323 ? 3.221 3.486 9.252 1.00 88.00 323 SER A CA 1
ATOM 2463 C C . SER A 1 323 ? 2.993 2.778 10.591 1.00 88.00 323 SER A C 1
ATOM 2465 O O . SER A 1 323 ? 3.247 3.373 11.632 1.00 88.00 323 SER A O 1
ATOM 2467 N N . ILE A 1 324 ? 2.470 1.554 10.563 1.00 89.62 324 ILE A N 1
ATOM 2468 C CA . ILE A 1 324 ? 2.354 0.672 11.721 1.00 89.62 324 ILE A CA 1
ATOM 2469 C C . ILE A 1 324 ? 3.091 -0.602 11.317 1.00 89.62 324 ILE A C 1
ATOM 2471 O O . ILE A 1 324 ? 2.718 -1.187 10.296 1.00 89.62 324 ILE A O 1
ATOM 2475 N N . PRO A 1 325 ? 4.138 -1.020 12.046 1.00 92.12 325 PRO A N 1
ATOM 2476 C CA . PRO A 1 325 ? 4.862 -2.229 11.699 1.00 92.12 325 PRO A CA 1
ATOM 2477 C C . PRO A 1 325 ? 3.939 -3.447 11.689 1.00 92.12 325 PRO A C 1
ATOM 2479 O O . PRO A 1 325 ? 3.178 -3.675 12.633 1.00 92.12 325 PRO A O 1
ATOM 2482 N N . ILE A 1 326 ? 4.027 -4.227 10.617 1.00 94.00 326 ILE A N 1
ATOM 2483 C CA . ILE A 1 326 ? 3.284 -5.473 10.441 1.00 94.00 326 ILE A CA 1
ATOM 2484 C C . ILE A 1 326 ? 4.247 -6.618 10.704 1.00 94.00 326 ILE A C 1
ATOM 2486 O O . ILE A 1 326 ? 5.331 -6.659 10.123 1.00 94.00 326 ILE A O 1
ATOM 2490 N N . VAL A 1 327 ? 3.844 -7.544 11.564 1.00 93.75 327 VAL A N 1
ATOM 2491 C CA . VAL A 1 327 ? 4.620 -8.721 11.952 1.00 93.75 327 VAL A CA 1
ATOM 2492 C C . VAL A 1 327 ? 3.819 -9.956 11.564 1.00 93.75 327 VAL A C 1
ATOM 2494 O O . VAL A 1 327 ? 2.676 -10.081 11.990 1.00 93.75 327 VAL A O 1
ATOM 2497 N N . GLY A 1 328 ? 4.372 -10.860 10.758 1.00 93.12 328 GLY A N 1
ATOM 2498 C CA . GLY A 1 328 ? 3.639 -12.065 10.364 1.00 93.12 328 GLY A CA 1
ATOM 2499 C C . GLY A 1 328 ? 4.219 -12.813 9.177 1.00 93.12 328 GLY A C 1
ATOM 2500 O O . GLY A 1 328 ? 5.259 -12.433 8.633 1.00 93.12 328 GLY A O 1
ATOM 2501 N N . ASP A 1 329 ? 3.535 -13.878 8.769 1.00 91.31 329 ASP A N 1
ATOM 2502 C CA . ASP A 1 329 ? 3.903 -14.662 7.590 1.00 91.31 329 ASP A CA 1
ATOM 2503 C C . ASP A 1 329 ? 3.195 -14.132 6.333 1.00 91.31 329 ASP A C 1
ATOM 2505 O O . ASP A 1 329 ? 2.023 -14.401 6.067 1.00 91.31 329 ASP A O 1
ATOM 2509 N N . PHE A 1 330 ? 3.950 -13.402 5.511 1.00 89.44 330 PHE A N 1
ATOM 2510 C CA . PHE A 1 330 ? 3.459 -12.796 4.271 1.00 89.44 330 PHE A CA 1
ATOM 2511 C C . PHE A 1 330 ? 3.107 -13.807 3.170 1.00 89.44 330 PHE A C 1
ATOM 2513 O O . PHE A 1 330 ? 2.503 -13.410 2.177 1.00 89.44 330 PHE A O 1
ATOM 2520 N N . ASN A 1 331 ? 3.372 -15.109 3.341 1.00 85.69 331 ASN A N 1
ATOM 2521 C CA . ASN A 1 331 ? 2.820 -16.132 2.444 1.00 85.69 331 ASN A CA 1
ATOM 2522 C C . ASN A 1 331 ? 1.283 -16.191 2.495 1.00 85.69 331 ASN A C 1
ATOM 2524 O O . ASN A 1 331 ? 0.648 -16.618 1.527 1.00 85.69 331 ASN A O 1
ATOM 2528 N N . TYR A 1 332 ? 0.686 -15.727 3.597 1.00 85.19 332 TYR A N 1
ATOM 2529 C CA . TYR A 1 332 ? -0.761 -15.586 3.762 1.00 85.19 332 TYR A CA 1
ATOM 2530 C C . TYR A 1 332 ? -1.292 -14.238 3.257 1.00 85.19 332 TYR A C 1
ATOM 2532 O O . TYR A 1 332 ? -2.457 -13.919 3.473 1.00 85.19 332 TYR A O 1
ATOM 2540 N N . ALA A 1 333 ? -0.477 -13.466 2.538 1.00 84.88 333 ALA A N 1
ATOM 2541 C CA . ALA A 1 333 ? -0.899 -12.331 1.731 1.00 84.88 333 ALA A CA 1
ATOM 2542 C C . ALA A 1 333 ? -0.588 -12.621 0.257 1.00 84.88 333 ALA A C 1
ATOM 2544 O O . ALA A 1 333 ? 0.468 -13.164 -0.088 1.00 84.88 333 ALA A O 1
ATOM 2545 N N . LYS A 1 334 ? -1.534 -12.315 -0.632 1.00 80.56 334 LYS A N 1
ATOM 2546 C CA . LYS A 1 334 ? -1.370 -12.588 -2.059 1.00 80.56 334 LYS A CA 1
ATOM 2547 C C . LYS A 1 334 ? -1.996 -11.508 -2.916 1.00 80.56 334 LYS A C 1
ATOM 2549 O O . LYS A 1 334 ? -3.182 -11.201 -2.795 1.00 80.56 334 LYS A O 1
ATOM 2554 N N . GLN A 1 335 ? -1.195 -11.019 -3.850 1.00 74.12 335 GLN A N 1
ATOM 2555 C CA . GLN A 1 335 ? -1.610 -10.105 -4.898 1.00 74.12 335 GLN A CA 1
ATOM 2556 C C . GLN A 1 335 ? -1.853 -10.893 -6.188 1.00 74.12 335 GLN A C 1
ATOM 2558 O O . GLN A 1 335 ? -0.928 -11.475 -6.761 1.00 74.12 335 GLN A O 1
ATOM 2563 N N . ASN A 1 336 ? -3.091 -10.896 -6.679 1.00 67.88 336 ASN A N 1
ATOM 2564 C CA . ASN A 1 336 ? -3.433 -11.551 -7.940 1.00 67.88 336 ASN A CA 1
ATOM 2565 C C . ASN A 1 336 ? -3.832 -10.528 -9.007 1.00 67.88 336 ASN A C 1
ATOM 2567 O O . ASN A 1 336 ? -4.554 -9.568 -8.728 1.00 67.88 336 ASN A O 1
ATOM 2571 N N . TYR A 1 337 ? -3.390 -10.767 -10.240 1.00 64.50 337 TYR A N 1
ATOM 2572 C CA . TYR A 1 337 ? -3.773 -9.979 -11.409 1.00 64.50 337 TYR A CA 1
ATOM 2573 C C . TYR A 1 337 ? -4.561 -10.816 -12.403 1.00 64.50 337 TYR A C 1
ATOM 2575 O O . TYR A 1 337 ? -4.290 -11.997 -12.610 1.00 64.50 337 TYR A O 1
ATOM 2583 N N . GLU A 1 338 ? -5.491 -10.165 -13.089 1.00 55.25 338 GLU A N 1
ATOM 2584 C CA . GLU A 1 338 ? -6.036 -10.707 -14.322 1.00 55.25 338 GLU A CA 1
ATOM 2585 C C . GLU A 1 338 ? -4.955 -10.625 -15.419 1.00 55.25 338 GLU A C 1
ATOM 2587 O O . GLU A 1 338 ? -4.300 -9.585 -15.551 1.00 55.25 338 GLU A O 1
ATOM 2592 N N . PRO A 1 339 ? -4.747 -11.684 -16.226 1.00 49.84 339 PRO A N 1
ATOM 2593 C CA . PRO A 1 339 ? -3.707 -11.692 -17.259 1.00 49.84 339 PRO A CA 1
ATOM 2594 C C . PRO A 1 339 ? -3.947 -10.661 -18.373 1.00 49.84 339 PRO A C 1
ATOM 2596 O O . PRO A 1 339 ? -3.022 -10.315 -19.106 1.00 49.84 339 PRO A O 1
ATOM 2599 N N . VAL A 1 340 ? -5.176 -10.152 -18.510 1.00 52.72 340 VAL A N 1
ATOM 2600 C CA . VAL A 1 340 ? -5.529 -9.145 -19.513 1.00 52.72 340 VAL A CA 1
ATOM 2601 C C . VAL A 1 340 ? -5.415 -7.747 -18.905 1.00 52.72 340 VAL A C 1
ATOM 2603 O O . VAL A 1 340 ? -6.205 -7.368 -18.044 1.00 52.72 340 VAL A O 1
ATOM 2606 N N . ALA A 1 341 ? -4.463 -6.952 -19.395 1.00 57.75 341 ALA A N 1
ATOM 2607 C CA . ALA A 1 341 ? -4.367 -5.521 -19.119 1.00 57.75 341 ALA A CA 1
ATOM 2608 C C . ALA A 1 341 ? -4.612 -4.721 -20.406 1.00 57.75 341 ALA A C 1
ATOM 2610 O O . ALA A 1 341 ? -4.195 -5.127 -21.490 1.00 57.75 341 ALA A O 1
ATOM 2611 N N . VAL A 1 342 ? -5.287 -3.579 -20.290 1.00 55.78 342 VAL A N 1
ATOM 2612 C CA . VAL A 1 342 ? -5.553 -2.677 -21.417 1.00 55.78 342 VAL A CA 1
ATOM 2613 C C . VAL A 1 342 ? -4.630 -1.476 -21.306 1.00 55.78 342 VAL A C 1
ATOM 2615 O O . VAL A 1 342 ? -4.621 -0.795 -20.280 1.00 55.78 342 VAL A O 1
ATOM 2618 N N . LEU A 1 343 ? -3.864 -1.219 -22.362 1.00 55.00 343 LEU A N 1
ATOM 2619 C CA . LEU A 1 343 ? -3.089 0.003 -22.509 1.00 55.00 343 LEU A CA 1
ATOM 2620 C C . LEU A 1 343 ? -3.784 0.915 -23.519 1.00 55.00 343 LEU A C 1
ATOM 2622 O O . LEU A 1 343 ? -3.946 0.533 -24.678 1.00 55.00 343 LEU A O 1
ATOM 2626 N N . ASP A 1 344 ? -4.128 2.115 -23.071 1.00 58.56 344 ASP A N 1
ATOM 2627 C CA . ASP A 1 344 ? -4.619 3.204 -23.909 1.00 58.56 344 ASP A CA 1
ATOM 2628 C C . ASP A 1 344 ? -3.604 4.351 -23.897 1.00 58.56 344 ASP A C 1
ATOM 2630 O O . ASP A 1 344 ? -2.869 4.536 -22.921 1.00 58.56 344 ASP A O 1
ATOM 2634 N N . SER A 1 345 ? -3.582 5.154 -24.955 1.00 67.69 345 SER A N 1
ATOM 2635 C CA . SER A 1 345 ? -2.807 6.392 -24.993 1.00 67.69 345 SER A CA 1
ATOM 2636 C C . SER A 1 345 ? -3.542 7.501 -25.718 1.00 67.69 345 SER A C 1
ATOM 2638 O O . SER A 1 345 ? -4.369 7.237 -26.585 1.00 67.69 345 SER A O 1
ATOM 2640 N N . ASP A 1 346 ? -3.243 8.736 -25.332 1.00 67.69 346 ASP A N 1
ATOM 2641 C CA . ASP A 1 346 ? -3.854 9.930 -25.905 1.00 67.69 346 ASP A CA 1
ATOM 2642 C C . ASP A 1 346 ? -2.864 11.100 -25.893 1.00 67.69 346 ASP A C 1
ATOM 2644 O O . ASP A 1 346 ? -1.953 11.138 -25.057 1.00 67.69 346 ASP A O 1
ATOM 2648 N N . LYS A 1 347 ? -3.038 12.061 -26.801 1.00 69.62 347 LYS A N 1
ATOM 2649 C CA . LYS A 1 347 ? -2.218 13.272 -26.854 1.00 69.62 347 LYS A CA 1
ATOM 2650 C C . LYS A 1 347 ? -2.902 14.408 -26.101 1.00 69.62 347 LYS A C 1
ATOM 2652 O O . LYS A 1 347 ? -3.992 14.840 -26.459 1.00 69.62 347 LYS A O 1
ATOM 2657 N N . ASP A 1 348 ? -2.218 14.958 -25.104 1.00 74.31 348 ASP A N 1
ATOM 2658 C CA . ASP A 1 348 ? -2.599 16.234 -24.505 1.00 74.31 348 ASP A CA 1
ATOM 2659 C C . ASP A 1 348 ? -1.930 17.366 -25.296 1.00 74.31 348 ASP A C 1
ATOM 2661 O O . ASP A 1 348 ? -0.745 17.668 -25.123 1.00 74.31 348 ASP A O 1
ATOM 2665 N N . VAL A 1 349 ? -2.695 17.944 -26.227 1.00 64.62 349 VAL A N 1
ATOM 2666 C CA . VAL A 1 349 ? -2.215 18.970 -27.165 1.00 64.62 349 VAL A CA 1
ATOM 2667 C C . VAL A 1 349 ? -1.829 20.262 -26.440 1.00 64.62 349 VAL A C 1
ATOM 2669 O O . VAL A 1 349 ? -0.866 20.908 -26.845 1.00 64.62 349 VAL A O 1
ATOM 2672 N N . ASP A 1 350 ? -2.513 20.597 -25.344 1.00 61.56 350 ASP A N 1
ATOM 2673 C CA . ASP A 1 350 ? -2.270 21.828 -24.586 1.00 61.56 350 ASP A CA 1
ATOM 2674 C C . ASP A 1 350 ? -0.960 21.761 -23.793 1.00 61.56 350 ASP A C 1
ATOM 2676 O O . ASP A 1 350 ? -0.291 22.775 -23.586 1.00 61.56 350 ASP A O 1
ATOM 2680 N N . LYS A 1 351 ? -0.575 20.558 -23.354 1.00 67.31 351 LYS A N 1
ATOM 2681 C CA . LYS A 1 351 ? 0.640 20.329 -22.560 1.00 67.31 351 LYS A CA 1
ATOM 2682 C C . LYS A 1 351 ? 1.834 19.808 -23.364 1.00 67.31 351 LYS A C 1
ATOM 2684 O O . LYS A 1 351 ? 2.938 19.782 -22.826 1.00 67.31 351 LYS A O 1
ATOM 2689 N N . GLY A 1 352 ? 1.638 19.383 -24.615 1.00 65.44 352 GLY A N 1
ATOM 2690 C CA . GLY A 1 352 ? 2.702 18.797 -25.443 1.00 65.44 352 GLY A CA 1
ATOM 2691 C C . GLY A 1 352 ? 3.228 17.461 -24.901 1.00 65.44 352 GLY A C 1
ATOM 2692 O O . GLY A 1 352 ? 4.432 17.192 -24.964 1.00 65.44 352 GLY A O 1
ATOM 2693 N N . VAL A 1 353 ? 2.337 16.655 -24.311 1.00 74.50 353 VAL A N 1
ATOM 2694 C CA . VAL A 1 353 ? 2.666 15.351 -23.714 1.00 74.50 353 VAL A CA 1
ATOM 2695 C C . VAL A 1 353 ? 1.710 14.262 -24.196 1.00 74.50 353 VAL A C 1
ATOM 2697 O O . VAL A 1 353 ? 0.522 14.499 -24.417 1.00 74.50 353 VAL A O 1
ATOM 2700 N N . TYR A 1 354 ? 2.210 13.033 -24.279 1.00 69.38 354 TYR A N 1
ATOM 2701 C CA . TYR A 1 354 ? 1.407 11.830 -24.452 1.00 69.38 354 TYR A CA 1
ATOM 2702 C C . TYR A 1 354 ? 1.073 11.210 -23.098 1.00 69.38 354 TYR A C 1
ATOM 2704 O O . TYR A 1 354 ? 1.947 10.969 -22.262 1.00 69.38 354 TYR A O 1
ATOM 2712 N N . LYS A 1 355 ? -0.208 10.924 -22.886 1.00 71.56 355 LYS A N 1
ATOM 2713 C CA . LYS A 1 355 ? -0.713 10.209 -21.717 1.00 71.56 355 LYS A CA 1
ATOM 2714 C C . LYS A 1 355 ? -0.783 8.731 -22.046 1.00 71.56 355 LYS A C 1
ATOM 2716 O O . LYS A 1 355 ? -1.499 8.358 -22.966 1.00 71.56 355 LYS A O 1
ATOM 2721 N N . TYR A 1 356 ? -0.115 7.894 -21.260 1.00 64.19 356 TYR A N 1
ATOM 2722 C CA . TYR A 1 356 ? -0.291 6.442 -21.309 1.00 64.19 356 TYR A CA 1
ATOM 2723 C C . TYR A 1 356 ? -1.098 5.999 -20.093 1.00 64.19 356 TYR A C 1
ATOM 2725 O O . TYR A 1 356 ? -0.773 6.348 -18.957 1.00 64.19 356 TYR A O 1
ATOM 2733 N N . VAL A 1 357 ? -2.161 5.235 -20.327 1.00 65.25 357 VAL A N 1
ATOM 2734 C CA . VAL A 1 357 ? -3.074 4.732 -19.302 1.00 65.25 357 VAL A CA 1
ATOM 2735 C C . VAL A 1 357 ? -3.037 3.213 -19.314 1.00 65.25 357 VAL A C 1
ATOM 2737 O O . VAL A 1 357 ? -3.510 2.579 -20.252 1.00 65.25 357 VAL A O 1
ATOM 2740 N N . LEU A 1 358 ? -2.525 2.624 -18.236 1.00 64.25 358 LEU A N 1
ATOM 2741 C CA . LEU A 1 358 ? -2.628 1.189 -17.999 1.00 64.25 358 LEU A CA 1
ATOM 2742 C C . LEU A 1 358 ? -3.854 0.923 -17.128 1.00 64.25 358 LEU A C 1
ATOM 2744 O O . LEU A 1 358 ? -3.958 1.397 -15.994 1.00 64.25 358 LEU A O 1
ATOM 2748 N N . THR A 1 359 ? -4.784 0.151 -17.671 1.00 59.31 359 THR A N 1
ATOM 2749 C CA . THR A 1 359 ? -5.915 -0.419 -16.951 1.00 59.31 359 THR A CA 1
ATOM 2750 C C . THR A 1 359 ? -5.613 -1.886 -16.674 1.00 59.31 359 THR A C 1
ATOM 2752 O O . THR A 1 359 ? -5.592 -2.701 -17.592 1.00 59.31 359 THR A O 1
ATOM 2755 N N . ALA A 1 360 ? -5.403 -2.218 -15.406 1.00 59.53 360 ALA A N 1
ATOM 2756 C CA . ALA A 1 360 ? -5.267 -3.586 -14.928 1.00 59.53 360 ALA A CA 1
ATOM 2757 C C . ALA A 1 360 ? -6.423 -3.925 -13.982 1.00 59.53 360 ALA A C 1
ATOM 2759 O O . ALA A 1 360 ? -7.019 -3.035 -13.366 1.00 59.53 360 ALA A O 1
ATOM 2760 N N . TRP A 1 361 ? -6.720 -5.210 -13.842 1.00 63.72 361 TRP A N 1
ATOM 2761 C CA . TRP A 1 361 ? -7.632 -5.720 -12.825 1.00 63.72 361 TRP A CA 1
ATOM 2762 C C . TRP A 1 361 ? -6.851 -6.634 -11.898 1.00 63.72 361 TRP A C 1
ATOM 2764 O O . TRP A 1 361 ? -6.037 -7.438 -12.350 1.00 63.72 361 TRP A O 1
ATOM 2774 N N . GLY A 1 362 ? -7.064 -6.475 -10.602 1.00 65.69 362 GLY A N 1
ATOM 2775 C CA . GLY A 1 362 ? -6.368 -7.269 -9.608 1.00 65.69 362 GLY A CA 1
ATOM 2776 C C . GLY A 1 362 ? -6.889 -6.989 -8.216 1.00 65.69 362 GLY A C 1
ATOM 2777 O O . GLY A 1 362 ? -7.567 -5.986 -7.981 1.00 65.69 362 GLY A O 1
ATOM 2778 N N . ASP A 1 363 ? -6.556 -7.892 -7.312 1.00 72.25 363 ASP A N 1
ATOM 2779 C CA . ASP A 1 363 ? -7.029 -7.880 -5.940 1.00 72.25 363 ASP A CA 1
ATOM 2780 C C . ASP A 1 363 ? -5.925 -8.361 -5.001 1.00 72.25 363 ASP A C 1
ATOM 2782 O O . ASP A 1 363 ? -5.138 -9.248 -5.349 1.00 72.25 363 ASP A O 1
ATOM 2786 N N . HIS A 1 364 ? -5.873 -7.733 -3.831 1.00 82.56 364 HIS A N 1
ATOM 2787 C CA . HIS A 1 364 ? -4.997 -8.121 -2.739 1.00 82.56 364 HIS A CA 1
ATOM 2788 C C . HIS A 1 364 ? -5.840 -8.856 -1.704 1.00 82.56 364 HIS A C 1
ATOM 2790 O O . HIS A 1 364 ? -6.825 -8.307 -1.215 1.00 82.56 364 HIS A O 1
ATOM 2796 N N . GLN A 1 365 ? -5.454 -10.078 -1.354 1.00 81.88 365 GLN A N 1
ATOM 2797 C CA . GLN A 1 365 ? -6.155 -10.858 -0.340 1.00 81.88 365 GLN A CA 1
ATOM 2798 C C . GLN A 1 365 ? -5.203 -11.261 0.775 1.00 81.88 365 GLN A C 1
ATOM 2800 O O . GLN A 1 365 ? -4.148 -11.851 0.533 1.00 81.88 365 GLN A O 1
ATOM 2805 N N . ILE A 1 366 ? -5.627 -10.980 2.003 1.00 86.25 366 ILE A N 1
ATOM 2806 C CA . ILE A 1 366 ? -5.029 -11.520 3.220 1.00 86.25 366 ILE A CA 1
ATOM 2807 C C . ILE A 1 366 ? -5.811 -12.796 3.533 1.00 86.25 366 ILE A C 1
ATOM 2809 O O . ILE A 1 366 ? -6.969 -12.737 3.939 1.00 86.25 366 ILE A O 1
ATOM 2813 N N . LYS A 1 367 ? -5.185 -13.943 3.265 1.00 81.62 367 LYS A N 1
ATOM 2814 C CA . LYS A 1 367 ? -5.792 -15.280 3.302 1.00 81.62 367 LYS A CA 1
ATOM 2815 C C . LYS A 1 367 ? -6.148 -15.728 4.720 1.00 81.62 367 LYS A C 1
ATOM 2817 O O . LYS A 1 367 ? -7.142 -16.424 4.886 1.00 81.62 367 LYS A O 1
ATOM 2822 N N . LEU A 1 368 ? -5.323 -15.357 5.701 1.00 82.69 368 LEU A N 1
ATOM 2823 C CA . LEU A 1 368 ? -5.525 -15.606 7.131 1.00 82.69 368 LEU A CA 1
ATOM 2824 C C . LEU A 1 368 ? -5.028 -14.389 7.910 1.00 82.69 368 LEU A C 1
ATOM 2826 O O . LEU A 1 368 ? -3.865 -14.006 7.782 1.00 82.69 368 LEU A O 1
ATOM 2830 N N . LYS A 1 369 ? -5.895 -13.765 8.703 1.00 85.81 369 LYS A N 1
ATOM 2831 C CA . LYS A 1 369 ? -5.569 -12.583 9.516 1.00 85.81 369 LYS A CA 1
ATOM 2832 C C . LYS A 1 369 ? -4.769 -12.978 10.752 1.00 85.81 369 LYS A C 1
ATOM 2834 O O . LYS A 1 369 ? -3.878 -12.234 11.157 1.00 85.81 369 LYS A O 1
ATOM 2839 N N . SER A 1 370 ? -5.046 -14.160 11.302 1.00 84.44 370 SER A N 1
ATOM 2840 C CA . SER A 1 370 ? -4.312 -14.798 12.405 1.00 84.44 370 SER A CA 1
ATOM 2841 C C . SER A 1 370 ? -2.811 -14.962 12.136 1.00 84.44 370 SER A C 1
ATOM 2843 O O . SER A 1 370 ? -2.027 -14.955 13.086 1.00 84.44 370 SER A O 1
ATOM 2845 N N . ALA A 1 371 ? -2.388 -14.998 10.867 1.00 87.38 371 ALA A N 1
ATOM 2846 C CA . ALA A 1 371 ? -0.979 -15.039 10.470 1.00 87.38 371 ALA A CA 1
ATOM 2847 C C . ALA A 1 371 ? -0.225 -13.706 10.662 1.00 87.38 371 ALA A C 1
ATOM 2849 O O . ALA A 1 371 ? 0.985 -13.648 10.425 1.00 87.38 371 ALA A O 1
ATOM 2850 N N . PHE A 1 372 ? -0.915 -12.638 11.077 1.00 92.00 372 PHE A N 1
ATOM 2851 C CA . PHE A 1 372 ? -0.366 -11.289 11.190 1.00 92.00 372 PHE A CA 1
ATOM 2852 C C . PHE A 1 372 ? -0.709 -10.622 12.524 1.00 92.00 372 PHE A C 1
ATOM 2854 O O . PHE A 1 372 ? -1.714 -10.926 13.166 1.00 92.00 372 PHE A O 1
ATOM 2861 N N . ARG A 1 373 ? 0.116 -9.651 12.916 1.00 93.06 373 ARG A N 1
ATOM 2862 C CA . ARG A 1 373 ? -0.079 -8.736 14.044 1.00 93.06 373 ARG A CA 1
ATOM 2863 C C . ARG A 1 373 ? 0.361 -7.326 13.661 1.00 93.06 373 ARG A C 1
ATOM 2865 O O . ARG A 1 373 ? 1.318 -7.148 12.905 1.00 93.06 373 ARG A O 1
ATOM 2872 N N . LEU A 1 374 ? -0.312 -6.322 14.215 1.00 92.19 374 LEU A N 1
A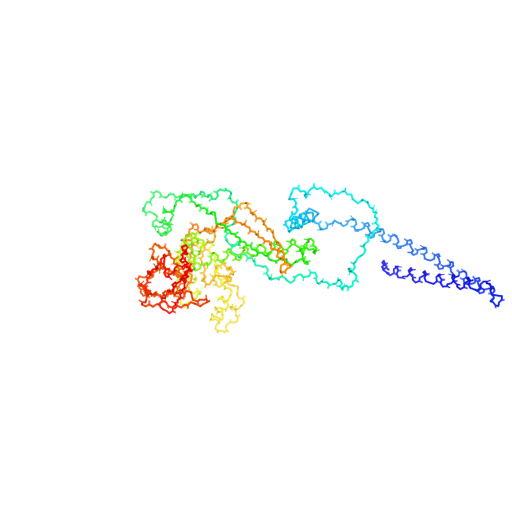TOM 2873 C CA . LEU A 1 374 ? 0.078 -4.915 14.102 1.00 92.19 374 LEU A CA 1
ATOM 2874 C C . LEU A 1 374 ? 0.792 -4.481 15.386 1.00 92.19 374 LEU A C 1
ATOM 2876 O O . LEU A 1 374 ? 0.215 -4.563 16.466 1.00 92.19 374 LEU A O 1
ATOM 2880 N N . ALA A 1 375 ? 2.036 -4.011 15.293 1.00 91.06 375 ALA A N 1
ATOM 2881 C CA . ALA A 1 375 ? 2.799 -3.572 16.462 1.00 91.06 375 ALA A CA 1
ATOM 2882 C C . ALA A 1 375 ? 2.577 -2.079 16.742 1.00 91.06 375 ALA A C 1
ATOM 2884 O O . ALA A 1 375 ? 2.822 -1.226 15.888 1.00 91.06 375 ALA A O 1
ATOM 2885 N N . THR A 1 376 ? 2.123 -1.745 17.950 1.00 87.88 376 THR A N 1
ATOM 2886 C CA . THR A 1 376 ? 1.682 -0.390 18.308 1.00 87.88 376 THR A CA 1
ATOM 2887 C C . THR A 1 376 ? 2.182 0.017 19.693 1.00 87.88 376 THR A C 1
ATOM 2889 O O . THR A 1 376 ? 2.473 -0.829 20.532 1.00 87.88 376 THR A O 1
ATOM 2892 N N . THR A 1 377 ? 2.296 1.318 19.968 1.00 85.75 377 THR A N 1
ATOM 2893 C CA . THR A 1 377 ? 2.678 1.806 21.309 1.00 85.75 377 THR A CA 1
ATOM 2894 C C . THR A 1 377 ? 1.486 2.055 22.228 1.00 85.75 377 THR A C 1
ATOM 2896 O O . THR A 1 377 ? 1.627 2.075 23.447 1.00 85.75 377 THR A O 1
ATOM 2899 N N . ALA A 1 378 ? 0.307 2.246 21.644 1.00 84.81 378 ALA A N 1
ATOM 2900 C CA . ALA A 1 378 ? -0.959 2.429 22.332 1.00 84.81 378 ALA A CA 1
ATOM 2901 C C . ALA A 1 378 ? -2.109 2.123 21.364 1.00 84.81 378 ALA A C 1
ATOM 2903 O O . ALA A 1 378 ? -1.951 2.249 20.143 1.00 84.81 378 ALA A O 1
ATOM 2904 N N . LEU A 1 379 ? -3.274 1.779 21.917 1.00 85.31 379 LEU A N 1
ATOM 2905 C CA . LEU A 1 379 ? -4.509 1.712 21.143 1.00 85.31 379 LEU A CA 1
ATOM 2906 C C . LEU A 1 379 ? -4.858 3.115 20.637 1.00 85.31 379 LEU A C 1
ATOM 2908 O O . LEU A 1 379 ? -4.961 4.059 21.419 1.00 85.31 379 LEU A O 1
ATOM 2912 N N . ALA A 1 380 ? -5.051 3.247 19.332 1.00 87.31 380 ALA A N 1
ATOM 2913 C CA . ALA A 1 380 ? -5.361 4.510 18.689 1.00 87.31 380 ALA A CA 1
ATOM 2914 C C . ALA A 1 380 ? -6.333 4.301 17.531 1.00 87.31 380 ALA A C 1
ATOM 2916 O O . ALA A 1 380 ? -6.297 3.284 16.831 1.00 87.31 380 ALA A O 1
ATOM 2917 N N . VAL A 1 381 ? -7.170 5.311 17.292 1.00 90.94 381 VAL A N 1
ATOM 2918 C CA . VAL A 1 381 ? -7.897 5.412 16.030 1.00 90.94 381 VAL A CA 1
ATOM 2919 C C . VAL A 1 381 ? -6.898 5.762 14.927 1.00 90.94 381 VAL A C 1
ATOM 2921 O O . VAL A 1 381 ? -6.157 6.741 15.016 1.00 90.94 381 VAL A O 1
ATOM 2924 N N . ILE A 1 382 ? -6.849 4.934 13.892 1.00 91.06 382 ILE A N 1
ATOM 2925 C CA . ILE A 1 382 ? -5.917 5.082 12.768 1.00 91.06 382 ILE A CA 1
ATOM 2926 C C . ILE A 1 382 ? -6.614 5.521 11.491 1.00 91.06 382 ILE A C 1
ATOM 2928 O O . ILE A 1 382 ? -5.965 6.020 10.575 1.00 91.06 382 ILE A O 1
ATOM 2932 N N . GLY A 1 383 ? -7.931 5.383 11.439 1.00 91.44 383 GLY A N 1
ATOM 2933 C CA . GLY A 1 383 ? -8.731 5.733 10.286 1.00 91.44 383 GLY A CA 1
ATOM 2934 C C . GLY A 1 383 ? -10.212 5.597 10.572 1.00 91.44 383 GLY A C 1
ATOM 2935 O O . GLY A 1 383 ? -10.640 5.528 11.725 1.00 91.44 383 GLY A O 1
ATOM 2936 N N . GLY A 1 384 ? -10.998 5.549 9.512 1.00 91.44 384 GLY A N 1
ATOM 2937 C CA . GLY A 1 384 ? -12.422 5.324 9.631 1.00 91.44 384 GLY A CA 1
ATOM 2938 C C . GLY A 1 384 ? -13.081 5.151 8.282 1.00 91.44 384 GLY A C 1
ATOM 2939 O O . GLY A 1 384 ? -12.503 5.440 7.230 1.00 91.44 384 GLY A O 1
ATOM 2940 N N . VAL A 1 385 ? -14.319 4.686 8.333 1.00 92.06 385 VAL A N 1
ATOM 2941 C CA . VAL A 1 385 ? -15.138 4.443 7.156 1.00 92.06 385 VAL A CA 1
ATOM 2942 C C . VAL A 1 385 ? -16.460 5.142 7.355 1.00 92.06 385 VAL A C 1
ATOM 2944 O O . VAL A 1 385 ? -17.130 4.904 8.353 1.00 92.06 385 VAL A O 1
ATOM 2947 N N . ALA A 1 386 ? -16.819 5.993 6.405 1.00 94.31 386 ALA A N 1
ATOM 2948 C CA . ALA A 1 386 ? -18.150 6.541 6.287 1.00 94.31 386 ALA A CA 1
ATOM 2949 C C . ALA A 1 386 ? -18.920 5.754 5.224 1.00 94.31 386 ALA A C 1
ATOM 2951 O O . ALA A 1 386 ? -18.408 5.534 4.122 1.00 94.31 386 ALA A O 1
ATOM 2952 N N . THR A 1 387 ? -20.141 5.350 5.551 1.00 93.56 387 THR A N 1
ATOM 2953 C CA . THR A 1 387 ? -21.092 4.696 4.650 1.00 93.56 387 THR A CA 1
ATOM 2954 C C . THR A 1 387 ? -22.322 5.577 4.476 1.00 93.56 387 THR A C 1
ATOM 2956 O O . THR A 1 387 ? -22.615 6.443 5.303 1.00 93.56 387 THR A O 1
ATOM 2959 N N . LYS A 1 388 ? -23.032 5.386 3.363 1.00 91.81 388 LYS A N 1
ATOM 2960 C CA . LYS A 1 388 ? -24.242 6.140 3.041 1.00 91.81 388 LYS A CA 1
ATOM 2961 C C . LYS A 1 388 ? -25.465 5.230 3.072 1.00 91.81 388 LYS A C 1
ATOM 2963 O O . LYS A 1 388 ? -25.448 4.141 2.507 1.00 91.81 388 LYS A O 1
ATOM 2968 N N . SER A 1 389 ? -26.538 5.743 3.657 1.00 91.56 389 SER A N 1
ATOM 2969 C CA . SER A 1 389 ? -27.904 5.235 3.556 1.00 91.56 389 SER A CA 1
ATOM 2970 C C . SER A 1 389 ? -28.842 6.372 3.114 1.00 91.56 389 SER A C 1
ATOM 2972 O O . SER A 1 389 ? -28.380 7.478 2.808 1.00 91.56 389 SER A O 1
ATOM 2974 N N . LEU A 1 390 ? -30.143 6.099 2.999 1.00 91.38 390 LEU A N 1
ATOM 2975 C CA . LEU A 1 390 ? -31.130 7.115 2.627 1.00 91.38 390 LEU A CA 1
ATOM 2976 C C . LEU A 1 390 ? -31.199 8.200 3.711 1.00 91.38 390 LEU A C 1
ATOM 2978 O O . LEU A 1 390 ? -31.492 7.883 4.862 1.00 91.38 390 LEU A O 1
ATOM 2982 N N . ASN A 1 391 ? -30.939 9.456 3.339 1.00 92.25 391 ASN A N 1
ATOM 2983 C CA . ASN A 1 391 ? -30.946 10.628 4.227 1.00 92.25 391 ASN A CA 1
ATOM 2984 C C . ASN A 1 391 ? -30.049 10.522 5.476 1.00 92.25 391 ASN A C 1
ATOM 2986 O O . ASN A 1 391 ? -30.221 11.253 6.454 1.00 92.25 391 ASN A O 1
ATOM 2990 N N . ALA A 1 392 ? -29.077 9.610 5.471 1.00 94.94 392 ALA A N 1
ATOM 2991 C CA . ALA A 1 392 ? -28.148 9.451 6.577 1.00 94.94 392 ALA A CA 1
ATOM 2992 C C . ALA A 1 392 ? -26.792 8.922 6.113 1.00 94.94 392 ALA A C 1
ATOM 2994 O O . ALA A 1 392 ? -26.686 8.095 5.202 1.00 94.94 392 ALA A O 1
ATOM 2995 N N . ILE A 1 393 ? -25.743 9.374 6.789 1.00 96.00 393 ILE A N 1
ATOM 2996 C CA . ILE A 1 393 ? -24.386 8.852 6.649 1.00 96.00 393 ILE A CA 1
ATOM 2997 C C . ILE A 1 393 ? -23.883 8.410 8.021 1.00 96.00 393 ILE A C 1
ATOM 2999 O O . ILE A 1 393 ? -24.125 9.087 9.017 1.00 96.00 393 ILE A O 1
ATOM 3003 N N . SER A 1 394 ? -23.189 7.278 8.078 1.00 96.31 394 SER A N 1
ATOM 3004 C CA . SER A 1 394 ? -22.691 6.688 9.326 1.00 96.31 394 SER A CA 1
ATOM 3005 C C . SER A 1 394 ? -21.185 6.496 9.256 1.00 96.31 394 SER A C 1
ATOM 3007 O O . SER A 1 394 ? -20.650 6.249 8.181 1.00 96.31 394 SER A O 1
ATOM 3009 N N . ALA A 1 395 ? -20.496 6.619 10.385 1.00 95.88 395 ALA A N 1
ATOM 3010 C CA . ALA A 1 395 ? -19.051 6.543 10.515 1.00 95.88 395 ALA A CA 1
ATOM 3011 C C . ALA A 1 395 ? -18.653 5.455 11.513 1.00 95.88 395 ALA A C 1
ATOM 3013 O O . ALA A 1 395 ? -19.165 5.395 12.625 1.00 95.88 395 ALA A O 1
ATOM 3014 N N . VAL A 1 396 ? -17.676 4.636 11.131 1.00 93.12 396 VAL A N 1
ATOM 3015 C CA . VAL A 1 396 ? -17.080 3.605 11.985 1.00 93.12 396 VAL A CA 1
ATOM 3016 C C . VAL A 1 396 ? -15.574 3.824 12.045 1.00 93.12 396 VAL A C 1
ATOM 3018 O O . VAL A 1 396 ? -14.918 3.961 11.010 1.00 93.12 396 VAL A O 1
ATOM 3021 N N . GLY A 1 397 ? -15.022 3.875 13.258 1.00 91.00 397 GLY A N 1
ATOM 3022 C CA . GLY A 1 397 ? -13.584 4.019 13.480 1.00 91.00 397 GLY A CA 1
ATOM 3023 C C . GLY A 1 397 ? -12.811 2.761 13.097 1.00 91.00 397 GLY A C 1
ATOM 3024 O O . GLY A 1 397 ? -13.263 1.643 13.321 1.00 91.00 397 GLY A O 1
ATOM 3025 N N . THR A 1 398 ? -11.621 2.944 12.533 1.00 89.88 398 THR A N 1
ATOM 3026 C CA . THR A 1 398 ? -10.637 1.873 12.353 1.00 89.88 398 THR A CA 1
ATOM 3027 C C . THR A 1 398 ? -9.551 2.048 13.399 1.00 89.88 398 THR A C 1
ATOM 3029 O O . THR A 1 398 ? -8.965 3.128 13.505 1.00 89.88 398 THR A O 1
ATOM 3032 N N . PHE A 1 399 ? -9.281 0.990 14.154 1.00 89.31 399 PHE A N 1
ATOM 3033 C CA . PHE A 1 399 ? -8.320 0.982 15.250 1.00 89.31 399 PHE A CA 1
ATOM 3034 C C . PHE A 1 399 ? -7.146 0.076 14.904 1.00 89.31 399 PHE A C 1
ATOM 3036 O O . PHE A 1 399 ? -7.273 -0.869 14.133 1.00 89.31 399 PHE A O 1
ATOM 3043 N N . ASN A 1 400 ? -5.986 0.373 15.476 1.00 81.50 400 ASN A N 1
ATOM 3044 C CA . ASN A 1 400 ? -4.785 -0.452 15.345 1.00 81.50 400 ASN A CA 1
ATOM 3045 C C . ASN A 1 400 ? -4.805 -1.702 16.244 1.00 81.50 400 ASN A C 1
ATOM 3047 O O . ASN A 1 400 ? -3.741 -2.220 16.558 1.00 81.50 400 ASN A O 1
ATOM 3051 N N . GLY A 1 401 ? -5.992 -2.135 16.669 1.00 78.56 401 GLY A N 1
ATOM 3052 C CA . GLY A 1 401 ? -6.289 -3.220 17.596 1.00 78.56 401 GLY A CA 1
ATOM 3053 C C . GLY A 1 401 ? -7.806 -3.393 17.710 1.00 78.56 401 GLY A C 1
ATOM 3054 O O . GLY A 1 401 ? -8.551 -2.841 16.897 1.00 78.56 401 GLY A O 1
ATOM 3055 N N . GLU A 1 402 ? -8.270 -4.137 18.713 1.00 79.56 402 GLU A N 1
ATOM 3056 C CA . GLU A 1 402 ? -9.708 -4.277 18.969 1.00 79.56 402 GLU A CA 1
ATOM 3057 C C . GLU A 1 402 ? -10.360 -2.915 19.233 1.00 79.56 402 GLU A C 1
ATOM 3059 O O . GLU A 1 402 ? -9.814 -2.062 19.941 1.00 79.56 402 GLU A O 1
ATOM 3064 N N . ALA A 1 403 ? -11.529 -2.695 18.631 1.00 84.69 403 ALA A N 1
ATOM 3065 C CA . ALA A 1 403 ? -12.236 -1.432 18.769 1.00 84.69 403 ALA A CA 1
ATOM 3066 C C . ALA A 1 403 ? -12.693 -1.232 20.228 1.00 84.69 403 ALA A C 1
ATOM 3068 O O . ALA A 1 403 ? -13.301 -2.134 20.808 1.00 84.69 403 ALA A O 1
ATOM 3069 N N . PRO A 1 404 ? -12.446 -0.056 20.832 1.00 87.81 404 PRO A N 1
ATOM 3070 C CA . PRO A 1 404 ? -12.861 0.212 22.199 1.00 87.81 404 PRO A CA 1
ATOM 3071 C C . PRO A 1 404 ? -14.387 0.316 22.293 1.00 87.81 404 PRO A C 1
ATOM 3073 O O . PRO A 1 404 ? -15.047 0.865 21.411 1.00 87.81 404 PRO A O 1
ATOM 3076 N N . SER A 1 405 ? -14.958 -0.156 23.401 1.00 87.50 405 SER A N 1
ATOM 3077 C CA . SER A 1 405 ? -16.409 -0.124 23.631 1.00 87.50 405 SER A CA 1
ATOM 3078 C C . SER A 1 405 ? -16.944 1.256 24.043 1.00 87.50 405 SER A C 1
ATOM 3080 O O . SER A 1 405 ? -18.155 1.457 24.094 1.00 87.50 405 SER A O 1
ATOM 3082 N N . SER A 1 406 ? -16.072 2.208 24.393 1.00 90.12 406 SER A N 1
ATOM 3083 C CA . SER A 1 406 ? -16.442 3.562 24.823 1.00 90.12 406 SER A CA 1
ATOM 3084 C C . SER A 1 406 ? -15.299 4.565 24.603 1.00 90.12 406 SER A C 1
ATOM 3086 O O . SER A 1 406 ? -14.189 4.191 24.230 1.00 90.12 406 SER A O 1
ATOM 3088 N N . GLY A 1 407 ? -15.570 5.862 24.799 1.00 91.12 407 GLY A N 1
ATOM 3089 C CA . GLY A 1 407 ? -14.563 6.929 24.671 1.00 91.12 407 GLY A CA 1
ATOM 3090 C C . GLY A 1 407 ? -14.272 7.376 23.233 1.00 91.12 407 GLY A C 1
ATOM 3091 O O . GLY A 1 407 ? -13.407 8.224 23.021 1.00 91.12 407 GLY A O 1
ATOM 3092 N N . ILE A 1 408 ? -14.998 6.835 22.252 1.00 95.38 408 ILE A N 1
ATOM 3093 C CA . ILE A 1 408 ? -14.949 7.286 20.860 1.00 95.38 408 ILE A CA 1
ATOM 3094 C C . ILE A 1 408 ? -15.837 8.521 20.717 1.00 95.38 408 ILE A C 1
ATOM 3096 O O . ILE A 1 408 ? -16.996 8.517 21.129 1.00 95.38 408 ILE A O 1
ATOM 3100 N N . THR A 1 409 ? -15.299 9.574 20.111 1.00 96.62 409 THR A N 1
ATOM 3101 C CA . THR A 1 409 ? -16.049 10.792 19.789 1.00 96.62 409 THR A CA 1
ATOM 3102 C C . THR A 1 409 ? -16.034 11.049 18.290 1.00 96.62 409 THR A C 1
ATOM 3104 O O . THR A 1 409 ? -15.066 10.722 17.599 1.00 96.62 409 THR A O 1
ATOM 3107 N N . TYR A 1 410 ? -17.119 11.639 17.797 1.00 97.50 410 TYR A N 1
ATOM 3108 C CA . TYR A 1 410 ? -17.353 11.889 16.381 1.00 97.50 410 TYR A CA 1
ATOM 3109 C C . TYR A 1 410 ? -17.598 13.377 16.160 1.00 97.50 410 TYR A C 1
ATOM 3111 O O . TYR A 1 410 ? -18.223 14.039 16.988 1.00 97.50 410 TYR A O 1
ATOM 3119 N N . LEU A 1 411 ? -17.103 13.907 15.047 1.00 97.69 411 LEU A N 1
ATOM 3120 C CA . LEU A 1 411 ? -17.413 15.255 14.590 1.00 97.69 411 LEU A CA 1
ATOM 3121 C C . LEU A 1 411 ? -17.455 15.283 13.066 1.00 97.69 411 LEU A C 1
ATOM 3123 O O . LEU A 1 411 ? -16.431 15.135 12.393 1.00 97.69 411 LEU A O 1
ATOM 3127 N N . TRP A 1 412 ? -18.646 15.476 12.514 1.00 98.12 412 TRP A N 1
ATOM 3128 C CA . TRP A 1 412 ? -18.839 15.551 11.075 1.00 98.12 412 TRP A CA 1
ATOM 3129 C C . TRP A 1 412 ? -18.361 16.887 10.520 1.00 98.12 412 TRP A C 1
ATOM 3131 O O . TRP A 1 412 ? -18.561 17.946 11.115 1.00 98.12 412 TRP A O 1
ATOM 3141 N N . GLN A 1 413 ? -17.745 16.838 9.346 1.00 97.94 413 GLN A N 1
ATOM 3142 C CA . GLN A 1 413 ? -17.270 17.994 8.602 1.00 97.94 413 GLN A CA 1
ATOM 3143 C C . GLN A 1 413 ? -17.850 17.967 7.196 1.00 97.94 413 GLN A C 1
ATOM 3145 O O . GLN A 1 413 ? -17.918 16.907 6.570 1.00 97.94 413 GLN A O 1
ATOM 3150 N N . LYS A 1 414 ? -18.192 19.143 6.673 1.00 96.31 414 LYS A N 1
ATOM 3151 C CA . LYS A 1 414 ? -18.572 19.321 5.271 1.00 96.31 414 LYS A CA 1
ATOM 3152 C C . LYS A 1 414 ? -17.526 20.118 4.513 1.00 96.31 414 LYS A C 1
ATOM 3154 O O . LYS A 1 414 ? -16.840 20.966 5.084 1.00 96.31 414 LYS A O 1
ATOM 3159 N N . LEU A 1 415 ? -17.396 19.838 3.225 1.00 96.31 415 LEU A N 1
ATOM 3160 C CA . LEU A 1 415 ? -16.477 20.551 2.353 1.00 96.31 415 LEU A CA 1
ATOM 3161 C C . LEU A 1 415 ? -17.123 21.854 1.874 1.00 96.31 415 LEU A C 1
ATOM 3163 O O . LEU A 1 415 ? -18.138 21.831 1.181 1.00 96.31 415 LEU A O 1
ATOM 3167 N N . VAL A 1 416 ? -16.514 22.986 2.220 1.00 93.00 416 VAL A N 1
ATOM 3168 C CA . VAL A 1 416 ? -16.916 24.322 1.768 1.00 93.00 416 VAL A CA 1
ATOM 3169 C C . VAL A 1 416 ? -15.763 24.917 0.964 1.00 93.00 416 VAL A C 1
ATOM 3171 O O . VAL A 1 416 ? -14.702 25.238 1.502 1.00 93.00 416 VAL A O 1
ATOM 3174 N N . GLY A 1 417 ? -15.944 25.017 -0.355 1.00 90.25 417 GLY A N 1
ATOM 3175 C CA . GLY A 1 417 ? -14.853 25.343 -1.274 1.00 90.25 417 GLY A CA 1
ATOM 3176 C C . GLY A 1 417 ? -13.768 24.264 -1.228 1.00 90.25 417 GLY A C 1
ATOM 3177 O O . GLY A 1 417 ? -14.000 23.129 -1.635 1.00 90.25 417 GLY A O 1
ATOM 3178 N N . THR A 1 418 ? -12.591 24.611 -0.709 1.00 91.06 418 THR A N 1
ATOM 3179 C CA . THR A 1 418 ? -11.452 23.691 -0.538 1.00 91.06 418 THR A CA 1
ATOM 3180 C C . THR A 1 418 ? -11.184 23.323 0.922 1.00 91.06 418 THR A C 1
ATOM 3182 O O . THR A 1 418 ? -10.203 22.637 1.206 1.00 91.06 418 THR A O 1
ATOM 3185 N N . THR A 1 419 ? -12.022 23.783 1.854 1.00 95.06 419 THR A N 1
ATOM 3186 C CA . THR A 1 419 ? -11.780 23.658 3.295 1.00 95.06 419 THR A CA 1
ATOM 3187 C C . THR A 1 419 ? -12.857 22.807 3.948 1.00 95.06 419 THR A C 1
ATOM 3189 O O . THR A 1 419 ? -14.046 22.962 3.683 1.00 95.06 419 THR A O 1
ATOM 3192 N N . TRP A 1 420 ? -12.438 21.906 4.832 1.00 97.00 420 TRP A N 1
ATOM 3193 C CA . TRP A 1 420 ? -13.351 21.138 5.670 1.00 97.00 420 TRP A CA 1
ATOM 3194 C C . TRP A 1 420 ? -13.789 21.981 6.863 1.00 97.00 420 TRP A C 1
ATOM 3196 O O . TRP A 1 420 ? -12.950 22.471 7.616 1.00 97.00 420 TRP A O 1
ATOM 3206 N N . THR A 1 421 ? -15.096 22.160 7.019 1.00 96.69 421 THR A N 1
ATOM 3207 C CA . THR A 1 421 ? -15.701 22.938 8.101 1.00 96.69 421 THR A CA 1
ATOM 3208 C C . THR A 1 421 ? -16.526 22.022 8.987 1.00 96.69 421 THR A C 1
ATOM 3210 O O . THR A 1 421 ? -17.309 21.218 8.478 1.00 96.69 421 THR A O 1
ATOM 3213 N N . ASP A 1 422 ? -16.357 22.157 10.301 1.00 97.50 422 ASP A N 1
ATOM 3214 C CA . ASP A 1 422 ? -17.138 21.411 11.282 1.00 97.50 422 ASP A CA 1
ATOM 3215 C C . ASP A 1 422 ? -18.629 21.702 11.100 1.00 97.50 422 ASP A C 1
ATOM 3217 O O . ASP A 1 422 ? -19.068 22.853 11.005 1.00 97.50 422 ASP A O 1
ATOM 3221 N N . THR A 1 423 ? -19.411 20.632 11.030 1.00 95.69 423 THR A N 1
ATOM 3222 C CA . THR A 1 423 ? -20.861 20.725 11.148 1.00 95.69 423 THR A CA 1
ATOM 3223 C C . THR A 1 423 ? -21.222 21.053 12.596 1.00 95.69 423 THR A C 1
ATOM 3225 O O . THR A 1 423 ? -20.444 20.846 13.528 1.00 95.69 423 THR A O 1
ATOM 3228 N N . ASN A 1 424 ? -22.396 21.638 12.785 1.00 94.75 424 ASN A N 1
ATOM 3229 C CA . ASN A 1 424 ? -22.872 22.084 14.088 1.00 94.75 424 ASN A CA 1
ATOM 3230 C C . ASN A 1 424 ? -24.303 21.588 14.303 1.00 94.75 424 ASN A C 1
ATOM 3232 O O . ASN A 1 424 ? -24.803 20.769 13.534 1.00 94.75 424 ASN A O 1
ATOM 3236 N N . SER A 1 425 ? -24.979 22.129 15.312 1.00 92.94 425 SER A N 1
ATOM 3237 C CA . SER A 1 425 ? -26.357 21.778 15.664 1.00 92.94 425 SER A CA 1
ATOM 3238 C C . SER A 1 425 ? -27.392 21.966 14.545 1.00 92.94 425 SER A C 1
ATOM 3240 O O . SER A 1 425 ? -28.519 21.509 14.711 1.00 92.94 425 SER A O 1
ATOM 3242 N N . ALA A 1 426 ? -27.043 22.592 13.414 1.00 92.12 426 ALA A N 1
ATOM 3243 C CA . ALA A 1 426 ? -27.874 22.595 12.211 1.00 92.12 426 ALA A CA 1
ATOM 3244 C C . ALA A 1 426 ? -28.011 21.201 11.570 1.00 92.12 426 ALA A C 1
ATOM 3246 O O . ALA A 1 426 ? -28.993 20.959 10.877 1.00 92.12 426 ALA A O 1
ATOM 3247 N N . TYR A 1 427 ? -27.060 20.293 11.808 1.00 94.31 427 TYR A N 1
ATOM 3248 C CA . TYR A 1 427 ? -27.148 18.899 11.388 1.00 94.31 427 TYR A CA 1
ATOM 3249 C C . TYR A 1 427 ? -27.467 18.007 12.587 1.00 94.31 427 TYR A C 1
ATOM 3251 O O . TYR A 1 427 ? -26.744 17.984 13.588 1.00 94.31 427 TYR A O 1
ATOM 3259 N N . THR A 1 428 ? -28.541 17.226 12.488 1.00 96.06 428 THR A N 1
ATOM 3260 C CA . THR A 1 428 ? -28.857 16.214 13.499 1.00 96.06 428 THR A CA 1
ATOM 3261 C C . THR A 1 428 ? -27.785 15.126 13.479 1.00 96.06 428 THR A C 1
ATOM 3263 O O . THR A 1 428 ? -27.515 14.530 12.438 1.00 96.06 428 THR A O 1
ATOM 3266 N N . GLY A 1 429 ? -27.161 14.885 14.634 1.00 95.94 429 GLY A N 1
ATOM 3267 C CA . GLY A 1 429 ? -26.080 13.908 14.771 1.00 95.94 429 GLY A CA 1
ATOM 3268 C C . GLY A 1 429 ? -24.683 14.413 14.380 1.00 95.94 429 GLY A C 1
ATOM 3269 O O . GLY A 1 429 ? -23.769 13.620 14.171 1.00 95.94 429 GLY A O 1
ATOM 3270 N N . TYR A 1 430 ? -24.475 15.736 14.311 1.00 96.56 430 TYR A N 1
ATOM 3271 C CA . TYR A 1 430 ? -23.175 16.339 13.965 1.00 96.56 430 TYR A CA 1
ATOM 3272 C C . TYR A 1 430 ? -21.992 15.850 14.819 1.00 96.56 430 TYR A C 1
ATOM 3274 O O . TYR A 1 430 ? -20.853 15.852 14.351 1.00 96.56 430 TYR A O 1
ATOM 3282 N N . ASN A 1 431 ? -22.256 15.415 16.053 1.00 96.62 431 ASN A N 1
ATOM 3283 C CA . ASN A 1 431 ? -21.277 14.893 17.002 1.00 96.62 431 ASN A CA 1
ATOM 3284 C C . ASN A 1 431 ? -21.484 13.406 17.362 1.00 96.62 431 ASN A C 1
ATOM 3286 O O . ASN A 1 431 ? -20.995 12.946 18.396 1.00 96.62 431 ASN A O 1
ATOM 3290 N N . THR A 1 432 ? -22.226 12.661 16.541 1.00 97.06 432 THR A N 1
ATOM 3291 C CA . THR A 1 432 ? -22.487 11.225 16.721 1.00 97.06 432 THR A CA 1
ATOM 3292 C C . THR A 1 432 ? -21.931 10.408 15.558 1.00 97.06 432 THR A C 1
ATOM 3294 O O . THR A 1 432 ? -21.478 10.955 14.551 1.00 97.06 432 THR A O 1
ATOM 3297 N N . ASP A 1 433 ? -21.953 9.083 15.691 1.00 95.50 433 ASP A N 1
ATOM 3298 C CA . ASP A 1 433 ? -21.530 8.155 14.637 1.00 95.50 433 ASP A CA 1
ATOM 3299 C C . ASP A 1 433 ? -22.408 8.238 13.378 1.00 95.50 433 ASP A C 1
ATOM 3301 O O . ASP A 1 433 ? -21.959 7.874 12.301 1.00 95.50 433 ASP A O 1
ATOM 3305 N N . THR A 1 434 ? -23.622 8.779 13.478 1.00 97.00 434 THR A N 1
ATOM 3306 C CA . THR A 1 434 ? -24.546 8.971 12.355 1.00 97.00 434 THR A CA 1
ATOM 3307 C C . THR A 1 434 ? -24.937 10.438 12.206 1.00 97.00 434 THR A C 1
ATOM 3309 O O . THR A 1 434 ? -25.300 11.076 13.189 1.00 97.00 434 THR A O 1
ATOM 3312 N N . LEU A 1 435 ? -24.891 10.957 10.978 1.00 97.44 435 LEU A N 1
ATOM 3313 C CA . LEU A 1 435 ? -25.352 12.290 10.587 1.00 97.44 435 LEU A CA 1
ATOM 3314 C C . LEU A 1 435 ? -26.594 12.161 9.706 1.00 97.44 435 LEU A C 1
ATOM 3316 O O . LEU A 1 435 ? -26.593 11.394 8.742 1.00 97.44 435 LEU A O 1
ATOM 3320 N N . THR A 1 436 ? -27.626 12.949 9.991 1.00 96.31 436 THR A N 1
ATOM 3321 C CA . THR A 1 436 ? -28.766 13.114 9.077 1.00 96.31 436 THR A CA 1
ATOM 3322 C C . THR A 1 436 ? -28.398 14.107 7.976 1.00 96.31 436 THR A C 1
ATOM 3324 O O . THR A 1 436 ? -27.881 15.184 8.274 1.00 96.31 436 THR A O 1
ATOM 3327 N N . VAL A 1 437 ? -28.665 13.746 6.722 1.00 94.44 437 VAL A N 1
ATOM 3328 C CA . VAL A 1 437 ? -28.401 14.567 5.529 1.00 94.44 437 VAL A CA 1
ATOM 3329 C C . VAL A 1 437 ? -29.649 14.638 4.658 1.00 94.44 437 VAL A C 1
ATOM 3331 O O . VAL A 1 437 ? -30.472 13.726 4.679 1.00 94.44 437 VAL A O 1
ATOM 3334 N N . ASP A 1 438 ? -29.785 15.715 3.895 1.00 91.75 438 ASP A N 1
ATOM 3335 C CA . ASP A 1 438 ? -30.886 15.904 2.952 1.00 91.75 438 ASP A CA 1
ATOM 3336 C C . ASP A 1 438 ? -30.452 15.528 1.527 1.00 91.75 438 ASP A C 1
ATOM 3338 O O . ASP A 1 438 ? -29.810 16.325 0.835 1.00 91.75 438 ASP A O 1
ATOM 3342 N N . ASP A 1 439 ? -30.771 14.300 1.100 1.00 87.50 439 ASP A N 1
ATOM 3343 C CA . ASP A 1 439 ? -30.309 13.756 -0.185 1.00 87.50 439 ASP A CA 1
ATOM 3344 C C . ASP A 1 439 ? -30.864 14.519 -1.398 1.00 87.50 439 ASP A C 1
ATOM 3346 O O . ASP A 1 439 ? -30.160 14.673 -2.396 1.00 87.50 439 ASP A O 1
ATOM 3350 N N . ASP A 1 440 ? -32.097 15.022 -1.292 1.00 83.94 440 ASP A N 1
ATOM 3351 C CA . ASP A 1 440 ? -32.844 15.639 -2.397 1.00 83.94 440 ASP A CA 1
ATOM 3352 C C . ASP A 1 440 ? -32.954 17.169 -2.268 1.00 83.94 440 ASP A C 1
ATOM 3354 O O . ASP A 1 440 ? -33.639 17.823 -3.061 1.00 83.94 440 ASP A O 1
ATOM 3358 N N . GLY A 1 441 ? -32.295 17.760 -1.269 1.00 85.44 441 GLY A N 1
ATOM 3359 C CA . GLY A 1 441 ? -32.420 19.181 -0.968 1.00 85.44 441 GLY A CA 1
ATOM 3360 C C . GLY A 1 441 ? -31.091 19.863 -0.678 1.00 85.44 441 GLY A C 1
ATOM 3361 O O . GLY A 1 441 ? -30.233 19.982 -1.553 1.00 85.44 441 GLY A O 1
ATOM 3362 N N . ALA A 1 442 ? -30.943 20.417 0.525 1.00 86.62 442 ALA A N 1
ATOM 3363 C CA . ALA A 1 442 ? -29.882 21.384 0.823 1.00 86.62 442 ALA A CA 1
ATOM 3364 C C . ALA A 1 442 ? -28.459 20.795 0.800 1.00 86.62 442 ALA A C 1
ATOM 3366 O O . ALA A 1 442 ? -27.493 21.547 0.638 1.00 86.62 442 ALA A O 1
ATOM 3367 N N . ASP A 1 443 ? -28.327 19.475 0.952 1.00 90.88 443 ASP A N 1
ATOM 3368 C CA . ASP A 1 443 ? -27.039 18.781 0.980 1.00 90.88 443 ASP A CA 1
ATOM 3369 C C . ASP A 1 443 ? -26.695 18.086 -0.345 1.00 90.88 443 ASP A C 1
ATOM 3371 O O . ASP A 1 443 ? -25.602 17.527 -0.475 1.00 90.88 443 ASP A O 1
ATOM 3375 N N . ALA A 1 444 ? -27.567 18.165 -1.354 1.00 89.75 444 ALA A N 1
ATOM 3376 C CA . ALA A 1 444 ? -27.332 17.593 -2.674 1.00 89.75 444 ALA A CA 1
ATOM 3377 C C . ALA A 1 444 ? -26.016 18.120 -3.283 1.00 89.75 444 ALA A C 1
ATOM 3379 O O . ALA A 1 444 ? -25.783 19.324 -3.422 1.00 89.75 444 ALA A O 1
ATOM 3380 N N . GLY A 1 445 ? -25.110 17.206 -3.640 1.00 89.75 445 GLY A N 1
ATOM 3381 C CA . GLY A 1 445 ? -23.785 17.533 -4.173 1.00 89.75 445 GLY A CA 1
ATOM 3382 C C . GLY A 1 445 ? -22.720 17.919 -3.135 1.00 89.75 445 GLY A C 1
ATOM 3383 O O . GLY A 1 445 ? -21.563 18.120 -3.527 1.00 89.75 445 GLY A O 1
ATOM 3384 N N . VAL A 1 446 ? -23.054 17.991 -1.841 1.00 93.56 446 VAL A N 1
ATOM 3385 C CA . VAL A 1 446 ? -22.114 18.316 -0.755 1.00 93.56 446 VAL A CA 1
ATOM 3386 C C . VAL A 1 446 ? -21.294 17.084 -0.360 1.00 93.56 446 VAL A C 1
ATOM 3388 O O . VAL A 1 446 ? -21.783 15.955 -0.342 1.00 93.56 446 VAL A O 1
ATOM 3391 N N . SER A 1 447 ? -20.016 17.299 -0.042 1.00 96.00 447 SER A N 1
ATOM 3392 C CA . SER A 1 447 ? -19.114 16.251 0.448 1.00 96.00 447 SER A CA 1
ATOM 3393 C C . SER A 1 447 ? -18.943 16.331 1.961 1.00 96.00 447 SER A C 1
ATOM 3395 O O . SER A 1 447 ? -18.666 17.403 2.497 1.00 96.00 447 SER A O 1
ATOM 3397 N N . PHE A 1 448 ? -19.017 15.183 2.626 1.00 96.81 448 PHE A N 1
ATOM 3398 C CA . PHE A 1 448 ? -18.870 15.017 4.067 1.00 96.81 448 PHE A CA 1
ATOM 3399 C C . PHE A 1 448 ? -17.734 14.049 4.412 1.00 96.81 448 PHE A C 1
ATOM 3401 O O . PHE A 1 448 ? -17.397 13.150 3.638 1.00 96.81 448 PHE A O 1
ATOM 3408 N N . ARG A 1 449 ? -17.154 14.226 5.600 1.00 96.88 449 ARG A N 1
ATOM 3409 C CA . ARG A 1 449 ? -16.280 13.253 6.273 1.00 96.88 449 ARG A CA 1
ATOM 3410 C C . ARG A 1 449 ? -16.475 13.361 7.781 1.00 96.88 449 ARG A C 1
ATOM 3412 O O . ARG A 1 449 ? -16.831 14.432 8.267 1.00 96.88 449 ARG A O 1
ATOM 3419 N N . CYS A 1 450 ? -16.180 12.307 8.527 1.00 97.38 450 CYS A N 1
ATOM 3420 C CA . CYS A 1 450 ? -16.207 12.349 9.984 1.00 97.38 450 CYS A CA 1
ATOM 3421 C C . CYS A 1 450 ? -14.784 12.368 10.547 1.00 97.38 450 CYS A C 1
ATOM 3423 O O . CYS A 1 450 ? -13.924 11.604 10.102 1.00 97.38 450 CYS A O 1
ATOM 3425 N N . LYS A 1 451 ? -14.532 13.249 11.518 1.00 97.25 451 LYS A N 1
ATOM 3426 C CA . LYS A 1 451 ? -13.364 13.197 12.396 1.00 97.25 451 LYS A CA 1
ATOM 3427 C C . LYS A 1 451 ? -13.711 12.305 13.582 1.00 97.25 451 LYS A C 1
ATOM 3429 O O . LYS A 1 451 ? -14.576 12.649 14.381 1.00 97.25 451 LYS A O 1
ATOM 3434 N N . ILE A 1 452 ? -13.013 11.187 13.703 1.00 96.88 452 ILE A N 1
ATOM 3435 C CA . ILE A 1 452 ? -13.167 10.233 14.798 1.00 96.88 452 ILE A CA 1
ATOM 3436 C C . ILE A 1 452 ? -11.985 10.432 15.737 1.00 96.88 452 ILE A C 1
ATOM 3438 O O . ILE A 1 452 ? -10.840 10.462 15.286 1.00 96.88 452 ILE A O 1
ATOM 3442 N N . THR A 1 453 ? -12.252 10.603 17.027 1.00 95.94 453 THR A N 1
ATOM 3443 C CA . THR A 1 453 ? -11.215 10.829 18.040 1.00 95.94 453 THR A CA 1
ATOM 3444 C C . THR A 1 453 ? -11.350 9.796 19.148 1.00 95.94 453 THR A C 1
ATOM 3446 O O . THR A 1 453 ? -12.449 9.557 19.650 1.00 95.94 453 THR A O 1
ATOM 3449 N N . TYR A 1 454 ? -10.226 9.192 19.522 1.00 94.69 454 TYR A N 1
ATOM 3450 C CA . TYR A 1 454 ? -10.114 8.285 20.656 1.00 94.69 454 TYR A CA 1
ATOM 3451 C C . TYR A 1 454 ? -8.827 8.607 21.411 1.00 94.69 454 TYR A C 1
ATOM 3453 O O . TYR A 1 454 ? -7.747 8.618 20.812 1.00 94.69 454 TYR A O 1
ATOM 3461 N N . SER A 1 455 ? -8.948 8.873 22.716 1.00 90.25 455 SER A N 1
ATOM 3462 C CA . SER A 1 455 ? -7.863 9.459 23.514 1.00 90.25 455 SER A CA 1
ATOM 3463 C C . SER A 1 455 ? -7.325 10.727 22.820 1.00 90.25 455 SER A C 1
ATOM 3465 O O . SER A 1 455 ? -8.119 11.576 22.416 1.00 90.25 455 SER A O 1
ATOM 3467 N N . ASP A 1 456 ? -6.012 10.850 22.644 1.00 86.31 456 ASP A N 1
ATOM 3468 C CA . ASP A 1 456 ? -5.369 12.020 22.034 1.00 86.31 456 ASP A CA 1
ATOM 3469 C C . ASP A 1 456 ? -5.216 11.903 20.504 1.00 86.31 456 ASP A C 1
ATOM 3471 O O . ASP A 1 456 ? -4.742 12.828 19.839 1.00 86.31 456 ASP A O 1
ATOM 3475 N N . ALA A 1 457 ? -5.616 10.769 19.918 1.00 90.25 457 ALA A N 1
ATOM 3476 C CA . ALA A 1 457 ? -5.496 10.505 18.490 1.00 90.25 457 ALA A CA 1
ATOM 3477 C C . ALA A 1 457 ? -6.801 10.822 17.752 1.00 90.25 457 ALA A C 1
ATOM 3479 O O . ALA A 1 457 ? -7.893 10.477 18.204 1.00 90.25 457 ALA A O 1
ATOM 3480 N N . SER A 1 458 ? -6.683 11.429 16.568 1.00 93.69 458 SER A N 1
ATOM 3481 C CA . SER A 1 458 ? -7.817 11.626 15.665 1.00 93.69 458 SER A CA 1
ATOM 3482 C C . SER A 1 458 ? -7.495 11.164 14.253 1.00 93.69 458 SER A C 1
ATOM 3484 O O . SER A 1 458 ? -6.382 11.359 13.760 1.00 93.69 458 SER A O 1
ATOM 3486 N N . ALA A 1 459 ? -8.487 10.571 13.600 1.00 94.12 459 ALA A N 1
ATOM 3487 C CA . ALA A 1 459 ? -8.416 10.149 12.213 1.00 94.12 459 ALA A CA 1
ATOM 3488 C C . ALA A 1 459 ? -9.697 10.543 11.472 1.00 94.12 459 ALA A C 1
ATOM 3490 O O . ALA A 1 459 ? -10.710 10.886 12.081 1.00 94.12 459 ALA A O 1
ATOM 3491 N N . TYR A 1 460 ? -9.642 10.516 10.143 1.00 95.31 460 TYR A N 1
ATOM 3492 C CA . TYR A 1 460 ? -10.767 10.899 9.296 1.00 95.31 460 TYR A CA 1
ATOM 3493 C C . TYR A 1 460 ? -11.269 9.706 8.493 1.00 95.31 460 TYR A C 1
ATOM 3495 O O . TYR A 1 460 ? -10.482 8.852 8.078 1.00 95.31 460 TYR A O 1
ATOM 3503 N N . THR A 1 461 ? -12.577 9.677 8.251 1.00 96.00 461 THR A N 1
ATOM 3504 C CA . THR A 1 461 ? -13.193 8.714 7.337 1.00 96.00 461 THR A CA 1
ATOM 3505 C C . THR A 1 461 ? -12.852 9.011 5.875 1.00 96.00 461 THR A C 1
ATOM 3507 O O . THR A 1 461 ? -12.395 10.108 5.536 1.00 96.00 461 THR A O 1
ATOM 3510 N N . ASN A 1 462 ? -13.166 8.071 4.977 1.00 92.94 462 ASN A N 1
ATOM 3511 C CA . ASN A 1 462 ? -13.331 8.392 3.558 1.00 92.94 462 ASN A CA 1
ATOM 3512 C C . ASN A 1 462 ? -14.387 9.495 3.361 1.00 92.94 462 ASN A C 1
ATOM 3514 O O . ASN A 1 462 ? -15.245 9.738 4.216 1.00 92.94 462 ASN A O 1
ATOM 3518 N N . VAL A 1 463 ? -14.310 10.159 2.208 1.00 94.69 463 VAL A N 1
ATOM 3519 C CA . VAL A 1 463 ? -15.253 11.208 1.817 1.00 94.69 463 VAL A CA 1
ATOM 3520 C C . VAL A 1 463 ? -16.511 10.578 1.227 1.00 94.69 463 VAL A C 1
ATOM 3522 O O . VAL A 1 463 ? -16.417 9.747 0.323 1.00 94.69 463 VAL A O 1
ATOM 3525 N N . ILE A 1 464 ? -17.676 11.018 1.697 1.00 94.12 464 ILE A N 1
ATOM 3526 C CA . ILE A 1 464 ? -18.980 10.700 1.111 1.00 94.12 464 ILE A CA 1
ATOM 3527 C C . ILE A 1 464 ? -19.523 11.952 0.441 1.00 94.12 464 ILE A C 1
ATOM 3529 O O . ILE A 1 464 ? -19.708 12.976 1.092 1.00 94.12 464 ILE A O 1
ATOM 3533 N N . LYS A 1 465 ? -19.778 11.873 -0.865 1.00 93.69 465 LYS A N 1
ATOM 3534 C CA . LYS A 1 465 ? -20.477 12.924 -1.603 1.00 93.69 465 LYS A CA 1
ATOM 3535 C C . LYS A 1 465 ? -21.949 12.551 -1.715 1.00 93.69 465 LYS A C 1
ATOM 3537 O O . LYS A 1 465 ? -22.259 11.472 -2.220 1.00 93.69 465 LYS A O 1
ATOM 3542 N N . ILE A 1 466 ? -22.830 13.434 -1.261 1.00 92.75 466 ILE A N 1
ATOM 3543 C CA . ILE A 1 466 ? -24.267 13.281 -1.467 1.00 92.75 466 ILE A CA 1
ATOM 3544 C C . ILE A 1 466 ? -24.541 13.471 -2.965 1.00 92.75 466 ILE A C 1
ATOM 3546 O O . ILE A 1 466 ? -24.042 14.443 -3.549 1.00 92.75 466 ILE A O 1
ATOM 3550 N N . PRO A 1 467 ? -25.241 12.535 -3.628 1.00 84.75 467 PRO A N 1
ATOM 3551 C CA . PRO A 1 467 ? -25.605 12.687 -5.030 1.00 84.75 467 PRO A CA 1
ATOM 3552 C C . PRO A 1 467 ? -26.337 14.012 -5.254 1.00 84.75 467 PRO A C 1
ATOM 3554 O O . PRO A 1 467 ? -27.090 14.457 -4.398 1.00 84.75 467 PRO A O 1
ATOM 3557 N N . ALA A 1 468 ? -26.082 14.664 -6.384 1.00 76.06 468 ALA A N 1
ATOM 3558 C CA . ALA A 1 468 ? -26.979 15.717 -6.841 1.00 76.06 468 ALA A CA 1
ATOM 3559 C C . ALA A 1 468 ? -28.131 15.042 -7.595 1.00 76.06 468 ALA A C 1
ATOM 3561 O O . ALA A 1 468 ? -27.865 14.097 -8.346 1.00 76.06 468 ALA A O 1
ATOM 3562 N N . ALA A 1 469 ? -29.361 15.501 -7.359 1.00 61.78 469 ALA A N 1
ATOM 3563 C CA . ALA A 1 469 ? -30.538 15.085 -8.119 1.00 61.78 469 ALA A CA 1
ATOM 3564 C C . ALA A 1 469 ? -30.416 15.425 -9.614 1.00 61.78 469 ALA A C 1
ATOM 3566 O O . ALA A 1 469 ? -29.784 16.462 -9.942 1.00 61.78 469 ALA A O 1
#

Radius of gyration: 36.36 Å; Cα contacts (8 Å, |Δi|>4): 735; chains: 1; bounding box: 101×66×92 Å

Solvent-accessible surface area (backbone atoms only — not comparable to full-atom values): 26394 Å² total; per-residue (Å²): 135,51,76,64,59,49,53,52,52,50,52,54,48,53,52,51,39,47,54,42,51,52,50,46,68,66,46,72,79,40,91,86,55,60,67,67,59,53,50,53,47,49,52,51,34,52,55,49,50,53,54,46,53,56,50,48,53,53,47,53,53,51,50,51,50,49,53,51,52,60,69,68,46,79,73,86,66,58,66,69,59,55,52,48,41,49,53,48,26,51,49,55,48,31,46,53,70,71,50,70,89,85,68,88,82,79,82,92,83,79,90,82,86,89,79,92,84,83,89,76,83,77,88,77,61,84,89,73,70,71,89,70,76,91,64,79,84,72,48,77,47,58,59,68,80,56,29,44,75,50,61,56,80,86,38,68,45,82,51,86,80,83,86,74,96,46,83,87,47,48,72,80,76,40,59,59,70,48,49,51,50,56,73,74,46,67,64,56,56,72,52,58,87,42,80,43,76,38,72,46,80,42,49,50,72,46,71,74,42,56,44,67,58,37,42,50,52,52,53,46,45,52,49,16,45,45,26,53,52,49,49,53,42,36,52,23,49,46,53,57,89,92,47,23,60,33,7,67,55,54,55,71,34,51,36,27,67,17,96,39,59,64,52,1,42,54,48,31,55,66,73,36,54,70,85,34,46,78,63,29,33,35,39,24,28,60,66,63,50,54,58,45,46,61,64,70,29,75,89,43,73,69,57,76,72,51,54,69,33,76,75,70,75,37,54,66,47,67,33,87,67,32,85,55,34,36,39,25,24,38,76,38,26,35,42,37,30,48,78,71,62,50,80,49,47,42,71,41,78,92,77,53,26,37,36,42,35,43,38,40,31,37,32,47,43,59,77,46,53,69,38,39,26,31,26,26,63,59,89,35,36,61,13,11,34,52,50,80,58,92,45,29,37,38,52,46,79,28,34,55,26,82,75,73,96,66,76,71,44,34,38,31,26,36,55,56,90,94,42,80,39,77,50,47,89,90,34,57,40,23,61,40,55,45,32,53,48,42,50,88,54,93,38,37,57,39,38,33,35,38,41,35,33,30,86,96,32,67,20,48,27,40,78,47,65,36,57,61,125